Protein AF-A0A2D6PHF3-F1 (afdb_monomer)

Nearest PDB structures (foldseek):
  8v3b-assembly1_a  TM=2.691E-01  e=5.425E-01  synthetic construct
  4i1a-assembly3_A  TM=3.168E-01  e=3.026E+00  Bacillus subtilis subsp. subtilis str. 168
  6ibl-assembly2_B  TM=2.001E-01  e=6.533E-01  Escherichia coli K-12
  6ibl-assembly1_A  TM=2.098E-01  e=2.087E+00  Escherichia coli K-12

pLDDT: mean 71.39, std 14.7, range [43.28, 97.19]

Structure (mmCIF, N/CA/C/O backbone):
data_AF-A0A2D6PHF3-F1
#
_entry.id   AF-A0A2D6PHF3-F1
#
loop_
_atom_site.group_PDB
_atom_site.id
_atom_site.type_symbol
_atom_site.label_atom_id
_atom_site.label_alt_id
_atom_site.label_comp_id
_atom_site.label_asym_id
_atom_site.label_entity_id
_atom_site.label_seq_id
_atom_site.pdbx_PDB_ins_code
_atom_site.Cartn_x
_atom_site.Cartn_y
_atom_site.Cartn_z
_atom_site.occupancy
_atom_site.B_iso_or_equiv
_atom_site.auth_seq_id
_atom_site.auth_comp_id
_atom_site.auth_asym_id
_atom_site.auth_atom_id
_atom_site.pdbx_PDB_model_num
ATOM 1 N N . MET A 1 1 ? 27.985 4.606 -51.710 1.00 51.53 1 MET A N 1
ATOM 2 C CA . MET A 1 1 ? 28.530 4.457 -50.340 1.00 51.53 1 MET A CA 1
ATOM 3 C C . MET A 1 1 ? 27.590 3.677 -49.437 1.00 51.53 1 MET A C 1
ATOM 5 O O . MET A 1 1 ? 28.054 2.741 -48.817 1.00 51.53 1 MET A O 1
ATOM 9 N N . GLY A 1 2 ? 26.291 3.989 -49.392 1.00 50.38 2 GLY A N 1
ATOM 10 C CA . GLY A 1 2 ? 25.366 3.196 -48.579 1.00 50.38 2 GLY A CA 1
ATOM 11 C C . GLY A 1 2 ? 25.198 1.732 -49.033 1.00 50.38 2 GLY A C 1
ATOM 12 O O . GLY A 1 2 ? 25.173 0.859 -48.179 1.00 50.38 2 GLY A O 1
ATOM 13 N N . GLU A 1 3 ? 25.137 1.439 -50.341 1.00 55.44 3 GLU A N 1
ATOM 14 C CA . GLU A 1 3 ? 25.058 0.043 -50.835 1.00 55.44 3 GLU A CA 1
ATOM 15 C C . GLU A 1 3 ? 26.293 -0.766 -50.415 1.00 55.44 3 GLU A C 1
ATOM 17 O O . GLU A 1 3 ? 26.162 -1.851 -49.862 1.00 55.44 3 GLU A O 1
ATOM 22 N N . LEU A 1 4 ? 27.480 -0.159 -50.522 1.00 57.88 4 LEU A N 1
ATOM 23 C CA . LEU A 1 4 ? 28.738 -0.729 -50.030 1.00 57.88 4 LEU A CA 1
ATOM 24 C C . LEU A 1 4 ? 28.734 -0.998 -48.515 1.00 57.88 4 LEU A C 1
ATOM 26 O O . LEU A 1 4 ? 29.349 -1.968 -48.091 1.00 57.88 4 LEU A O 1
ATOM 30 N N . LEU A 1 5 ? 28.062 -0.171 -47.703 1.00 57.47 5 LEU A N 1
ATOM 31 C CA . LEU A 1 5 ? 27.953 -0.388 -46.251 1.00 57.47 5 LEU A CA 1
ATOM 32 C C . LEU A 1 5 ? 27.064 -1.592 -45.909 1.00 57.47 5 LEU A C 1
ATOM 34 O O . LEU A 1 5 ? 27.337 -2.286 -44.936 1.00 57.47 5 LEU A O 1
ATOM 38 N N . ILE A 1 6 ? 26.027 -1.857 -46.708 1.00 57.91 6 ILE A N 1
ATOM 39 C CA . ILE A 1 6 ? 25.150 -3.024 -46.524 1.00 57.91 6 ILE A CA 1
ATOM 40 C C . ILE A 1 6 ? 25.839 -4.299 -47.004 1.00 57.91 6 ILE A C 1
ATOM 42 O O . ILE A 1 6 ? 25.824 -5.307 -46.307 1.00 57.91 6 ILE A O 1
ATOM 46 N N . GLU A 1 7 ? 26.480 -4.248 -48.172 1.00 64.19 7 GLU A N 1
ATOM 47 C CA . GLU A 1 7 ? 27.217 -5.386 -48.734 1.00 64.19 7 GLU A CA 1
ATOM 48 C C . GLU A 1 7 ? 28.434 -5.782 -47.884 1.00 64.19 7 GLU A C 1
ATOM 50 O O . GLU A 1 7 ? 28.857 -6.933 -47.917 1.00 64.19 7 GLU A O 1
ATOM 55 N N . ASN A 1 8 ? 28.981 -4.844 -47.104 1.00 66.00 8 ASN A N 1
ATOM 56 C CA . ASN A 1 8 ? 30.140 -5.047 -46.230 1.00 66.00 8 ASN A CA 1
ATOM 57 C C . ASN A 1 8 ? 29.776 -4.776 -44.765 1.00 66.00 8 ASN A C 1
ATOM 59 O O . ASN A 1 8 ? 30.500 -4.098 -44.029 1.00 66.00 8 ASN A O 1
ATOM 63 N N . TRP A 1 9 ? 28.610 -5.268 -44.352 1.00 64.38 9 TRP A N 1
ATOM 64 C CA . TRP A 1 9 ? 28.052 -5.001 -43.033 1.00 64.38 9 TRP A CA 1
ATOM 65 C C . TRP A 1 9 ? 28.956 -5.454 -41.882 1.00 64.38 9 TRP A C 1
ATOM 67 O O . TRP A 1 9 ? 29.176 -4.688 -40.945 1.00 64.38 9 TRP A O 1
ATOM 77 N N . ASP A 1 10 ? 29.547 -6.643 -41.988 1.00 63.03 10 ASP A N 1
ATOM 78 C CA . ASP A 1 10 ? 30.445 -7.179 -40.960 1.00 63.03 10 ASP A CA 1
ATOM 79 C C . ASP A 1 10 ? 31.642 -6.242 -40.722 1.00 63.03 10 ASP A C 1
ATOM 81 O O . ASP A 1 10 ? 32.004 -5.950 -39.583 1.00 63.03 10 ASP A O 1
ATOM 85 N N . ILE A 1 11 ? 32.170 -5.657 -41.803 1.00 66.75 11 ILE A N 1
ATOM 86 C CA . ILE A 1 11 ? 33.247 -4.658 -41.767 1.00 66.75 11 ILE A CA 1
ATOM 87 C C . ILE A 1 11 ? 32.742 -3.339 -41.163 1.00 66.75 11 ILE A C 1
ATOM 89 O O . ILE A 1 11 ? 33.461 -2.665 -40.430 1.00 66.75 11 ILE A O 1
ATOM 93 N N . THR A 1 12 ? 31.493 -2.958 -41.434 1.00 65.62 12 THR A N 1
ATOM 94 C CA . THR A 1 12 ? 30.878 -1.746 -40.872 1.00 65.62 12 THR A CA 1
ATOM 95 C C . THR A 1 12 ? 30.704 -1.857 -39.357 1.00 65.62 12 THR A C 1
ATOM 97 O O . THR A 1 12 ? 31.031 -0.908 -38.645 1.00 65.62 12 THR A O 1
ATOM 100 N N . LEU A 1 13 ? 30.255 -3.009 -38.848 1.00 66.31 13 LEU A N 1
ATOM 101 C CA . LEU A 1 13 ? 30.179 -3.275 -37.409 1.00 66.31 13 LEU A CA 1
ATOM 102 C C . LEU A 1 13 ? 31.557 -3.286 -36.756 1.00 66.31 13 LEU A C 1
ATOM 104 O O . LEU A 1 13 ? 31.731 -2.703 -35.688 1.00 66.31 13 LEU A O 1
ATOM 108 N N . GLU A 1 14 ? 32.545 -3.898 -37.406 1.00 68.19 14 GLU A N 1
ATOM 109 C CA . GLU A 1 14 ? 33.926 -3.897 -36.929 1.00 68.19 14 GLU A CA 1
ATOM 110 C C . GLU A 1 14 ? 34.476 -2.464 -36.834 1.00 68.19 14 GLU A C 1
ATOM 112 O O . GLU A 1 14 ? 35.024 -2.077 -35.804 1.00 68.19 14 GLU A O 1
ATOM 117 N N . ILE A 1 15 ? 34.225 -1.623 -37.844 1.00 67.06 15 ILE A N 1
ATOM 118 C CA . ILE A 1 15 ? 34.595 -0.201 -37.829 1.00 67.06 15 ILE A CA 1
ATOM 119 C C . ILE A 1 15 ? 33.880 0.552 -36.702 1.00 67.06 15 ILE A C 1
ATOM 121 O O . ILE A 1 15 ? 34.526 1.329 -36.004 1.00 67.06 15 ILE A O 1
ATOM 125 N N . ILE A 1 16 ? 32.576 0.338 -36.502 1.00 67.88 16 ILE A N 1
ATOM 126 C CA . ILE A 1 16 ? 31.795 0.982 -35.431 1.00 67.88 16 ILE A CA 1
ATOM 127 C C . ILE A 1 16 ? 32.359 0.606 -34.054 1.00 67.88 16 ILE A C 1
ATOM 129 O O . ILE A 1 16 ? 32.606 1.491 -33.234 1.00 67.88 16 ILE A O 1
ATOM 133 N N . ASN A 1 17 ? 32.656 -0.677 -33.842 1.00 68.06 17 ASN A N 1
ATOM 134 C CA . ASN A 1 17 ? 33.282 -1.167 -32.615 1.00 68.06 17 ASN A CA 1
ATOM 135 C C . ASN A 1 17 ? 34.688 -0.576 -32.401 1.00 68.06 17 ASN A C 1
ATOM 137 O O . ASN A 1 17 ? 35.065 -0.282 -31.269 1.00 68.06 17 ASN A O 1
ATOM 141 N N . ILE A 1 18 ? 35.459 -0.357 -33.473 1.00 70.25 18 ILE A N 1
ATOM 142 C CA . ILE A 1 18 ? 36.805 0.238 -33.403 1.00 70.25 18 ILE A CA 1
ATOM 143 C C . ILE A 1 18 ? 36.755 1.739 -33.088 1.00 70.25 18 ILE A C 1
ATOM 145 O O . ILE A 1 18 ? 37.601 2.247 -32.351 1.00 70.25 18 ILE A O 1
ATOM 149 N N . ILE A 1 19 ? 35.807 2.483 -33.667 1.00 67.56 19 ILE A N 1
ATOM 150 C CA . ILE A 1 19 ? 35.776 3.949 -33.544 1.00 67.56 19 ILE A CA 1
ATOM 151 C C . ILE A 1 19 ? 35.118 4.441 -32.245 1.00 67.56 19 ILE A C 1
ATOM 153 O O . ILE A 1 19 ? 35.307 5.617 -31.909 1.00 67.56 19 ILE A O 1
ATOM 157 N N . GLY A 1 20 ? 34.385 3.582 -31.521 1.00 65.12 20 GLY A N 1
ATOM 158 C CA . GLY A 1 20 ? 33.772 3.901 -30.223 1.00 65.12 20 GLY A CA 1
ATOM 159 C C . GLY A 1 20 ? 32.970 5.203 -30.282 1.00 65.12 20 GLY A C 1
ATOM 160 O O . GLY A 1 20 ? 32.254 5.438 -31.244 1.00 65.12 20 GLY A O 1
ATOM 161 N N . ASP A 1 21 ? 33.166 6.135 -29.348 1.00 57.91 21 ASP A N 1
ATOM 162 C CA . ASP A 1 21 ? 32.423 7.412 -29.285 1.00 57.91 21 ASP A CA 1
ATOM 163 C C . ASP A 1 21 ? 32.569 8.331 -30.517 1.00 57.91 21 ASP A C 1
ATOM 165 O O . ASP A 1 21 ? 31.786 9.268 -30.722 1.00 57.91 21 ASP A O 1
ATOM 169 N N . ARG A 1 22 ? 33.551 8.081 -31.397 1.00 63.44 22 ARG A N 1
ATOM 170 C CA . ARG A 1 22 ? 33.676 8.810 -32.676 1.00 63.44 22 ARG A CA 1
ATOM 171 C C . ARG A 1 22 ? 32.628 8.376 -33.705 1.00 63.44 22 ARG A C 1
ATOM 173 O O . ARG A 1 22 ? 32.445 9.081 -34.705 1.00 63.44 22 ARG A O 1
ATOM 180 N N . VAL A 1 23 ? 31.894 7.297 -33.413 1.00 68.00 23 VAL A N 1
ATOM 181 C CA . VAL A 1 23 ? 30.656 6.852 -34.068 1.00 68.00 23 VAL A CA 1
ATOM 182 C C . VAL A 1 23 ? 29.719 8.018 -34.342 1.00 68.00 23 VAL A C 1
ATOM 184 O O . VAL A 1 23 ? 29.142 8.068 -35.422 1.00 68.00 23 VAL A O 1
ATOM 187 N N . ARG A 1 24 ? 29.617 9.009 -33.441 1.00 66.38 24 ARG A N 1
ATOM 188 C CA . ARG A 1 24 ? 28.698 10.148 -33.594 1.00 66.38 24 ARG A CA 1
ATOM 189 C C . ARG A 1 24 ? 28.738 10.773 -34.989 1.00 66.38 24 ARG A C 1
ATOM 191 O O . ARG A 1 24 ? 27.690 10.964 -35.587 1.00 66.38 24 ARG A O 1
ATOM 198 N N . LYS A 1 25 ? 29.921 11.063 -35.544 1.00 66.12 25 LYS A N 1
ATOM 199 C CA . LYS A 1 25 ? 30.022 11.681 -36.883 1.00 66.12 25 LYS A CA 1
ATOM 200 C C . LYS A 1 25 ? 29.578 10.722 -37.989 1.00 66.12 25 LYS A C 1
ATOM 202 O O . LYS A 1 25 ? 28.925 11.149 -38.937 1.00 66.12 25 LYS A O 1
ATOM 207 N N . VAL A 1 26 ? 29.903 9.438 -37.852 1.00 65.50 26 VAL A N 1
ATOM 208 C CA . VAL A 1 26 ? 29.475 8.391 -38.789 1.00 65.50 26 VAL A CA 1
ATOM 209 C C . VAL A 1 26 ? 27.957 8.233 -38.753 1.00 65.50 26 VAL A C 1
ATOM 211 O O . VAL A 1 26 ? 27.334 8.167 -39.803 1.00 65.50 26 VAL A O 1
ATOM 214 N N . LEU A 1 27 ? 27.340 8.283 -37.575 1.00 66.88 27 LEU A N 1
ATOM 215 C CA . LEU A 1 27 ? 25.888 8.231 -37.428 1.00 66.88 27 LEU A CA 1
ATOM 216 C C . LEU A 1 27 ? 25.210 9.496 -37.951 1.00 66.88 27 LEU A C 1
ATOM 218 O O . LEU A 1 27 ? 24.295 9.399 -38.758 1.00 66.88 27 LEU A O 1
ATOM 222 N N . THR A 1 28 ? 25.678 10.684 -37.560 1.00 65.31 28 THR A N 1
ATOM 223 C CA . THR A 1 28 ? 25.047 11.960 -37.934 1.00 65.31 28 THR A CA 1
ATOM 224 C C . THR A 1 28 ? 25.002 12.170 -39.448 1.00 65.31 28 THR A C 1
ATOM 226 O O . THR A 1 28 ? 23.999 12.663 -39.959 1.00 65.31 28 THR A O 1
ATOM 229 N N . TYR A 1 29 ? 26.057 11.789 -40.175 1.00 67.06 29 TYR A N 1
ATOM 230 C CA . TYR A 1 29 ? 26.140 12.008 -41.626 1.00 67.06 29 TYR A CA 1
ATOM 231 C C . TYR A 1 29 ? 25.871 10.739 -42.452 1.00 67.06 29 TYR A C 1
ATOM 233 O O . TYR A 1 29 ? 25.374 10.816 -43.579 1.00 67.06 29 TYR A O 1
ATOM 241 N N . GLY A 1 30 ? 26.170 9.562 -41.901 1.00 65.19 30 GLY A N 1
ATOM 242 C CA . GLY A 1 30 ? 26.027 8.274 -42.577 1.00 65.19 30 GLY A CA 1
ATOM 243 C C . GLY A 1 30 ? 24.608 7.716 -42.537 1.00 65.19 30 GLY A C 1
ATOM 244 O O . GLY A 1 30 ? 24.108 7.317 -43.585 1.00 65.19 30 GLY A O 1
ATOM 245 N N . LEU A 1 31 ? 23.914 7.745 -41.389 1.00 66.75 31 LEU A N 1
ATOM 246 C CA . LEU A 1 31 ? 22.551 7.188 -41.276 1.00 66.75 31 LEU A CA 1
ATOM 247 C C . LEU A 1 31 ? 21.541 7.836 -42.232 1.00 66.75 31 LEU A C 1
ATOM 249 O O . LEU A 1 31 ? 20.815 7.092 -42.893 1.00 66.75 31 LEU A O 1
ATOM 253 N N . PRO A 1 32 ? 21.501 9.175 -42.402 1.00 66.81 32 PRO A N 1
ATOM 254 C CA . PRO A 1 32 ? 20.615 9.786 -43.392 1.00 66.81 32 PRO A CA 1
ATOM 255 C C . PRO A 1 32 ? 20.875 9.278 -44.817 1.00 66.81 32 PRO A C 1
ATOM 257 O O . PRO A 1 32 ? 19.943 9.142 -45.608 1.00 66.81 32 PRO A O 1
ATOM 260 N N . SER A 1 33 ? 22.128 8.937 -45.131 1.00 65.94 33 SER A N 1
ATOM 261 C CA . SER A 1 33 ? 22.525 8.377 -46.429 1.00 65.94 33 SER A CA 1
ATOM 262 C C . SER A 1 33 ? 22.100 6.909 -46.606 1.00 65.94 33 SER A C 1
ATOM 264 O O . SER A 1 33 ? 22.027 6.431 -47.738 1.00 65.94 33 SER A O 1
ATOM 266 N N . LEU A 1 34 ? 21.785 6.200 -45.514 1.00 63.28 34 LEU A N 1
ATOM 267 C CA . LEU A 1 34 ? 21.257 4.828 -45.517 1.00 63.28 34 LEU A CA 1
ATOM 268 C C . LEU A 1 34 ? 19.729 4.771 -45.654 1.00 63.28 34 LEU A C 1
ATOM 270 O O . LEU A 1 34 ? 19.174 3.706 -45.917 1.00 63.28 34 LEU A O 1
ATOM 274 N N . ARG A 1 35 ? 19.037 5.914 -45.545 1.00 64.75 35 ARG A N 1
ATOM 275 C CA . ARG A 1 35 ? 17.568 6.011 -45.595 1.00 64.75 35 ARG A CA 1
ATOM 276 C C . ARG A 1 35 ? 16.939 5.304 -46.796 1.00 64.75 35 ARG A C 1
ATOM 278 O O . ARG A 1 35 ? 15.893 4.687 -46.652 1.00 64.75 35 ARG A O 1
ATOM 285 N N . ASN A 1 36 ? 17.558 5.401 -47.972 1.00 64.38 36 ASN A N 1
ATOM 286 C CA . ASN A 1 36 ? 17.015 4.829 -49.212 1.00 64.38 36 ASN A CA 1
ATOM 287 C C . ASN A 1 36 ? 17.310 3.330 -49.377 1.00 64.38 36 ASN A C 1
ATOM 289 O O . ASN A 1 36 ? 16.867 2.711 -50.345 1.00 64.38 36 ASN A O 1
ATOM 293 N N . LEU A 1 37 ? 18.087 2.758 -48.461 1.00 63.81 37 LEU A N 1
ATOM 294 C CA . LEU A 1 37 ? 18.567 1.386 -48.549 1.00 63.81 37 LEU A CA 1
ATOM 295 C C . LEU A 1 37 ? 17.887 0.450 -47.561 1.00 63.81 37 LEU A C 1
ATOM 297 O O . LEU A 1 37 ? 17.883 -0.755 -47.777 1.00 63.81 37 LEU A O 1
ATOM 301 N N . ILE A 1 38 ? 17.261 1.016 -46.535 1.00 65.75 38 ILE A N 1
ATOM 302 C CA . ILE A 1 38 ? 16.451 0.301 -45.559 1.00 65.75 38 ILE A CA 1
ATOM 303 C C . ILE A 1 38 ? 15.040 0.214 -46.143 1.00 65.75 38 ILE A C 1
ATOM 305 O O . ILE A 1 38 ? 14.316 1.206 -46.235 1.00 65.75 38 ILE A O 1
ATOM 309 N N . LYS A 1 39 ? 14.684 -0.972 -46.630 1.00 68.88 39 LYS A N 1
ATOM 310 C CA . LYS A 1 39 ? 13.483 -1.233 -47.434 1.00 68.88 39 LYS A CA 1
ATOM 311 C C . LYS A 1 39 ? 12.470 -2.109 -46.706 1.00 68.88 39 LYS A C 1
ATOM 313 O O . LYS A 1 39 ? 11.294 -2.092 -47.070 1.00 68.88 39 LYS A O 1
ATOM 318 N N . ASN A 1 40 ? 12.905 -2.877 -45.711 1.00 67.94 40 ASN A N 1
ATOM 319 C CA . ASN A 1 40 ? 12.070 -3.812 -44.961 1.00 67.94 40 ASN A CA 1
ATOM 320 C C . ASN A 1 40 ? 12.438 -3.843 -43.463 1.00 67.94 40 ASN A C 1
ATOM 322 O O . ASN A 1 40 ? 13.382 -3.182 -43.034 1.00 67.94 40 ASN A O 1
ATOM 326 N N . SER A 1 41 ? 11.675 -4.590 -42.660 1.00 61.91 41 SER A N 1
ATOM 327 C CA . SER A 1 41 ? 11.892 -4.686 -41.211 1.00 61.91 41 SER A CA 1
ATOM 328 C C . SER A 1 41 ? 13.162 -5.461 -40.826 1.00 61.91 41 SER A C 1
ATOM 330 O O . SER A 1 41 ? 13.779 -5.153 -39.810 1.00 61.91 41 SER A O 1
ATOM 332 N N . GLY A 1 42 ? 13.624 -6.392 -41.665 1.00 65.19 42 GLY A N 1
ATOM 333 C CA . GLY A 1 42 ? 14.910 -7.074 -41.499 1.00 65.19 42 GLY A CA 1
ATOM 334 C C . GLY A 1 42 ? 16.096 -6.111 -41.575 1.00 65.19 42 GLY A C 1
ATOM 335 O O . GLY A 1 42 ? 17.021 -6.212 -40.771 1.00 65.19 42 GLY A O 1
ATOM 336 N N . ASP A 1 43 ? 16.013 -5.102 -42.444 1.00 68.81 43 ASP A N 1
ATOM 337 C CA . ASP A 1 43 ? 17.021 -4.039 -42.549 1.00 68.81 43 ASP A CA 1
ATOM 338 C C . ASP A 1 43 ? 17.066 -3.151 -41.288 1.00 68.81 43 ASP A C 1
ATOM 340 O O . ASP A 1 43 ? 18.041 -2.441 -41.063 1.00 68.81 43 ASP A O 1
ATOM 344 N N . LEU A 1 44 ? 16.037 -3.185 -40.430 1.00 67.69 44 LEU A N 1
ATOM 345 C CA . LEU A 1 44 ? 16.017 -2.438 -39.167 1.00 67.69 44 LEU A CA 1
ATOM 346 C C . LEU A 1 44 ? 16.846 -3.121 -38.077 1.00 67.69 44 LEU A C 1
ATOM 348 O O . LEU A 1 44 ? 17.340 -2.445 -37.176 1.00 67.69 44 LEU A O 1
ATOM 352 N N . ARG A 1 45 ? 17.078 -4.436 -38.171 1.00 70.62 45 ARG A N 1
ATOM 353 C CA . ARG A 1 45 ? 17.967 -5.148 -37.235 1.00 70.62 45 ARG A CA 1
ATOM 354 C C . ARG A 1 45 ? 19.404 -4.657 -37.333 1.00 70.62 45 ARG A C 1
ATOM 356 O O . ARG A 1 45 ? 20.083 -4.541 -36.323 1.00 70.62 45 ARG A O 1
ATOM 363 N N . ILE A 1 46 ? 19.827 -4.270 -38.533 1.00 71.69 46 ILE A N 1
ATOM 364 C CA . ILE A 1 46 ? 21.122 -3.626 -38.798 1.00 71.69 46 ILE A CA 1
ATOM 365 C C . ILE A 1 46 ? 21.276 -2.373 -37.918 1.00 71.69 46 ILE A C 1
ATOM 367 O O . ILE A 1 46 ? 22.322 -2.110 -37.338 1.00 71.69 46 ILE A O 1
ATOM 371 N N . ILE A 1 47 ? 20.194 -1.624 -37.741 1.00 71.62 47 ILE A N 1
ATOM 372 C CA . ILE A 1 47 ? 20.160 -0.392 -36.948 1.00 71.62 47 ILE A CA 1
ATOM 373 C C . ILE A 1 47 ? 20.208 -0.693 -35.457 1.00 71.62 47 ILE A C 1
ATOM 375 O O . ILE A 1 47 ? 20.871 0.029 -34.716 1.00 71.62 47 ILE A O 1
ATOM 379 N N . ALA A 1 48 ? 19.541 -1.767 -35.032 1.00 72.06 48 ALA A N 1
ATOM 380 C CA . ALA A 1 48 ? 19.639 -2.275 -33.669 1.00 72.06 48 ALA A CA 1
ATOM 381 C C . ALA A 1 48 ? 21.095 -2.606 -33.322 1.00 72.06 48 ALA A C 1
ATOM 383 O O . ALA A 1 48 ? 21.595 -2.174 -32.290 1.00 72.06 48 ALA A O 1
ATOM 384 N N . GLU A 1 49 ? 21.793 -3.300 -34.220 1.00 75.12 49 GLU A N 1
ATOM 385 C CA . GLU A 1 49 ? 23.196 -3.676 -34.051 1.00 75.12 49 GLU A CA 1
ATOM 386 C C . GLU A 1 49 ? 24.145 -2.462 -34.102 1.00 75.12 49 GLU A C 1
ATOM 388 O O . GLU A 1 49 ? 25.030 -2.364 -33.253 1.00 75.12 49 GLU A O 1
ATOM 393 N N . ILE A 1 50 ? 23.917 -1.474 -34.988 1.00 73.19 50 ILE A N 1
ATOM 394 C CA . ILE A 1 50 ? 24.612 -0.169 -34.916 1.00 73.19 50 ILE A CA 1
ATOM 395 C C . ILE A 1 50 ? 24.381 0.466 -33.543 1.00 73.19 50 ILE A C 1
ATOM 397 O O . ILE A 1 50 ? 25.334 0.921 -32.919 1.00 73.19 50 ILE A O 1
ATOM 401 N N . GLY A 1 51 ? 23.132 0.523 -33.075 1.00 73.94 51 GLY A N 1
ATOM 402 C CA . GLY A 1 51 ? 22.782 1.109 -31.784 1.00 73.94 51 GLY A CA 1
ATOM 403 C C . GLY A 1 51 ? 23.498 0.414 -30.633 1.00 73.94 51 GLY A C 1
ATOM 404 O O . GLY A 1 51 ? 24.133 1.085 -29.829 1.00 73.94 51 GLY A O 1
ATOM 405 N N . LYS A 1 52 ? 23.499 -0.921 -30.615 1.00 74.19 52 LYS A N 1
ATOM 406 C CA . LYS A 1 52 ? 24.224 -1.723 -29.621 1.00 74.19 52 LYS A CA 1
ATOM 407 C C . LYS A 1 52 ? 25.718 -1.427 -29.611 1.00 74.19 52 LYS A C 1
ATOM 409 O O . LYS A 1 52 ? 26.275 -1.139 -28.557 1.00 74.19 52 LYS A O 1
ATOM 414 N N . ALA A 1 53 ? 26.343 -1.443 -30.784 1.00 73.12 53 ALA A N 1
ATOM 415 C CA . ALA A 1 53 ? 27.769 -1.174 -30.940 1.00 73.12 53 ALA A CA 1
ATOM 416 C C . ALA A 1 53 ? 28.147 0.290 -30.635 1.00 73.12 53 ALA A C 1
ATOM 418 O O . ALA A 1 53 ? 29.299 0.592 -30.340 1.00 73.12 53 ALA A O 1
ATOM 419 N N . SER A 1 54 ? 27.176 1.208 -30.682 1.00 70.50 54 SER A N 1
ATOM 420 C CA . SER A 1 54 ? 27.385 2.641 -30.447 1.00 70.50 54 SER A CA 1
ATOM 421 C C . SER A 1 54 ? 27.381 3.043 -28.968 1.00 70.50 54 SER A C 1
ATOM 423 O O . SER A 1 54 ? 27.708 4.196 -28.679 1.00 70.50 54 SER A O 1
ATOM 425 N N . GLY A 1 55 ? 26.985 2.156 -28.045 1.00 72.44 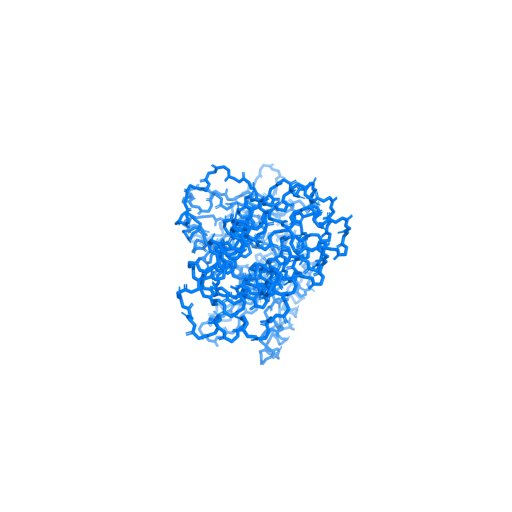55 GLY A N 1
ATOM 426 C CA . GLY A 1 55 ? 26.912 2.452 -26.608 1.00 72.44 55 GLY A CA 1
ATOM 427 C C . GLY A 1 55 ? 26.122 3.734 -26.314 1.00 72.44 55 GLY A C 1
ATOM 428 O O . GLY A 1 55 ? 25.019 3.926 -26.815 1.00 72.44 55 GLY A O 1
ATOM 429 N N . GLU A 1 56 ? 26.708 4.683 -25.585 1.00 70.31 56 GLU A N 1
ATOM 430 C CA . GLU A 1 56 ? 26.076 5.978 -25.267 1.00 70.31 56 GLU A CA 1
ATOM 431 C C . GLU A 1 56 ? 25.728 6.836 -26.502 1.00 70.31 56 GLU A C 1
ATOM 433 O O . GLU A 1 56 ? 24.824 7.678 -26.466 1.00 70.31 56 GLU A O 1
ATOM 438 N N . SER A 1 57 ? 26.408 6.616 -27.633 1.00 73.81 57 SER A N 1
ATOM 439 C CA . SER A 1 57 ? 26.109 7.298 -28.900 1.00 73.81 57 SER A CA 1
ATOM 440 C C . SER A 1 57 ? 24.894 6.711 -29.633 1.00 73.81 57 SER A C 1
ATOM 442 O O . SER A 1 57 ? 24.457 7.275 -30.640 1.00 73.81 57 SER A O 1
ATOM 444 N N . ALA A 1 58 ? 24.301 5.629 -29.123 1.00 74.06 58 ALA A N 1
ATOM 445 C CA . ALA A 1 58 ? 23.089 5.009 -29.653 1.00 74.06 58 ALA A CA 1
ATOM 446 C C . ALA A 1 58 ? 21.903 5.982 -29.775 1.00 74.06 58 ALA A C 1
ATOM 448 O O . ALA A 1 58 ? 21.087 5.853 -30.690 1.00 74.06 58 ALA A O 1
ATOM 449 N N . LYS A 1 59 ? 21.842 7.029 -28.940 1.00 72.75 59 LYS A N 1
ATOM 450 C CA . LYS A 1 59 ? 20.809 8.073 -29.047 1.00 72.75 59 LYS A CA 1
ATOM 451 C C . LYS A 1 59 ? 20.756 8.751 -30.419 1.00 72.75 59 LYS A C 1
ATOM 453 O O . LYS A 1 59 ? 19.670 9.061 -30.897 1.00 72.75 59 LYS A O 1
ATOM 458 N N . TYR A 1 60 ? 21.894 8.916 -31.099 1.00 73.56 60 TYR A N 1
ATOM 459 C CA . TYR A 1 60 ? 21.937 9.528 -32.433 1.00 73.56 60 TYR A CA 1
ATOM 460 C C . TYR A 1 60 ? 21.357 8.610 -33.513 1.00 73.56 60 TYR A C 1
ATOM 462 O O . TYR A 1 60 ? 20.847 9.090 -34.526 1.00 73.56 60 TYR A O 1
ATOM 470 N N . VAL A 1 61 ? 21.400 7.294 -33.287 1.00 73.06 61 VAL A N 1
ATOM 471 C CA . VAL A 1 61 ? 20.740 6.302 -34.145 1.00 73.06 61 VAL A CA 1
ATOM 472 C C . VAL A 1 61 ? 19.231 6.488 -34.095 1.00 73.06 61 VAL A C 1
ATOM 474 O O . VAL A 1 61 ? 18.559 6.413 -35.119 1.00 73.06 61 VAL A O 1
ATOM 477 N N . LEU A 1 62 ? 18.698 6.793 -32.916 1.00 69.81 62 LEU A N 1
ATOM 478 C CA . LEU A 1 62 ? 17.271 7.005 -32.713 1.00 69.81 62 LEU A CA 1
ATOM 479 C C . LEU A 1 62 ? 16.834 8.391 -33.191 1.00 69.81 62 LEU A C 1
ATOM 481 O O . LEU A 1 62 ? 15.860 8.498 -33.927 1.00 69.81 62 LEU A O 1
ATOM 485 N N . GLU A 1 63 ? 17.580 9.440 -32.856 1.00 73.00 63 GLU A N 1
ATOM 486 C CA . GLU A 1 63 ? 17.253 10.814 -33.251 1.00 73.00 63 GLU A CA 1
ATOM 487 C C . GLU A 1 63 ? 17.258 10.995 -34.780 1.00 73.00 63 GLU A C 1
ATOM 489 O O . GLU A 1 63 ? 16.334 11.576 -35.348 1.00 73.00 63 GLU A O 1
ATOM 494 N N . MET A 1 64 ? 18.270 10.450 -35.464 1.00 71.06 64 MET A N 1
ATOM 495 C CA . MET A 1 64 ? 18.475 10.669 -36.902 1.00 71.06 64 MET A CA 1
ATOM 496 C C . MET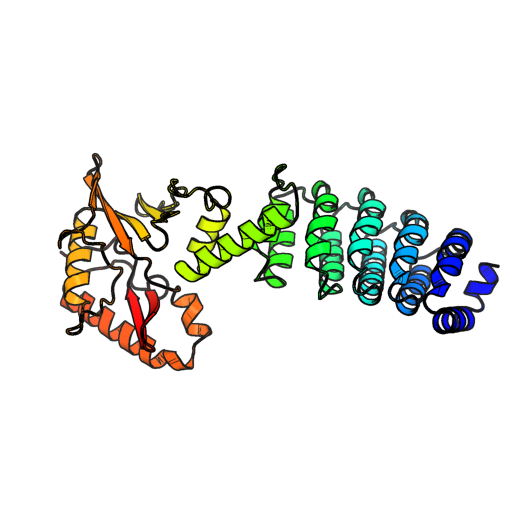 A 1 64 ? 17.979 9.504 -37.761 1.00 71.06 64 MET A C 1
ATOM 498 O O . MET A 1 64 ? 17.533 9.702 -38.894 1.00 71.06 64 MET A O 1
ATOM 502 N N . GLY A 1 65 ? 18.061 8.279 -37.241 1.00 67.62 65 GLY A N 1
ATOM 503 C CA . GLY A 1 65 ? 17.622 7.085 -37.948 1.00 67.62 65 GLY A CA 1
ATOM 504 C C . GLY A 1 65 ? 16.109 6.938 -37.904 1.00 67.62 65 GLY A C 1
ATOM 505 O O . GLY A 1 65 ? 15.490 6.787 -38.949 1.00 67.62 65 GLY A O 1
ATOM 506 N N . LEU A 1 66 ? 15.474 7.031 -36.735 1.00 68.75 66 LEU A N 1
ATOM 507 C CA . LEU A 1 66 ? 14.061 6.662 -36.588 1.00 68.75 66 LEU A CA 1
ATOM 508 C C . LEU A 1 66 ? 13.081 7.411 -37.517 1.00 68.75 66 LEU A C 1
ATOM 510 O O . LEU A 1 66 ? 12.193 6.760 -38.083 1.00 68.75 66 LEU A O 1
ATOM 514 N N . PRO A 1 67 ? 13.249 8.725 -37.788 1.00 67.69 67 PRO A N 1
ATOM 515 C CA . PRO A 1 67 ? 12.443 9.429 -38.789 1.00 67.69 67 PRO A CA 1
ATOM 516 C C . PRO A 1 67 ? 12.524 8.819 -40.198 1.00 67.69 67 PRO A C 1
ATOM 518 O O . PRO A 1 67 ? 11.581 8.937 -40.984 1.00 67.69 67 PRO A O 1
ATOM 521 N N . CYS A 1 68 ? 13.623 8.137 -40.525 1.00 66.25 68 CYS A N 1
ATOM 522 C CA . CYS A 1 68 ? 13.814 7.448 -41.797 1.00 66.25 68 CYS A CA 1
ATOM 523 C C . CYS A 1 68 ? 12.949 6.180 -41.923 1.00 66.25 68 CYS A C 1
ATOM 525 O O . CYS A 1 68 ? 12.633 5.792 -43.047 1.00 66.25 68 CYS A O 1
ATOM 527 N N . PHE A 1 69 ? 12.513 5.576 -40.809 1.00 68.31 69 PHE A N 1
ATOM 528 C CA . PHE A 1 69 ? 11.825 4.269 -40.784 1.00 68.31 69 PHE A CA 1
ATOM 529 C C . PHE A 1 69 ? 10.326 4.363 -40.546 1.00 68.31 69 PHE A C 1
ATOM 531 O O . PHE A 1 69 ? 9.612 3.381 -40.728 1.00 68.31 69 PHE A O 1
ATOM 538 N N . LYS A 1 70 ? 9.821 5.554 -40.213 1.00 66.25 70 LYS A N 1
ATOM 539 C CA . LYS A 1 70 ? 8.393 5.797 -39.964 1.00 66.25 70 LYS A CA 1
ATOM 540 C C . LYS A 1 70 ? 7.483 5.266 -41.083 1.00 66.25 70 LYS A C 1
ATOM 542 O O . LYS A 1 70 ? 6.384 4.798 -40.812 1.00 66.25 70 LYS A O 1
ATOM 547 N N . ASN A 1 71 ? 7.950 5.301 -42.333 1.00 70.25 71 ASN A N 1
ATOM 548 C CA . ASN A 1 71 ? 7.187 4.857 -43.506 1.00 70.25 71 ASN A CA 1
ATOM 549 C C . ASN A 1 71 ? 7.239 3.334 -43.758 1.00 70.25 71 ASN A C 1
ATOM 551 O O . ASN A 1 71 ? 6.537 2.837 -44.641 1.00 70.25 71 ASN A O 1
ATOM 555 N N . LEU A 1 72 ? 8.072 2.597 -43.019 1.00 69.00 72 LEU A N 1
ATOM 556 C CA . LEU A 1 72 ? 8.197 1.138 -43.111 1.00 69.00 72 LEU A CA 1
ATOM 557 C C . LEU A 1 72 ? 7.193 0.411 -42.209 1.00 69.00 72 LEU A C 1
ATOM 559 O O . LEU A 1 72 ? 6.971 -0.783 -42.376 1.00 69.00 72 LEU A O 1
ATOM 563 N N . ILE A 1 73 ? 6.546 1.139 -41.301 1.00 69.62 73 ILE A N 1
ATOM 564 C CA . ILE A 1 73 ? 5.590 0.603 -40.334 1.00 69.62 73 ILE A CA 1
ATOM 565 C C . ILE A 1 73 ? 4.221 0.502 -41.001 1.00 69.62 73 ILE A C 1
ATOM 567 O O . ILE A 1 73 ? 3.471 1.479 -41.063 1.00 69.62 73 ILE A O 1
ATOM 571 N N . LYS A 1 74 ? 3.906 -0.671 -41.554 1.00 73.31 74 LYS A N 1
ATOM 572 C CA . LYS A 1 74 ? 2.668 -0.896 -42.320 1.00 73.31 74 LYS A CA 1
ATOM 573 C C . LYS A 1 74 ? 1.683 -1.804 -41.593 1.00 73.31 74 LYS A C 1
ATOM 575 O O . LYS A 1 74 ? 0.501 -1.811 -41.929 1.00 73.31 74 LYS A O 1
ATOM 580 N N . SER A 1 75 ? 2.153 -2.538 -40.591 1.00 70.69 75 SER A N 1
ATOM 581 C CA . SER A 1 75 ? 1.377 -3.490 -39.805 1.00 70.69 75 SER A CA 1
ATOM 582 C C . SER A 1 75 ? 1.705 -3.405 -38.310 1.00 70.69 75 SER A C 1
ATOM 584 O O . SER A 1 75 ? 2.698 -2.803 -37.899 1.00 70.69 75 SER A O 1
ATOM 586 N N . SER A 1 76 ? 0.876 -4.045 -37.482 1.00 64.50 76 SER A N 1
ATOM 587 C CA . SER A 1 76 ? 1.164 -4.241 -36.055 1.00 64.50 76 SER A CA 1
ATOM 588 C C . SER A 1 76 ? 2.396 -5.125 -35.819 1.00 64.50 76 SER A C 1
ATOM 590 O O . SER A 1 76 ? 3.091 -4.948 -34.821 1.00 64.50 76 SER A O 1
ATOM 592 N N . GLY A 1 77 ? 2.701 -6.039 -36.748 1.00 70.62 77 GLY A N 1
ATOM 593 C CA . GLY A 1 77 ? 3.924 -6.843 -36.723 1.00 70.62 77 GLY A CA 1
ATOM 594 C C . GLY A 1 77 ? 5.180 -5.985 -36.875 1.00 70.62 77 GLY A C 1
ATOM 595 O O . GLY A 1 77 ? 6.086 -6.093 -36.053 1.00 70.62 77 GLY A O 1
ATOM 596 N N . ASP A 1 78 ? 5.186 -5.072 -37.852 1.00 72.56 78 ASP A N 1
ATOM 597 C CA . ASP A 1 78 ? 6.305 -4.141 -38.076 1.00 72.56 78 ASP A CA 1
ATOM 598 C C . ASP A 1 78 ? 6.511 -3.226 -36.866 1.00 72.56 78 ASP A C 1
ATOM 600 O O . ASP A 1 78 ? 7.636 -2.972 -36.446 1.00 72.56 78 ASP A O 1
ATOM 604 N N . LEU A 1 79 ? 5.406 -2.754 -36.278 1.00 70.88 79 LEU A N 1
ATOM 605 C CA . LEU A 1 79 ? 5.430 -1.918 -35.082 1.00 70.88 79 LEU A CA 1
ATOM 606 C C . LEU A 1 79 ? 6.070 -2.655 -33.903 1.00 70.88 79 LEU A C 1
ATOM 608 O O . LEU A 1 79 ? 6.899 -2.076 -33.209 1.00 70.88 79 LEU A O 1
ATOM 612 N N . ARG A 1 80 ? 5.726 -3.933 -33.701 1.00 71.62 80 ARG A N 1
ATOM 613 C CA . ARG A 1 80 ? 6.315 -4.774 -32.654 1.00 71.62 80 ARG A CA 1
ATOM 614 C C . ARG A 1 80 ? 7.801 -5.024 -32.881 1.00 71.62 80 ARG A C 1
ATOM 616 O O . ARG A 1 80 ? 8.574 -4.893 -31.939 1.00 71.62 80 ARG A O 1
ATOM 623 N N . GLU A 1 81 ? 8.204 -5.367 -34.102 1.00 74.44 81 GLU A N 1
ATOM 624 C CA . GLU A 1 81 ? 9.619 -5.594 -34.426 1.00 74.44 81 GLU A CA 1
ATOM 625 C C . GLU A 1 81 ? 10.445 -4.321 -34.195 1.00 74.44 81 GLU A C 1
ATOM 627 O O . GLU A 1 81 ? 11.501 -4.364 -33.569 1.00 74.44 81 GLU A O 1
ATOM 632 N N . ILE A 1 82 ? 9.914 -3.165 -34.591 1.00 73.62 82 ILE A N 1
ATOM 633 C CA . ILE A 1 82 ? 10.539 -1.863 -34.338 1.00 73.62 82 ILE A CA 1
ATOM 634 C C . ILE A 1 82 ? 10.567 -1.526 -32.853 1.00 73.62 82 ILE A C 1
ATOM 636 O O . ILE A 1 82 ? 11.570 -1.016 -32.365 1.00 73.62 82 ILE A O 1
ATOM 640 N N . GLY A 1 83 ? 9.500 -1.836 -32.124 1.00 72.62 83 GLY A N 1
ATOM 641 C CA . GLY A 1 83 ? 9.440 -1.670 -30.679 1.00 72.62 83 GLY A CA 1
ATOM 642 C C . GLY A 1 83 ? 10.534 -2.437 -29.941 1.00 72.62 83 GLY A C 1
ATOM 643 O O . GLY A 1 83 ? 11.217 -1.867 -29.092 1.00 72.62 83 GLY A O 1
ATOM 644 N N . LEU A 1 84 ? 10.751 -3.695 -30.326 1.00 74.56 84 LEU A N 1
ATOM 645 C CA . LEU A 1 84 ? 11.828 -4.530 -29.791 1.00 74.56 84 LEU A CA 1
ATOM 646 C C . LEU A 1 84 ? 13.207 -3.952 -30.121 1.00 74.56 84 LEU A C 1
ATOM 648 O O . LEU A 1 84 ? 14.059 -3.863 -29.243 1.00 74.56 84 LEU A O 1
ATOM 652 N N . ILE A 1 85 ? 13.411 -3.488 -31.355 1.00 75.56 85 ILE A N 1
ATOM 653 C CA . ILE A 1 85 ? 14.661 -2.837 -31.772 1.00 75.56 85 ILE A CA 1
ATOM 654 C C . ILE A 1 85 ? 14.929 -1.582 -30.935 1.00 75.56 85 ILE A C 1
ATOM 656 O O . ILE A 1 85 ? 16.039 -1.379 -30.453 1.00 75.56 85 ILE A O 1
ATOM 660 N N . ILE A 1 86 ? 13.912 -0.753 -30.712 1.00 74.12 86 ILE A N 1
ATOM 661 C CA . ILE A 1 86 ? 14.009 0.449 -29.879 1.00 74.12 86 ILE A CA 1
ATOM 662 C C . ILE A 1 86 ? 14.355 0.082 -28.433 1.00 74.12 86 ILE A C 1
ATOM 664 O O . ILE A 1 86 ? 15.204 0.739 -27.834 1.00 74.12 86 ILE A O 1
ATOM 668 N N . ALA A 1 87 ? 13.754 -0.978 -27.884 1.00 73.44 87 ALA A N 1
ATOM 669 C CA . ALA A 1 87 ? 14.073 -1.470 -26.546 1.00 73.44 87 ALA A CA 1
ATOM 670 C C . ALA A 1 87 ? 15.526 -1.968 -26.450 1.00 73.44 87 ALA A C 1
ATOM 672 O O . ALA A 1 87 ? 16.226 -1.654 -25.489 1.00 73.44 87 ALA A O 1
ATOM 673 N N . GLU A 1 88 ? 16.013 -2.687 -27.463 1.00 76.00 88 GLU A N 1
ATOM 674 C CA . GLU A 1 88 ? 17.403 -3.144 -27.535 1.00 76.00 88 GLU A CA 1
ATOM 675 C C . GLU A 1 88 ? 18.400 -1.981 -27.627 1.00 76.00 88 GLU A C 1
ATOM 677 O O . GLU A 1 88 ? 19.417 -1.989 -26.931 1.00 76.00 88 GLU A O 1
ATOM 682 N N . ILE A 1 89 ? 18.099 -0.962 -28.438 1.00 74.00 89 ILE A N 1
ATOM 683 C CA . ILE A 1 89 ? 18.920 0.253 -28.526 1.00 74.00 89 ILE A CA 1
ATOM 684 C C . ILE A 1 89 ? 18.882 1.015 -27.194 1.00 74.00 89 ILE A C 1
ATOM 686 O O . ILE A 1 89 ? 19.917 1.497 -26.735 1.00 74.00 89 ILE A O 1
ATOM 690 N N . GLY A 1 90 ? 17.719 1.089 -26.540 1.00 72.19 90 GLY A N 1
ATOM 691 C CA . GLY A 1 90 ? 17.578 1.692 -25.215 1.00 72.19 90 GLY A CA 1
ATOM 692 C C . GLY A 1 90 ? 18.447 1.006 -24.170 1.00 72.19 90 GLY A C 1
ATOM 693 O O . GLY A 1 9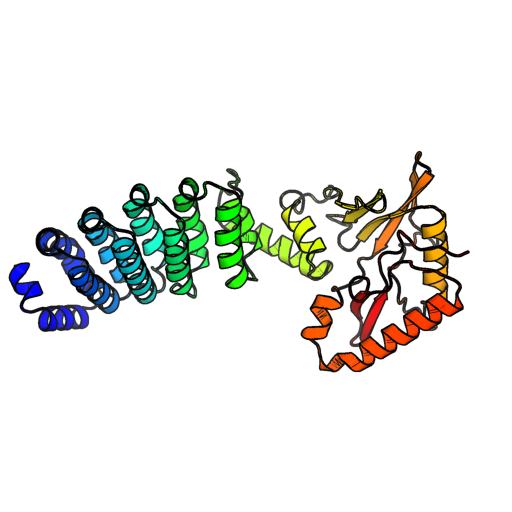0 ? 19.187 1.684 -23.462 1.00 72.19 90 GLY A O 1
ATOM 694 N N . LYS A 1 91 ? 18.467 -0.331 -24.161 1.00 72.38 91 LYS A N 1
ATOM 695 C CA . LYS A 1 91 ? 19.349 -1.114 -23.286 1.00 72.38 91 LYS A CA 1
ATOM 696 C C . LYS A 1 91 ? 20.824 -0.771 -23.496 1.00 72.38 91 LYS A C 1
ATOM 698 O O . LYS A 1 91 ? 21.568 -0.622 -22.534 1.00 72.38 91 LYS A O 1
ATOM 703 N N . ALA A 1 92 ? 21.248 -0.645 -24.751 1.00 72.69 92 ALA A N 1
ATOM 704 C CA . ALA A 1 92 ? 22.629 -0.312 -25.084 1.00 72.69 92 ALA A CA 1
ATOM 705 C C . ALA A 1 92 ? 23.007 1.149 -24.787 1.00 72.69 92 ALA A C 1
ATOM 707 O O . ALA A 1 92 ? 24.183 1.452 -24.604 1.00 72.69 92 ALA A O 1
ATOM 708 N N . SER A 1 93 ? 22.017 2.044 -24.723 1.00 67.94 93 SER A N 1
ATOM 709 C CA . SER A 1 93 ? 22.220 3.477 -24.483 1.00 67.94 93 SER A CA 1
ATOM 710 C C . SER A 1 93 ? 22.559 3.816 -23.024 1.00 67.94 93 SER A C 1
ATOM 712 O O . SER A 1 93 ? 22.983 4.946 -22.767 1.00 67.94 93 SER A O 1
ATOM 714 N N . GLY A 1 94 ? 22.360 2.884 -22.080 1.00 69.50 94 GLY A N 1
ATOM 715 C CA . GLY A 1 94 ? 22.615 3.095 -20.649 1.00 69.50 94 GLY A CA 1
ATOM 716 C C . GLY A 1 94 ? 21.882 4.328 -20.113 1.00 69.50 94 GLY A C 1
ATOM 717 O O . GLY A 1 94 ? 20.671 4.447 -20.288 1.00 69.50 94 GLY A O 1
ATOM 718 N N . GLU A 1 95 ? 22.635 5.275 -19.542 1.00 61.34 95 GLU A N 1
ATOM 719 C CA . GLU A 1 95 ? 22.155 6.585 -19.053 1.00 61.34 95 GLU A CA 1
ATOM 720 C C . GLU A 1 95 ? 21.331 7.371 -20.080 1.00 61.34 95 GLU A C 1
ATOM 722 O O . GLU A 1 95 ? 20.429 8.123 -19.729 1.00 61.34 95 GLU A O 1
ATOM 727 N N . ASN A 1 96 ? 21.580 7.161 -21.374 1.00 66.06 96 ASN A N 1
ATOM 728 C CA . ASN A 1 96 ? 20.879 7.862 -22.445 1.00 66.06 96 ASN A CA 1
ATOM 729 C C . ASN A 1 96 ? 19.585 7.154 -22.885 1.00 66.06 96 ASN A C 1
ATOM 731 O O . ASN A 1 96 ? 19.000 7.533 -23.900 1.00 66.06 96 ASN A O 1
ATOM 735 N N . ALA A 1 97 ? 19.121 6.123 -22.171 1.00 66.94 97 ALA A N 1
ATOM 736 C CA . ALA A 1 97 ? 17.911 5.391 -22.538 1.00 66.94 97 ALA A CA 1
ATOM 737 C C . ALA A 1 97 ? 16.644 6.275 -22.534 1.00 66.94 97 ALA A C 1
ATOM 739 O O . ALA A 1 97 ? 15.704 6.024 -23.286 1.00 66.94 97 ALA A O 1
ATOM 740 N N . GLU A 1 98 ? 16.626 7.358 -21.755 1.00 64.19 98 GLU A N 1
ATOM 741 C CA . GLU A 1 98 ? 15.560 8.372 -21.774 1.00 64.19 98 GLU A CA 1
ATOM 742 C C . GLU A 1 98 ? 15.393 9.042 -23.149 1.00 64.19 98 GLU A C 1
ATOM 744 O O . GLU A 1 98 ? 14.269 9.265 -23.607 1.00 64.19 98 GLU A O 1
ATOM 749 N N . HIS A 1 99 ? 16.497 9.263 -23.875 1.00 67.81 99 HIS A N 1
ATOM 750 C CA . HIS A 1 99 ? 16.475 9.847 -25.215 1.00 67.81 99 HIS A CA 1
ATOM 751 C C . HIS A 1 99 ? 15.713 8.945 -26.194 1.00 67.81 99 HIS A C 1
ATOM 753 O O . HIS A 1 99 ? 15.098 9.430 -27.145 1.00 67.81 99 HIS A O 1
ATOM 759 N N . VAL A 1 100 ? 15.695 7.633 -25.948 1.00 66.44 100 VAL A N 1
ATOM 760 C CA . VAL A 1 100 ? 14.904 6.696 -26.745 1.00 66.44 100 VAL A CA 1
ATOM 761 C C . VAL A 1 100 ? 13.430 7.044 -26.664 1.00 66.44 100 VAL A C 1
ATOM 763 O O . VAL A 1 100 ? 12.756 7.085 -27.685 1.00 66.44 100 VAL A O 1
ATOM 766 N N . LEU A 1 101 ? 12.919 7.371 -25.484 1.00 62.94 101 LEU A N 1
ATOM 767 C CA . LEU A 1 101 ? 11.508 7.698 -25.341 1.00 62.94 101 LEU A CA 1
ATOM 768 C C . LEU A 1 101 ? 11.188 9.119 -25.791 1.00 62.94 101 LEU A C 1
ATOM 770 O O . LEU A 1 101 ? 10.167 9.313 -26.445 1.00 62.94 101 LEU A O 1
ATOM 774 N N . ILE A 1 102 ? 12.083 10.075 -25.537 1.00 64.50 102 ILE A N 1
ATOM 775 C CA . ILE A 1 102 ? 11.916 11.475 -25.952 1.00 64.50 102 ILE A CA 1
ATOM 776 C C . ILE A 1 102 ? 11.898 11.608 -27.481 1.00 64.50 102 ILE A C 1
ATOM 778 O O . ILE A 1 102 ? 11.096 12.363 -28.023 1.00 64.50 102 ILE A O 1
ATOM 782 N N . PHE A 1 103 ? 12.748 10.873 -28.206 1.00 69.81 103 PHE A N 1
ATOM 783 C CA . PHE A 1 103 ? 12.861 11.019 -29.663 1.00 69.81 103 PHE A CA 1
ATOM 784 C C . PHE A 1 103 ? 12.122 9.931 -30.445 1.00 69.81 103 PHE A C 1
ATOM 786 O O . PHE A 1 103 ? 11.536 10.219 -31.500 1.00 69.81 103 PHE A O 1
ATOM 793 N N . ALA A 1 104 ? 12.100 8.689 -29.945 1.00 67.50 104 ALA A N 1
ATOM 794 C CA . ALA A 1 104 ? 11.471 7.595 -30.674 1.00 67.50 104 ALA A CA 1
ATOM 795 C C . ALA A 1 104 ? 9.947 7.592 -30.527 1.00 67.50 104 ALA A C 1
ATOM 797 O O . ALA A 1 104 ? 9.249 7.478 -31.538 1.00 67.50 104 ALA A O 1
ATOM 798 N N . LEU A 1 105 ? 9.406 7.779 -29.314 1.00 67.69 105 LEU A N 1
ATOM 799 C CA . LEU A 1 105 ? 7.953 7.713 -29.115 1.00 67.69 105 LEU A CA 1
ATOM 800 C C . LEU A 1 105 ? 7.186 8.786 -29.903 1.00 67.69 105 LEU A C 1
ATOM 802 O O . LEU A 1 105 ? 6.212 8.415 -30.561 1.00 67.69 105 LEU A O 1
ATOM 806 N N . PRO A 1 106 ? 7.588 10.077 -29.937 1.00 64.62 106 PRO A N 1
ATOM 807 C CA . PRO A 1 106 ? 6.845 11.082 -30.702 1.00 64.62 106 PRO A CA 1
ATOM 808 C C . PRO A 1 106 ? 6.888 10.825 -32.207 1.00 64.62 106 PRO A C 1
ATOM 810 O O . PRO A 1 106 ? 5.897 11.023 -32.914 1.00 64.62 106 PRO A O 1
ATOM 813 N N . SER A 1 107 ? 8.019 10.320 -32.704 1.00 63.56 107 SER A N 1
ATOM 814 C CA . SER A 1 107 ? 8.191 9.956 -34.113 1.00 63.56 107 SER A CA 1
ATOM 815 C C . SER A 1 107 ? 7.243 8.826 -34.531 1.00 63.56 107 SER A C 1
ATOM 817 O O . SER A 1 107 ? 6.740 8.825 -35.663 1.00 63.56 107 SER A O 1
ATOM 819 N N . LEU A 1 108 ? 6.936 7.925 -33.594 1.00 63.88 108 LEU A N 1
ATOM 820 C CA . LEU A 1 108 ? 5.970 6.836 -33.733 1.00 63.88 108 LEU A CA 1
ATOM 821 C C . LEU A 1 108 ? 4.532 7.238 -33.378 1.00 63.88 108 LEU A C 1
ATOM 823 O O . LEU A 1 108 ? 3.610 6.531 -33.767 1.00 63.88 108 LEU A O 1
ATOM 827 N N . GLY A 1 109 ? 4.330 8.402 -32.751 1.00 58.97 109 GLY A N 1
ATOM 828 C CA . GLY A 1 109 ? 3.056 8.943 -32.260 1.00 58.97 109 GLY A CA 1
ATOM 829 C C . GLY A 1 109 ? 1.852 8.736 -33.189 1.00 58.97 109 GLY A C 1
ATOM 830 O O . GLY A 1 109 ? 0.791 8.264 -32.788 1.00 58.97 109 GLY A O 1
ATOM 831 N N . ASN A 1 110 ? 2.040 9.035 -34.477 1.00 58.66 110 ASN A N 1
ATOM 832 C CA . ASN A 1 110 ? 0.974 8.985 -35.487 1.00 58.66 110 ASN A CA 1
ATOM 833 C C . ASN A 1 110 ?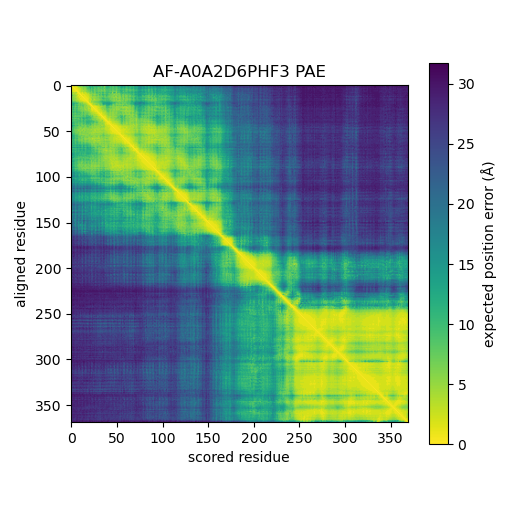 0.632 7.565 -35.974 1.00 58.66 110 ASN A C 1
ATOM 835 O O . ASN A 1 110 ? -0.324 7.386 -36.729 1.00 58.66 110 ASN A O 1
ATOM 839 N N . LEU A 1 111 ? 1.430 6.564 -35.606 1.00 57.28 111 LEU A N 1
ATOM 840 C CA . LEU A 1 111 ? 1.258 5.166 -36.007 1.00 57.28 111 LEU A CA 1
ATOM 841 C C . LEU A 1 111 ? 0.474 4.362 -34.964 1.00 57.28 111 LEU A C 1
ATOM 843 O O . LEU A 1 111 ? 0.181 3.185 -35.169 1.00 57.28 111 LEU A O 1
ATOM 847 N N . ILE A 1 112 ? 0.096 5.010 -33.864 1.00 55.09 112 ILE A N 1
ATOM 848 C CA . ILE A 1 112 ? -0.437 4.355 -32.682 1.00 55.09 112 ILE A CA 1
ATOM 849 C C . ILE A 1 112 ? -1.954 4.288 -32.773 1.00 55.09 112 ILE A C 1
ATOM 851 O O . ILE A 1 112 ? -2.667 5.294 -32.708 1.00 55.09 112 ILE A O 1
ATOM 855 N N . LYS A 1 113 ? -2.454 3.067 -32.965 1.00 57.62 113 LYS A N 1
ATOM 856 C CA . LYS A 1 113 ? -3.879 2.806 -33.188 1.00 57.62 113 LYS A CA 1
ATOM 857 C C . LYS A 1 113 ? -4.487 1.803 -32.205 1.00 57.62 113 LYS A C 1
ATOM 859 O O . LYS A 1 113 ? -5.711 1.731 -32.159 1.00 57.62 113 LYS A O 1
ATOM 864 N N . ASN A 1 114 ? -3.687 1.060 -31.431 1.00 56.94 114 ASN A N 1
ATOM 865 C CA . ASN A 1 114 ? -4.166 0.006 -30.528 1.00 56.94 114 ASN A CA 1
ATOM 866 C C . ASN A 1 114 ? -3.230 -0.248 -29.320 1.00 56.94 114 ASN A C 1
ATOM 868 O O . ASN A 1 114 ? -2.135 0.309 -29.231 1.00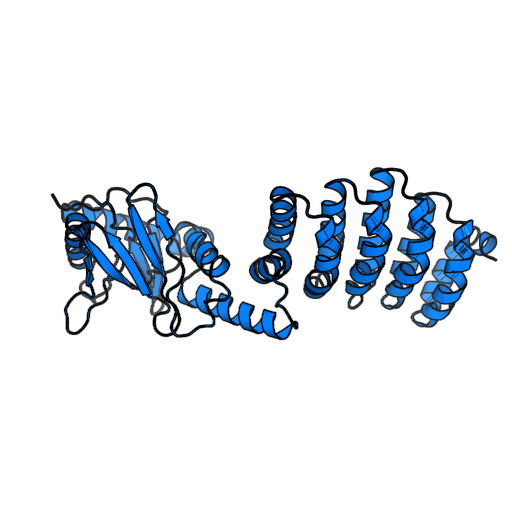 56.94 114 ASN A O 1
ATOM 872 N N . SER A 1 115 ? -3.685 -1.107 -28.402 1.00 58.66 115 SER A N 1
ATOM 873 C CA . SER A 1 115 ? -3.029 -1.469 -27.136 1.00 58.66 115 SER A CA 1
ATOM 874 C C . SER A 1 115 ? -1.747 -2.301 -27.281 1.00 58.66 115 SER A C 1
ATOM 876 O O . SER A 1 115 ? -0.943 -2.333 -26.352 1.00 58.66 115 SER A O 1
ATOM 878 N N . ASP A 1 116 ? -1.473 -2.903 -28.446 1.00 60.72 116 ASP A N 1
ATOM 879 C CA . ASP A 1 116 ? -0.214 -3.630 -28.698 1.00 60.72 116 ASP A CA 1
ATOM 880 C C . ASP A 1 116 ? 1.021 -2.727 -28.525 1.00 60.72 116 ASP A C 1
ATOM 882 O O . ASP A 1 116 ? 2.102 -3.193 -28.170 1.00 60.72 116 ASP A O 1
ATOM 886 N N . TYR A 1 117 ? 0.854 -1.416 -28.715 1.00 64.88 117 TYR A N 1
ATOM 887 C CA . TYR A 1 117 ? 1.913 -0.432 -28.519 1.00 64.88 117 TYR A CA 1
ATOM 888 C C . TYR A 1 117 ? 2.247 -0.177 -27.043 1.00 64.88 117 TYR A C 1
ATOM 890 O O . TYR A 1 117 ? 3.394 0.120 -26.710 1.00 64.88 117 TYR A O 1
ATOM 898 N N . LEU A 1 118 ? 1.280 -0.356 -26.136 1.00 64.44 118 LEU A N 1
ATOM 899 C CA . LEU A 1 118 ? 1.530 -0.251 -24.697 1.00 64.44 118 LEU A CA 1
ATOM 900 C C . LEU A 1 118 ? 2.539 -1.309 -24.251 1.00 64.44 118 LEU A C 1
ATOM 902 O O . LEU A 1 118 ? 3.437 -1.003 -23.474 1.00 64.44 118 LEU A O 1
ATOM 906 N N . ARG A 1 119 ? 2.470 -2.516 -24.830 1.00 67.06 119 ARG A N 1
ATOM 907 C CA . ARG A 1 119 ? 3.435 -3.601 -24.587 1.00 67.06 119 ARG A CA 1
ATOM 908 C C . ARG A 1 119 ? 4.853 -3.251 -25.026 1.00 67.06 119 ARG A C 1
ATOM 910 O O . ARG A 1 119 ? 5.796 -3.593 -24.328 1.00 67.06 119 ARG A O 1
ATOM 917 N N . ILE A 1 120 ? 5.009 -2.524 -26.126 1.00 66.31 120 ILE A N 1
ATOM 918 C CA . ILE A 1 120 ? 6.323 -2.052 -26.585 1.00 66.31 120 ILE A CA 1
ATOM 919 C C . ILE A 1 120 ? 6.904 -1.039 -25.598 1.00 66.31 120 ILE A C 1
ATOM 921 O O . ILE A 1 120 ? 8.067 -1.131 -25.221 1.00 66.31 120 ILE A O 1
ATOM 925 N N . ILE A 1 121 ? 6.085 -0.091 -25.136 1.00 68.00 121 ILE A N 1
ATOM 926 C CA . ILE A 1 121 ? 6.493 0.877 -24.111 1.00 68.00 121 ILE A CA 1
ATOM 927 C C . ILE A 1 121 ? 6.936 0.145 -22.841 1.00 68.00 121 ILE A C 1
ATOM 929 O O . ILE A 1 121 ? 7.965 0.491 -22.267 1.00 68.00 121 ILE A O 1
ATOM 933 N N . VAL A 1 122 ? 6.212 -0.906 -22.441 1.00 68.44 122 VAL A N 1
ATOM 934 C CA . VAL A 1 122 ? 6.608 -1.777 -21.326 1.00 68.44 122 VAL A CA 1
ATOM 935 C C . VAL A 1 122 ? 7.964 -2.417 -21.560 1.00 68.44 122 VAL A C 1
ATOM 937 O O . VAL A 1 122 ? 8.777 -2.453 -20.646 1.00 68.44 122 VAL A O 1
ATOM 940 N N . GLU A 1 123 ? 8.211 -2.954 -22.751 1.00 70.25 123 GLU A N 1
ATOM 941 C CA . GLU A 1 123 ? 9.481 -3.593 -23.093 1.00 70.25 123 GLU A CA 1
ATOM 942 C C . GLU A 1 123 ? 10.645 -2.592 -23.050 1.00 70.25 123 GLU A C 1
ATOM 944 O O . GLU A 1 123 ? 11.703 -2.922 -22.517 1.00 70.25 123 GLU A O 1
ATOM 949 N N . ILE A 1 124 ? 10.433 -1.347 -23.491 1.00 66.06 124 ILE A N 1
ATOM 950 C CA . ILE A 1 124 ? 11.441 -0.279 -23.401 1.00 66.06 124 ILE A CA 1
ATOM 951 C C . ILE A 1 124 ? 11.678 0.130 -21.942 1.00 66.06 124 ILE A C 1
ATOM 953 O O . ILE A 1 124 ? 12.818 0.124 -21.488 1.00 66.06 124 ILE A O 1
ATOM 957 N N . ILE A 1 125 ? 10.615 0.398 -21.172 1.00 67.19 125 ILE A N 1
ATOM 958 C CA . ILE A 1 125 ? 10.704 0.622 -19.716 1.00 67.19 125 ILE A CA 1
ATOM 959 C C . ILE A 1 125 ? 11.369 -0.582 -19.037 1.00 67.19 125 ILE A C 1
ATOM 961 O O . ILE A 1 125 ? 12.029 -0.460 -18.011 1.00 67.19 125 ILE A O 1
ATOM 965 N N . ASN A 1 126 ? 11.203 -1.786 -19.581 1.00 66.94 126 ASN A N 1
ATOM 966 C CA . ASN A 1 126 ? 11.823 -2.956 -19.003 1.00 66.94 126 ASN A CA 1
ATOM 967 C C . ASN A 1 126 ? 13.332 -2.985 -19.208 1.00 66.94 126 ASN A C 1
ATOM 969 O O . ASN A 1 126 ? 14.040 -3.426 -18.300 1.00 66.94 126 ASN A O 1
ATOM 973 N N . ALA A 1 127 ? 13.774 -2.531 -20.375 1.00 61.97 127 ALA A N 1
ATOM 974 C CA . ALA A 1 127 ? 15.156 -2.521 -20.814 1.00 61.97 127 ALA A CA 1
ATOM 975 C C . ALA A 1 127 ? 16.002 -1.414 -20.165 1.00 61.97 127 ALA A C 1
ATOM 977 O O . ALA A 1 127 ? 17.214 -1.581 -20.062 1.00 61.97 127 ALA A O 1
ATOM 978 N N . SER A 1 128 ? 15.385 -0.326 -19.698 1.00 58.22 128 SER A N 1
ATOM 979 C CA . SER A 1 128 ? 16.094 0.862 -19.201 1.00 58.22 128 SER A CA 1
ATOM 980 C C . SER A 1 128 ? 16.474 0.826 -17.707 1.00 58.22 128 SER A C 1
ATOM 982 O O . SER A 1 128 ? 16.783 1.877 -17.164 1.00 58.22 128 SER A O 1
ATOM 984 N N . GLU A 1 129 ? 16.447 -0.345 -17.044 1.00 61.56 129 GLU A N 1
ATOM 985 C CA . GLU A 1 129 ? 16.803 -0.631 -15.627 1.00 61.56 129 GLU A CA 1
ATOM 986 C C . GLU A 1 129 ? 16.909 0.572 -14.653 1.00 61.56 129 GLU A C 1
ATOM 988 O O . GLU A 1 129 ? 15.971 0.812 -13.885 1.00 61.56 129 GLU A O 1
ATOM 993 N N . GLU A 1 130 ? 18.021 1.314 -14.651 1.00 53.12 130 GLU A N 1
ATOM 994 C CA . GLU A 1 130 ? 18.291 2.439 -13.733 1.00 53.12 130 GLU A CA 1
ATOM 995 C C . GLU A 1 130 ? 17.653 3.779 -14.163 1.00 53.12 130 GLU A C 1
ATOM 997 O O . GLU A 1 130 ? 17.350 4.624 -13.322 1.00 53.12 130 GLU A O 1
ATOM 1002 N N . TYR A 1 131 ? 17.356 3.954 -15.452 1.00 56.53 131 TYR A N 1
ATOM 1003 C CA . TYR A 1 131 ? 16.841 5.192 -16.072 1.00 56.53 131 TYR A CA 1
ATOM 1004 C C . TYR A 1 131 ? 15.335 5.166 -16.304 1.00 56.53 131 TYR A C 1
ATOM 1006 O O . TYR A 1 131 ? 14.748 6.073 -16.894 1.00 56.53 131 TYR A O 1
ATOM 1014 N N . ASN A 1 132 ? 14.686 4.129 -15.785 1.00 59.56 132 ASN A N 1
ATOM 1015 C CA . ASN A 1 132 ? 13.251 3.922 -15.863 1.00 59.56 132 ASN A CA 1
ATOM 1016 C C . ASN A 1 132 ? 12.434 5.093 -15.312 1.00 59.56 132 ASN A C 1
ATOM 1018 O O . ASN A 1 132 ? 11.334 5.360 -15.784 1.00 59.56 132 ASN A O 1
ATOM 1022 N N . VAL A 1 133 ? 12.972 5.807 -14.326 1.00 56.38 133 VAL A N 1
ATOM 1023 C CA . VAL A 1 133 ? 12.317 6.977 -13.742 1.00 56.38 133 VAL A CA 1
ATOM 1024 C C . VAL A 1 133 ? 12.243 8.131 -14.741 1.00 56.38 133 VAL A C 1
ATOM 1026 O O . VAL A 1 133 ? 11.176 8.726 -14.870 1.00 56.38 133 VAL A O 1
ATOM 1029 N N . VAL A 1 134 ? 13.327 8.414 -15.470 1.00 56.22 134 VAL A N 1
ATOM 1030 C CA . VAL A 1 134 ? 13.350 9.499 -16.466 1.00 56.22 134 VAL A CA 1
ATOM 1031 C C . VAL A 1 134 ? 12.535 9.123 -17.698 1.00 56.22 134 VAL A C 1
ATOM 1033 O O . VAL A 1 134 ? 11.733 9.896 -18.212 1.00 56.22 134 VAL A O 1
ATOM 1036 N N . VAL A 1 135 ? 12.644 7.858 -18.091 1.00 59.66 135 VAL A N 1
ATOM 1037 C CA . VAL A 1 135 ? 11.783 7.205 -19.079 1.00 59.66 135 VAL A CA 1
ATOM 1038 C C . VAL A 1 135 ? 10.296 7.432 -18.781 1.00 59.66 135 VAL A C 1
ATOM 1040 O O . VAL A 1 135 ? 9.518 7.721 -19.690 1.00 59.66 135 VAL A O 1
ATOM 1043 N N . LEU A 1 136 ? 9.891 7.341 -17.514 1.00 62.50 136 LEU A N 1
ATOM 1044 C CA . LEU A 1 136 ? 8.523 7.620 -17.101 1.00 62.50 136 LEU A CA 1
ATOM 1045 C C . LEU A 1 136 ? 8.233 9.124 -17.055 1.00 62.50 136 LEU A C 1
ATOM 1047 O O . LEU A 1 136 ? 7.215 9.529 -17.600 1.00 62.50 136 LEU A O 1
ATOM 1051 N N . THR A 1 137 ? 9.080 9.969 -16.460 1.00 57.94 137 THR A N 1
ATOM 1052 C CA . THR A 1 137 ? 8.784 11.413 -16.346 1.00 57.94 137 THR A CA 1
ATOM 1053 C C . THR A 1 137 ? 8.711 12.119 -17.691 1.00 57.94 137 THR A C 1
ATOM 1055 O O . THR A 1 137 ? 7.818 12.940 -17.892 1.00 57.94 137 THR A O 1
ATOM 1058 N N . ASP A 1 138 ? 9.597 11.761 -18.613 1.00 60.25 138 ASP A N 1
ATOM 1059 C CA . ASP A 1 138 ? 9.786 12.494 -19.862 1.00 60.25 138 ASP A CA 1
ATOM 1060 C C . ASP A 1 138 ? 9.094 11.776 -21.026 1.00 60.25 138 ASP A C 1
ATOM 1062 O O . ASP A 1 138 ? 8.626 12.407 -21.973 1.00 60.25 138 ASP A O 1
ATOM 1066 N N . GLY A 1 139 ? 8.946 10.450 -20.931 1.00 60.22 139 GLY A N 1
ATOM 1067 C CA . GLY A 1 139 ? 8.218 9.641 -21.904 1.00 60.22 139 GLY A CA 1
ATOM 1068 C C . GLY A 1 139 ? 6.699 9.658 -21.714 1.00 60.22 139 GLY A C 1
ATOM 1069 O O . GLY A 1 139 ? 5.980 9.720 -22.712 1.00 60.22 139 GLY A O 1
ATOM 1070 N N . LEU A 1 140 ? 6.179 9.640 -20.473 1.00 65.38 140 LEU A N 1
ATOM 1071 C CA . LEU A 1 140 ? 4.726 9.588 -20.211 1.00 65.38 140 LEU A CA 1
ATOM 1072 C C . LEU A 1 140 ? 3.926 10.746 -20.828 1.00 65.38 140 LEU A C 1
ATOM 1074 O O . LEU A 1 140 ? 2.848 10.466 -21.354 1.00 65.38 140 LEU A O 1
ATOM 1078 N N . PRO A 1 141 ? 4.397 12.011 -20.834 1.00 66.25 141 PRO A N 1
ATOM 1079 C CA . PRO A 1 141 ? 3.684 13.099 -21.506 1.00 66.25 141 PRO A CA 1
ATOM 1080 C C . PRO A 1 141 ? 3.439 12.825 -22.996 1.00 66.25 141 PRO A C 1
ATOM 1082 O O . PRO A 1 141 ? 2.407 13.199 -23.547 1.00 66.25 141 PRO A O 1
ATOM 1085 N N . HIS A 1 142 ? 4.342 12.095 -23.655 1.00 62.72 142 HIS A N 1
ATOM 1086 C CA . HIS A 1 142 ? 4.164 11.683 -25.048 1.00 62.72 142 HIS A CA 1
ATOM 1087 C C . HIS A 1 142 ? 3.164 10.528 -25.221 1.00 62.72 142 HIS A C 1
ATOM 1089 O O . HIS A 1 142 ? 2.708 10.274 -26.338 1.00 62.72 142 HIS A O 1
ATOM 1095 N N . LEU A 1 143 ? 2.787 9.857 -24.129 1.00 62.69 143 LEU A N 1
ATOM 1096 C CA . LEU A 1 143 ? 1.782 8.794 -24.089 1.00 62.69 143 LEU A CA 1
ATOM 1097 C C . LEU A 1 143 ? 0.368 9.318 -23.801 1.00 62.69 143 LEU A C 1
ATOM 1099 O O . LEU A 1 143 ? -0.587 8.563 -23.964 1.00 62.69 143 LEU A O 1
ATOM 1103 N N . GLU A 1 144 ? 0.207 10.594 -23.430 1.00 62.97 144 GLU A N 1
ATOM 1104 C CA . GLU A 1 144 ? -1.089 11.196 -23.072 1.00 62.97 144 GLU A CA 1
ATOM 1105 C C . GLU A 1 144 ? -2.150 10.980 -24.164 1.00 62.97 144 GLU A C 1
ATOM 1107 O O . GLU A 1 144 ? -3.268 10.561 -23.883 1.00 62.97 144 GLU A O 1
ATOM 1112 N N . ASN A 1 145 ? -1.774 11.145 -25.436 1.00 61.06 145 ASN A N 1
ATOM 1113 C CA . ASN A 1 145 ? -2.683 10.965 -26.577 1.00 61.06 145 ASN A CA 1
ATOM 1114 C C . ASN A 1 145 ? -3.048 9.495 -26.871 1.00 61.06 145 ASN A C 1
ATOM 1116 O O . ASN A 1 145 ? -3.894 9.214 -27.728 1.00 61.06 145 ASN A O 1
ATOM 1120 N N . LEU A 1 146 ? -2.375 8.548 -26.215 1.00 59.25 146 LEU A N 1
ATOM 1121 C CA . LEU A 1 146 ? -2.567 7.104 -26.390 1.00 59.25 146 LEU A CA 1
ATOM 1122 C C . LEU A 1 146 ? -3.502 6.527 -25.343 1.00 59.25 146 LEU A C 1
ATOM 1124 O O . LEU A 1 146 ? -4.119 5.490 -25.569 1.00 59.25 146 LEU A O 1
ATOM 1128 N N . ILE A 1 147 ? -3.610 7.221 -24.219 1.00 63.28 147 ILE A N 1
ATOM 1129 C CA . ILE A 1 147 ? -4.494 6.892 -23.122 1.00 63.28 147 ILE A CA 1
ATOM 1130 C C . ILE A 1 147 ? -5.890 7.386 -23.499 1.00 63.28 147 ILE A C 1
ATOM 1132 O O . ILE A 1 147 ? -6.231 8.554 -23.319 1.00 63.28 147 ILE A O 1
ATOM 1136 N N . LYS A 1 148 ? -6.702 6.500 -24.076 1.00 66.50 148 LYS A N 1
ATOM 1137 C CA . LYS A 1 148 ? -8.046 6.849 -24.567 1.00 66.50 148 LYS A CA 1
ATOM 1138 C C . LYS A 1 148 ? -9.149 6.384 -23.627 1.00 66.50 148 LYS A C 1
ATOM 1140 O O . LYS A 1 148 ? -10.292 6.816 -23.765 1.00 66.50 148 LYS A O 1
ATOM 1145 N N . SER A 1 149 ? -8.816 5.513 -22.682 1.00 60.31 149 SER A N 1
ATOM 1146 C CA . SER A 1 149 ? -9.755 4.911 -21.746 1.00 60.31 149 SER A CA 1
ATOM 1147 C C . SER A 1 149 ? -9.148 4.714 -20.355 1.00 60.31 149 SER A C 1
ATOM 1149 O O . SER A 1 149 ? -7.933 4.761 -20.150 1.00 60.31 149 SER A O 1
ATOM 1151 N N . SER A 1 150 ? -10.020 4.456 -19.379 1.00 52.41 150 SER A N 1
ATOM 1152 C CA . SER A 1 150 ? -9.622 4.053 -18.028 1.00 52.41 150 SER A CA 1
ATOM 1153 C C . SER A 1 150 ? -8.888 2.712 -17.995 1.00 52.41 150 SER A C 1
ATOM 1155 O O . SER A 1 150 ? -8.089 2.484 -17.089 1.00 52.41 150 SER A O 1
ATOM 1157 N N . ASP A 1 151 ? -9.141 1.837 -18.969 1.00 59.66 151 ASP A N 1
ATOM 1158 C CA . ASP A 1 151 ? -8.479 0.537 -19.063 1.00 59.66 151 ASP A CA 1
ATOM 1159 C C . ASP A 1 151 ? -7.043 0.686 -19.577 1.00 59.66 151 ASP A C 1
ATOM 1161 O O . ASP A 1 151 ? -6.149 0.055 -19.020 1.00 59.66 151 ASP A O 1
ATOM 1165 N N . ASP A 1 152 ? -6.790 1.608 -20.515 1.00 60.06 152 ASP A N 1
ATOM 1166 C CA . ASP A 1 152 ? -5.426 1.958 -20.948 1.00 60.06 152 ASP A CA 1
ATOM 1167 C C . ASP A 1 152 ? -4.608 2.523 -19.773 1.00 60.06 152 ASP A C 1
ATOM 1169 O O . ASP A 1 152 ? -3.468 2.118 -19.539 1.00 60.06 152 ASP A O 1
ATOM 1173 N N . LEU A 1 153 ? -5.215 3.416 -18.975 1.00 60.94 153 LEU A N 1
ATOM 1174 C CA . LEU A 1 153 ? -4.610 3.933 -17.738 1.00 60.94 153 LEU A CA 1
ATOM 1175 C C . LEU A 1 153 ? -4.286 2.816 -16.754 1.00 60.94 153 LEU A C 1
ATOM 1177 O O . LEU A 1 153 ? -3.225 2.824 -16.130 1.00 60.94 153 LEU A O 1
ATOM 1181 N N . ARG A 1 154 ? -5.220 1.880 -16.578 1.00 60.19 154 ARG A N 1
ATOM 1182 C CA . ARG A 1 154 ? -5.066 0.764 -15.652 1.00 60.19 154 ARG A CA 1
ATOM 1183 C C . ARG A 1 154 ? -3.969 -0.183 -16.117 1.00 60.19 154 ARG A C 1
ATOM 1185 O O . ARG A 1 154 ? -3.174 -0.606 -15.288 1.00 60.19 154 ARG A O 1
ATOM 1192 N N . GLU A 1 155 ? -3.909 -0.507 -17.402 1.00 63.84 155 GLU A N 1
ATOM 1193 C CA . GLU A 1 155 ? -2.889 -1.386 -17.973 1.00 63.84 155 GLU A CA 1
ATOM 1194 C C . GLU A 1 155 ? -1.494 -0.766 -17.802 1.00 63.84 155 GLU A C 1
ATOM 1196 O O . GLU A 1 155 ? -0.632 -1.375 -17.164 1.00 63.84 155 GLU A O 1
ATOM 1201 N N . ILE A 1 156 ? -1.305 0.489 -18.228 1.00 64.06 156 ILE A N 1
ATOM 1202 C CA . ILE A 1 156 ? -0.049 1.239 -18.046 1.00 64.06 156 ILE A CA 1
ATOM 1203 C C . ILE A 1 156 ? 0.305 1.354 -16.558 1.00 64.06 156 ILE A C 1
ATOM 1205 O O . ILE A 1 156 ? 1.428 1.060 -16.152 1.00 64.06 156 ILE A O 1
ATOM 1209 N N . GLY A 1 157 ? -0.670 1.722 -15.726 1.00 59.69 157 GLY A N 1
ATOM 1210 C CA . GLY A 1 157 ? -0.500 1.854 -14.286 1.00 59.69 157 GLY A CA 1
ATOM 1211 C C . GLY A 1 157 ? -0.076 0.548 -13.617 1.00 59.69 157 GLY A C 1
ATOM 1212 O O . GLY A 1 157 ? 0.835 0.573 -12.801 1.00 59.69 157 GLY A O 1
ATOM 1213 N N . LEU A 1 158 ? -0.672 -0.594 -13.979 1.00 59.00 158 LEU A N 1
ATOM 1214 C CA . LEU A 1 158 ? -0.332 -1.914 -13.429 1.00 59.00 158 LEU A CA 1
ATOM 1215 C C . LEU A 1 158 ? 1.048 -2.393 -13.870 1.00 59.00 158 LEU A C 1
ATOM 1217 O O . LEU A 1 158 ? 1.786 -2.967 -13.071 1.00 59.00 158 LEU A O 1
ATOM 1221 N N . ILE A 1 159 ? 1.405 -2.159 -15.129 1.00 58.78 159 ILE A N 1
ATOM 1222 C CA . ILE A 1 159 ? 2.731 -2.475 -15.662 1.00 58.78 159 ILE A CA 1
ATOM 1223 C C . ILE A 1 159 ? 3.806 -1.737 -14.865 1.00 58.78 159 ILE A C 1
ATOM 1225 O O . ILE A 1 159 ? 4.783 -2.337 -14.412 1.00 58.78 159 ILE A O 1
ATOM 1229 N N . ILE A 1 160 ? 3.603 -0.437 -14.671 1.00 58.72 160 ILE A N 1
ATOM 1230 C CA . ILE A 1 160 ? 4.552 0.407 -13.962 1.00 58.72 160 ILE A CA 1
ATOM 1231 C C . ILE A 1 160 ? 4.515 0.073 -12.457 1.00 58.72 160 ILE A C 1
ATOM 1233 O O . ILE A 1 160 ? 5.561 -0.074 -11.836 1.00 58.72 160 ILE A O 1
ATOM 1237 N N . ALA A 1 161 ? 3.343 -0.188 -11.870 1.00 54.53 161 ALA A N 1
ATOM 1238 C CA . ALA A 1 161 ? 3.204 -0.641 -10.480 1.00 54.53 161 ALA A CA 1
ATOM 1239 C C . ALA A 1 161 ? 3.984 -1.932 -10.189 1.00 54.53 161 ALA A C 1
ATOM 1241 O O . ALA A 1 161 ? 4.656 -2.040 -9.164 1.00 54.53 161 ALA A O 1
ATOM 1242 N N . ASN A 1 162 ? 3.896 -2.911 -11.096 1.00 55.38 162 ASN A N 1
ATOM 1243 C CA . ASN A 1 162 ? 4.521 -4.221 -10.930 1.00 55.38 162 ASN A CA 1
ATOM 1244 C C . ASN A 1 162 ? 6.048 -4.148 -10.965 1.00 55.38 162 ASN A C 1
ATOM 1246 O O . ASN A 1 162 ? 6.707 -4.915 -10.264 1.00 55.38 162 ASN A O 1
ATOM 1250 N N . LYS A 1 163 ? 6.613 -3.230 -11.755 1.00 53.44 163 LYS A N 1
ATOM 1251 C CA . LYS A 1 163 ? 8.066 -3.049 -11.851 1.00 53.44 163 LYS A CA 1
ATOM 1252 C C . LYS A 1 163 ? 8.615 -2.054 -10.832 1.00 53.44 163 LYS A C 1
ATOM 1254 O O . LYS A 1 163 ? 9.731 -2.220 -10.349 1.00 53.44 163 LYS A O 1
ATOM 1259 N N . PHE A 1 164 ? 7.813 -1.066 -10.451 1.00 53.69 164 PHE A N 1
ATOM 1260 C CA . PHE A 1 164 ? 8.206 0.009 -9.555 1.00 53.69 164 PHE A CA 1
ATOM 1261 C C . PHE A 1 164 ? 7.257 0.096 -8.366 1.00 53.69 164 PHE A C 1
ATOM 1263 O O . PHE A 1 164 ? 6.620 1.127 -8.160 1.00 53.69 164 PHE A O 1
ATOM 1270 N N . LYS A 1 165 ? 7.208 -0.941 -7.516 1.00 51.56 165 LYS A N 1
ATOM 1271 C CA . LYS A 1 165 ? 6.508 -0.854 -6.216 1.00 51.56 165 LYS A CA 1
ATOM 1272 C C . LYS A 1 165 ? 6.852 0.440 -5.457 1.00 51.56 165 LYS A C 1
ATOM 1274 O O . LYS A 1 165 ? 5.988 1.013 -4.808 1.00 51.56 165 LYS A O 1
ATOM 1279 N N . LYS A 1 166 ? 8.084 0.941 -5.626 1.00 47.59 166 LYS A N 1
ATOM 1280 C CA . LYS A 1 166 ? 8.581 2.210 -5.073 1.00 47.59 166 LYS A CA 1
ATOM 1281 C C . LYS A 1 166 ? 8.073 3.483 -5.785 1.00 47.59 166 LYS A C 1
ATOM 1283 O O . LYS A 1 166 ? 7.979 4.515 -5.142 1.00 47.59 166 LYS A O 1
ATOM 1288 N N . HIS A 1 167 ? 7.704 3.425 -7.070 1.00 49.69 167 HIS A N 1
ATOM 1289 C CA . HIS A 1 167 ? 7.286 4.591 -7.877 1.00 49.69 167 HIS A CA 1
ATOM 1290 C C . HIS A 1 167 ? 5.833 4.524 -8.376 1.00 49.69 167 HIS A C 1
ATOM 1292 O O . HIS A 1 167 ? 5.425 5.311 -9.235 1.00 49.69 167 HIS A O 1
ATOM 1298 N N . TYR A 1 168 ? 5.018 3.613 -7.836 1.00 54.09 168 TYR A N 1
ATOM 1299 C CA . TYR A 1 168 ? 3.587 3.517 -8.143 1.00 54.09 168 TYR A CA 1
ATOM 1300 C C . TYR A 1 168 ? 2.873 4.869 -7.984 1.00 54.09 168 TYR A C 1
ATOM 1302 O O . TYR A 1 168 ? 2.127 5.303 -8.861 1.00 54.09 168 TYR A O 1
ATOM 1310 N N . TYR A 1 169 ? 3.174 5.592 -6.905 1.00 52.91 169 TYR A N 1
ATOM 1311 C CA . TYR A 1 169 ? 2.564 6.891 -6.622 1.00 52.91 169 TYR A CA 1
ATOM 1312 C C . TYR A 1 169 ? 3.048 7.997 -7.564 1.00 52.91 169 TYR A C 1
ATOM 1314 O O . TYR A 1 169 ? 2.230 8.789 -8.032 1.00 52.91 169 TYR A O 1
ATOM 1322 N N . ARG A 1 170 ? 4.340 8.012 -7.917 1.00 53.34 170 ARG A N 1
ATOM 1323 C CA . ARG A 1 170 ? 4.911 8.901 -8.945 1.00 53.34 170 ARG A CA 1
ATOM 1324 C C . ARG A 1 170 ? 4.263 8.686 -10.304 1.00 53.34 170 ARG A C 1
ATOM 1326 O O . ARG A 1 170 ? 3.925 9.638 -10.997 1.00 53.34 170 ARG A O 1
ATOM 1333 N N . THR A 1 171 ? 3.981 7.436 -10.632 1.00 52.34 171 THR A N 1
ATOM 1334 C CA . THR A 1 171 ? 3.277 7.062 -11.856 1.00 52.34 171 THR A CA 1
ATOM 1335 C C . THR A 1 171 ? 1.840 7.566 -11.860 1.00 52.34 171 THR A C 1
ATOM 1337 O O . THR A 1 171 ? 1.405 8.158 -12.841 1.00 52.34 171 THR A O 1
ATOM 1340 N N . ILE A 1 172 ? 1.106 7.397 -10.756 1.00 54.94 172 ILE A N 1
ATOM 1341 C CA . ILE A 1 172 ? -0.258 7.927 -10.636 1.00 54.94 172 ILE A CA 1
ATOM 1342 C C . ILE A 1 172 ? -0.272 9.458 -10.700 1.00 54.94 172 ILE A C 1
ATOM 1344 O O . ILE A 1 172 ? -1.171 10.031 -11.314 1.00 54.94 172 ILE A O 1
ATOM 1348 N N . LEU A 1 173 ? 0.710 10.122 -10.088 1.00 53.59 173 LEU A N 1
ATOM 1349 C CA . LEU A 1 173 ? 0.865 11.575 -10.136 1.00 53.59 173 LEU A CA 1
ATOM 1350 C C . LEU A 1 173 ? 1.038 12.094 -11.566 1.00 53.59 173 LEU A C 1
ATOM 1352 O O . LEU A 1 173 ? 0.356 13.044 -11.949 1.00 53.59 173 LEU A O 1
ATOM 1356 N N . ILE A 1 174 ? 1.908 11.447 -12.345 1.00 52.88 174 ILE A N 1
ATOM 1357 C CA . ILE A 1 174 ? 2.174 11.803 -13.743 1.00 52.88 174 ILE A CA 1
ATOM 1358 C C . ILE A 1 174 ? 0.958 11.463 -14.626 1.00 52.88 174 ILE A C 1
ATOM 1360 O O . ILE A 1 174 ? 0.487 12.310 -15.381 1.00 52.88 174 ILE A O 1
ATOM 1364 N N . LEU A 1 175 ? 0.386 10.259 -14.485 1.00 50.38 175 LEU A N 1
ATOM 1365 C CA . LEU A 1 175 ? -0.748 9.778 -15.291 1.00 50.38 175 LEU A CA 1
ATOM 1366 C C . LEU A 1 175 ? -2.062 10.525 -15.037 1.00 50.38 175 LEU A C 1
ATOM 1368 O O . LEU A 1 175 ? -2.905 10.597 -15.927 1.00 50.38 175 LEU A O 1
ATOM 1372 N N . ARG A 1 176 ? -2.267 11.093 -13.842 1.00 54.91 176 ARG A N 1
ATOM 1373 C CA . ARG A 1 176 ? -3.463 11.900 -13.541 1.00 54.91 176 ARG A CA 1
ATOM 1374 C C . ARG A 1 176 ? -3.450 13.284 -14.201 1.00 54.91 176 ARG A C 1
ATOM 1376 O O . ARG A 1 176 ? -4.360 14.068 -13.932 1.00 54.91 176 ARG A O 1
ATOM 1383 N N . GLY A 1 177 ? -2.457 13.597 -15.039 1.00 46.25 177 GLY A N 1
ATOM 1384 C CA . GLY A 1 177 ? -2.460 14.798 -15.876 1.00 46.25 177 GLY A CA 1
ATOM 1385 C C . GLY A 1 177 ? -2.575 16.092 -15.072 1.00 46.25 177 GLY A C 1
ATOM 1386 O O . GLY A 1 177 ? -3.206 17.056 -15.514 1.00 46.25 177 GLY A O 1
ATOM 1387 N N . LYS A 1 178 ? -2.019 16.138 -13.853 1.00 49.31 178 LYS A N 1
ATOM 1388 C CA . LYS A 1 178 ? -2.035 17.384 -13.087 1.00 49.31 178 LYS A CA 1
ATOM 1389 C C . LYS A 1 178 ? -1.037 18.342 -13.719 1.00 49.31 178 LYS A C 1
ATOM 1391 O O . LYS A 1 178 ? 0.164 18.220 -13.509 1.00 49.31 178 LYS A O 1
ATOM 1396 N N . LYS A 1 179 ? -1.570 19.338 -14.434 1.00 43.91 179 LYS A N 1
ATOM 1397 C CA . LYS A 1 179 ? -0.890 20.520 -15.008 1.00 43.91 179 LYS A CA 1
ATOM 1398 C C . LYS A 1 179 ? 0.040 21.292 -14.046 1.00 43.91 179 LYS A C 1
ATOM 1400 O O . LYS A 1 179 ? 0.607 22.306 -14.439 1.00 43.91 179 LYS A O 1
ATOM 1405 N N . GLU A 1 180 ? 0.172 20.865 -12.792 1.00 44.31 180 GLU A N 1
ATOM 1406 C CA . GLU A 1 180 ? 0.891 21.550 -11.717 1.00 44.31 180 GLU A CA 1
ATOM 1407 C C . GLU A 1 180 ? 2.210 20.885 -11.306 1.00 44.31 180 GLU A C 1
ATOM 1409 O O . GLU A 1 180 ? 2.898 21.436 -10.451 1.00 44.31 180 GLU A O 1
ATOM 1414 N N . ILE A 1 181 ? 2.607 19.753 -11.898 1.00 47.19 181 ILE A N 1
ATOM 1415 C CA . ILE A 1 181 ? 3.960 19.219 -11.682 1.00 47.19 181 ILE A CA 1
ATOM 1416 C C . ILE A 1 181 ? 4.937 20.103 -12.466 1.00 47.19 181 ILE A C 1
ATOM 1418 O O . ILE A 1 181 ? 5.085 19.957 -13.677 1.00 47.19 181 ILE A O 1
ATOM 1422 N N . LYS A 1 182 ? 5.544 21.081 -11.786 1.00 45.06 182 LYS A N 1
ATOM 1423 C CA . LYS A 1 182 ? 6.410 22.086 -12.418 1.00 45.06 182 LYS A CA 1
ATOM 1424 C C . LYS A 1 182 ? 7.866 21.634 -12.510 1.00 45.06 182 LYS A C 1
ATOM 1426 O O . LYS A 1 182 ? 8.572 22.117 -13.392 1.00 45.06 182 LYS A O 1
ATOM 1431 N N . ASN A 1 183 ? 8.321 20.731 -11.635 1.00 48.69 183 ASN A N 1
ATOM 1432 C CA . ASN A 1 183 ? 9.633 20.087 -11.733 1.00 48.69 183 ASN A CA 1
ATOM 1433 C C . ASN A 1 183 ? 9.679 18.717 -11.013 1.00 48.69 183 ASN A C 1
ATOM 1435 O O . ASN A 1 183 ? 8.753 18.333 -10.301 1.00 48.69 183 ASN A O 1
ATOM 1439 N N . ILE A 1 184 ? 10.795 18.001 -11.184 1.00 47.19 184 ILE A N 1
ATOM 1440 C CA . ILE A 1 184 ? 11.084 16.696 -10.556 1.00 47.19 184 ILE A CA 1
ATOM 1441 C C . ILE A 1 184 ? 11.136 16.766 -9.019 1.00 47.19 184 ILE A C 1
ATOM 1443 O O . ILE A 1 184 ? 10.747 15.815 -8.348 1.00 47.19 184 ILE A O 1
ATOM 1447 N N . ARG A 1 185 ? 11.550 17.900 -8.450 1.00 53.06 185 ARG A N 1
ATOM 1448 C CA . ARG A 1 185 ? 11.689 18.102 -7.002 1.00 53.06 185 ARG A CA 1
ATOM 1449 C C . ARG A 1 185 ? 10.338 18.074 -6.277 1.00 53.06 185 ARG A C 1
ATOM 1451 O O . ARG A 1 185 ? 10.242 17.497 -5.201 1.00 53.06 185 ARG A O 1
ATOM 1458 N N . ASP A 1 186 ? 9.280 18.595 -6.903 1.00 57.66 186 ASP A N 1
ATOM 1459 C CA . ASP A 1 186 ? 7.906 18.522 -6.378 1.00 57.66 186 ASP A CA 1
ATOM 1460 C C . ASP A 1 186 ? 7.397 17.067 -6.296 1.00 57.66 186 ASP A C 1
ATOM 1462 O O . ASP A 1 186 ? 6.557 16.730 -5.458 1.00 57.66 186 ASP A O 1
ATOM 1466 N N . ILE A 1 187 ? 7.888 16.193 -7.183 1.00 56.00 187 ILE A N 1
ATOM 1467 C CA . ILE A 1 187 ? 7.568 14.760 -7.178 1.00 56.00 187 ILE A CA 1
ATOM 1468 C C . ILE A 1 187 ? 8.315 14.061 -6.043 1.00 56.00 187 ILE A C 1
ATOM 1470 O O . ILE A 1 187 ? 7.700 13.287 -5.315 1.00 56.00 187 ILE A O 1
ATOM 1474 N N . GLU A 1 188 ? 9.610 14.341 -5.880 1.00 58.78 188 GLU A N 1
ATOM 1475 C CA . GLU A 1 188 ? 10.448 13.750 -4.829 1.00 58.78 188 GLU A CA 1
ATOM 1476 C C . GLU A 1 188 ? 9.933 14.107 -3.430 1.00 58.78 188 GLU A C 1
ATOM 1478 O O . GLU A 1 188 ? 9.762 13.221 -2.596 1.00 58.78 188 GLU A O 1
ATOM 1483 N N . GLU A 1 189 ? 9.574 15.373 -3.192 1.00 63.50 189 GLU A N 1
ATOM 1484 C CA . GLU A 1 189 ? 8.980 15.810 -1.921 1.00 63.50 189 GLU A CA 1
ATOM 1485 C C . GLU A 1 189 ? 7.650 15.093 -1.633 1.00 63.50 189 GLU A C 1
ATOM 1487 O O . GLU A 1 189 ? 7.364 14.719 -0.492 1.00 63.50 189 GLU A O 1
ATOM 1492 N N . LYS A 1 190 ? 6.834 14.845 -2.667 1.00 64.56 190 LYS A N 1
ATOM 1493 C CA . LYS A 1 190 ? 5.587 14.081 -2.531 1.00 64.56 190 LYS A CA 1
ATOM 1494 C C . LYS A 1 190 ? 5.835 12.586 -2.316 1.00 64.56 190 LYS A C 1
ATOM 1496 O O . LYS A 1 190 ? 5.104 11.988 -1.531 1.00 64.56 190 LYS A O 1
ATOM 1501 N N . GLU A 1 191 ? 6.836 11.985 -2.960 1.00 64.62 191 GLU A N 1
ATOM 1502 C CA . GLU A 1 191 ? 7.247 10.593 -2.715 1.00 64.62 191 GLU A CA 1
ATOM 1503 C C . GLU A 1 191 ? 7.741 10.415 -1.273 1.00 64.62 191 GLU A C 1
ATOM 1505 O O . GLU A 1 191 ? 7.262 9.525 -0.573 1.00 64.62 191 GLU A O 1
ATOM 1510 N N . GLU A 1 192 ? 8.610 11.302 -0.780 1.00 67.12 192 GLU A N 1
ATOM 1511 C CA . GLU A 1 192 ? 9.079 11.267 0.610 1.00 67.12 192 GLU A CA 1
ATOM 1512 C C . GLU A 1 192 ? 7.929 11.395 1.610 1.00 67.12 192 GLU A C 1
ATOM 1514 O O . GLU A 1 192 ? 7.909 10.721 2.649 1.00 67.12 192 GLU A O 1
ATOM 1519 N N . LEU A 1 193 ? 6.952 12.245 1.291 1.00 63.78 193 LEU A N 1
ATOM 1520 C CA . LEU A 1 193 ? 5.763 12.422 2.104 1.00 63.78 193 LEU A CA 1
ATOM 1521 C C . LEU A 1 193 ? 4.911 11.147 2.093 1.00 63.78 193 LEU A C 1
ATOM 1523 O O . LEU A 1 193 ? 4.559 10.648 3.158 1.00 63.78 193 LEU A O 1
ATOM 1527 N N . VAL A 1 194 ? 4.641 10.558 0.928 1.00 66.56 194 VAL A N 1
ATOM 1528 C CA . VAL A 1 194 ? 3.944 9.266 0.805 1.00 66.56 194 VAL A CA 1
ATOM 1529 C C . VAL A 1 194 ? 4.651 8.175 1.611 1.00 66.56 194 VAL A C 1
ATOM 1531 O O . VAL A 1 194 ? 4.009 7.519 2.431 1.00 66.56 194 VAL A O 1
ATOM 1534 N N . ASP A 1 195 ? 5.967 8.037 1.469 1.00 66.25 195 ASP A N 1
ATOM 1535 C CA . ASP A 1 195 ? 6.780 7.074 2.216 1.00 66.25 195 ASP A CA 1
ATOM 1536 C C . ASP A 1 195 ? 6.743 7.339 3.723 1.00 66.25 195 ASP A C 1
ATOM 1538 O O . ASP A 1 195 ? 6.774 6.415 4.542 1.00 66.25 195 ASP A O 1
ATOM 1542 N N . TYR A 1 196 ? 6.693 8.605 4.137 1.00 65.50 196 TYR A N 1
ATOM 1543 C CA . TYR A 1 196 ? 6.478 8.971 5.532 1.00 65.50 196 TYR A CA 1
ATOM 1544 C C . TYR A 1 196 ? 5.106 8.491 6.027 1.00 65.50 196 TYR A C 1
ATOM 1546 O O . TYR A 1 196 ? 5.033 7.857 7.084 1.00 65.50 196 TYR A O 1
ATOM 1554 N N . TYR A 1 197 ? 4.032 8.731 5.268 1.00 62.12 197 TYR A N 1
ATOM 1555 C CA . TYR A 1 197 ? 2.684 8.282 5.623 1.00 62.12 197 TYR A CA 1
ATOM 1556 C C . TYR A 1 197 ? 2.586 6.751 5.658 1.00 62.12 197 TYR A C 1
ATOM 1558 O O . TYR A 1 197 ? 2.085 6.219 6.646 1.00 62.12 197 TYR A O 1
ATOM 1566 N N . ILE A 1 198 ? 3.131 6.035 4.670 1.00 64.88 198 ILE A N 1
ATOM 1567 C CA . ILE A 1 198 ? 3.162 4.561 4.649 1.00 64.88 198 ILE A CA 1
ATOM 1568 C C . ILE A 1 198 ? 3.965 4.019 5.834 1.00 64.88 198 ILE A C 1
ATOM 1570 O O . ILE A 1 198 ? 3.504 3.113 6.517 1.00 64.88 198 ILE A O 1
ATOM 1574 N N . ARG A 1 199 ? 5.123 4.598 6.176 1.00 64.88 199 ARG A N 1
ATOM 1575 C CA . ARG A 1 199 ? 5.884 4.164 7.366 1.00 64.88 199 ARG A CA 1
ATOM 1576 C C . ARG A 1 199 ? 5.132 4.388 8.675 1.00 64.88 199 ARG A C 1
ATOM 1578 O O . ARG A 1 199 ? 5.328 3.639 9.629 1.00 64.88 199 ARG A O 1
ATOM 1585 N N . LYS A 1 200 ? 4.301 5.429 8.755 1.00 61.59 200 LYS A N 1
ATOM 1586 C CA . LYS A 1 200 ? 3.496 5.731 9.949 1.00 61.59 200 LYS A CA 1
ATOM 1587 C C . LYS A 1 200 ? 2.210 4.916 10.028 1.00 61.59 200 LYS A C 1
ATOM 1589 O O . LYS A 1 200 ? 1.761 4.628 11.135 1.00 61.59 200 LYS A O 1
ATOM 1594 N N . LEU A 1 201 ? 1.628 4.581 8.882 1.00 59.16 201 LEU A N 1
ATOM 1595 C CA . LEU A 1 201 ? 0.323 3.944 8.753 1.00 59.16 201 LEU A CA 1
ATOM 1596 C C . LEU A 1 201 ? 0.405 2.506 8.236 1.00 59.16 201 LEU A C 1
ATOM 1598 O O . LEU A 1 201 ? -0.626 1.916 8.012 1.00 59.16 201 LEU A O 1
ATOM 1602 N N . GLY A 1 202 ? 1.564 1.914 7.982 1.00 58.09 202 GLY A N 1
ATOM 1603 C CA . GLY A 1 202 ? 1.634 0.616 7.302 1.00 58.09 202 GLY A CA 1
ATOM 1604 C C . GLY A 1 202 ? 1.034 0.600 5.880 1.00 58.09 202 GLY A C 1
ATOM 1605 O O . GLY A 1 202 ? 0.220 1.437 5.470 1.00 58.09 202 GLY A O 1
ATOM 1606 N N . GLU A 1 203 ? 1.444 -0.387 5.091 1.00 59.84 203 GLU A N 1
ATOM 1607 C CA . GLU A 1 203 ? 0.955 -0.553 3.723 1.00 59.84 203 GLU A CA 1
ATOM 1608 C C . GLU A 1 203 ? -0.293 -1.452 3.688 1.00 59.84 203 GLU A C 1
ATOM 1610 O O . GLU A 1 203 ? -0.308 -2.570 4.205 1.00 59.84 203 GLU A O 1
ATOM 1615 N N . SER A 1 204 ? -1.372 -0.950 3.091 1.00 56.78 204 SER A N 1
ATOM 1616 C CA . SER A 1 204 ? -2.619 -1.678 2.851 1.00 56.78 204 SER A CA 1
ATOM 1617 C C . SER A 1 204 ? -3.347 -1.067 1.656 1.00 56.78 204 SER A C 1
ATOM 1619 O O . SER A 1 204 ? -3.167 0.112 1.362 1.00 56.78 204 SER A O 1
ATOM 1621 N N . GLU A 1 205 ? -4.235 -1.827 1.012 1.00 53.66 205 GLU A N 1
ATOM 1622 C CA . GLU A 1 205 ? -5.072 -1.319 -0.089 1.00 53.66 205 GLU A CA 1
ATOM 1623 C C . GLU A 1 205 ? -5.826 -0.037 0.304 1.00 53.66 205 GLU A C 1
ATOM 1625 O O . GLU A 1 205 ? -5.956 0.903 -0.480 1.00 53.66 205 GLU A O 1
ATOM 1630 N N . TYR A 1 206 ? -6.257 0.031 1.562 1.00 56.41 206 TYR A N 1
ATOM 1631 C CA . TYR A 1 206 ? -6.988 1.157 2.110 1.00 56.41 206 TYR A CA 1
ATOM 1632 C C . TYR A 1 206 ? -6.094 2.385 2.358 1.00 56.41 206 TYR A C 1
ATOM 1634 O O . TYR A 1 206 ? -6.435 3.490 1.933 1.00 56.41 206 TYR A O 1
ATOM 1642 N N . THR A 1 207 ? -4.928 2.211 2.992 1.00 58.19 207 THR A N 1
ATOM 1643 C CA . THR A 1 207 ? -3.968 3.310 3.207 1.00 58.19 207 THR A CA 1
ATOM 1644 C C . THR A 1 207 ? -3.416 3.831 1.883 1.00 58.19 207 THR A C 1
ATOM 1646 O O . THR A 1 207 ? -3.342 5.046 1.703 1.00 58.19 207 THR A O 1
ATOM 1649 N N . THR A 1 208 ? -3.154 2.948 0.917 1.00 61.62 208 THR A N 1
ATOM 1650 C CA . THR A 1 208 ? -2.818 3.318 -0.463 1.00 61.62 208 THR A CA 1
ATOM 1651 C C . THR A 1 208 ? -3.916 4.167 -1.086 1.00 61.62 208 THR A C 1
ATOM 1653 O O . THR A 1 208 ? -3.632 5.271 -1.547 1.00 61.62 208 THR A O 1
ATOM 1656 N N . LYS A 1 209 ? -5.176 3.711 -1.046 1.00 60.78 209 LYS A N 1
ATOM 1657 C CA . LYS A 1 209 ? -6.310 4.443 -1.624 1.00 60.78 209 LYS A CA 1
ATOM 1658 C C . LYS A 1 209 ? -6.447 5.848 -1.032 1.00 60.78 209 LYS A C 1
ATOM 1660 O O . LYS A 1 209 ? -6.512 6.809 -1.792 1.00 60.78 209 LYS A O 1
ATOM 1665 N N . ILE A 1 210 ? -6.391 5.988 0.296 1.00 61.19 210 ILE A N 1
ATOM 1666 C CA . ILE A 1 210 ? -6.418 7.294 0.980 1.00 61.19 210 ILE A CA 1
ATOM 1667 C C . ILE A 1 210 ? -5.315 8.205 0.474 1.00 61.19 210 ILE A C 1
ATOM 1669 O O . ILE A 1 210 ? -5.576 9.349 0.104 1.00 61.19 210 ILE A O 1
ATOM 1673 N N . ILE A 1 211 ? -4.078 7.715 0.527 1.00 64.50 211 ILE A N 1
ATOM 1674 C CA . ILE A 1 211 ? -2.892 8.500 0.207 1.00 64.50 211 ILE A CA 1
ATOM 1675 C C . ILE A 1 211 ? -2.989 8.963 -1.246 1.00 64.50 211 ILE A C 1
ATOM 1677 O O . ILE A 1 211 ? -2.817 10.144 -1.533 1.00 64.50 211 ILE A O 1
ATOM 1681 N N . THR A 1 212 ? -3.363 8.060 -2.154 1.00 60.34 212 THR A N 1
ATOM 1682 C CA . THR A 1 212 ? -3.542 8.361 -3.575 1.00 60.34 212 THR A CA 1
ATOM 1683 C C . THR A 1 212 ? -4.685 9.344 -3.844 1.00 60.34 212 THR A C 1
ATOM 1685 O O . THR A 1 212 ? -4.562 10.212 -4.710 1.00 60.34 212 THR A O 1
ATOM 1688 N N . GLU A 1 213 ? -5.818 9.225 -3.155 1.00 62.31 213 GLU A N 1
ATOM 1689 C CA . GLU A 1 213 ? -6.978 10.108 -3.345 1.00 62.31 213 GLU A CA 1
ATOM 1690 C C . GLU A 1 213 ? -6.767 11.502 -2.743 1.00 62.31 213 GLU A C 1
ATOM 1692 O O . GLU A 1 213 ? -7.371 12.462 -3.214 1.00 62.31 213 GLU A O 1
ATOM 1697 N N . ASN A 1 214 ? -5.864 11.638 -1.769 1.00 61.19 214 ASN A N 1
ATOM 1698 C CA . ASN A 1 214 ? -5.654 12.876 -1.017 1.00 61.19 214 ASN A CA 1
ATOM 1699 C C . ASN A 1 214 ? -4.250 13.464 -1.161 1.00 61.19 214 ASN A C 1
ATOM 1701 O O . ASN A 1 214 ? -3.812 14.257 -0.329 1.00 61.19 214 ASN A O 1
ATOM 1705 N N . LEU A 1 215 ? -3.531 13.074 -2.210 1.00 64.19 215 LEU A N 1
ATOM 1706 C CA . LEU A 1 215 ? -2.089 13.276 -2.295 1.00 64.19 215 LEU A CA 1
ATOM 1707 C C . LEU A 1 215 ? -1.652 14.754 -2.231 1.00 64.19 215 LEU A C 1
ATOM 1709 O O . LEU A 1 215 ? -0.610 15.065 -1.664 1.00 64.19 215 LEU A O 1
ATOM 1713 N N . ASP A 1 216 ? -2.473 15.680 -2.733 1.00 59.66 216 ASP A N 1
ATOM 1714 C CA . ASP A 1 216 ? -2.202 17.127 -2.647 1.00 59.66 216 ASP A CA 1
ATOM 1715 C C . ASP A 1 216 ? -2.547 17.733 -1.284 1.00 59.66 216 ASP A C 1
ATOM 1717 O O . ASP A 1 216 ? -2.045 18.792 -0.911 1.00 59.66 216 ASP A O 1
ATOM 1721 N N . GLU A 1 217 ? -3.400 17.058 -0.523 1.00 60.34 217 GLU A N 1
ATOM 1722 C CA . GLU A 1 217 ? -3.791 17.476 0.818 1.00 60.34 217 GLU A CA 1
ATOM 1723 C C . GLU A 1 217 ? -2.812 16.954 1.877 1.00 60.34 217 GLU A C 1
ATOM 1725 O O . GLU A 1 217 ? -2.751 17.525 2.964 1.00 60.34 217 GLU A O 1
ATOM 1730 N N . LEU A 1 218 ? -1.992 15.938 1.557 1.00 58.34 218 LEU A N 1
ATOM 1731 C CA . LEU A 1 218 ? -0.972 15.375 2.459 1.00 58.34 218 LEU A CA 1
ATOM 1732 C C . LEU A 1 218 ? 0.012 16.434 2.966 1.00 58.34 218 LEU A C 1
ATOM 1734 O O . LEU A 1 218 ? 0.465 16.340 4.110 1.00 58.34 218 LEU A O 1
ATOM 1738 N N . ALA A 1 219 ? 0.336 17.420 2.120 1.00 55.22 219 ALA A N 1
ATOM 1739 C CA . ALA A 1 219 ? 1.273 18.504 2.412 1.00 55.22 219 ALA A CA 1
ATOM 1740 C C . ALA A 1 219 ? 0.644 19.649 3.226 1.00 55.22 219 ALA A C 1
ATOM 1742 O O . ALA A 1 219 ? 1.357 20.524 3.714 1.00 55.22 219 ALA A O 1
ATOM 1743 N N . SER A 1 220 ? -0.684 19.659 3.392 1.00 56.50 220 SER A N 1
ATOM 1744 C CA . SER A 1 220 ? -1.385 20.670 4.185 1.00 56.50 220 SER A CA 1
ATOM 1745 C C . SER A 1 220 ? -1.482 20.220 5.650 1.00 56.50 220 SER A C 1
ATOM 1747 O O . SER A 1 220 ? -2.244 19.301 5.953 1.00 56.50 220 SER A O 1
ATOM 1749 N N . PRO A 1 221 ? -0.777 20.873 6.595 1.00 45.19 221 PRO A N 1
ATOM 1750 C CA . PRO A 1 221 ? -0.699 20.429 7.992 1.00 45.19 221 PRO A CA 1
ATOM 1751 C C . PRO A 1 221 ? -2.032 20.479 8.761 1.00 45.19 221 PRO A C 1
ATOM 1753 O O . PRO A 1 221 ? -2.118 19.901 9.847 1.00 45.19 221 PRO A O 1
ATOM 1756 N N . ASP A 1 222 ? -3.059 21.124 8.197 1.00 46.62 222 ASP A N 1
ATOM 1757 C CA . ASP A 1 222 ? -4.312 21.460 8.882 1.00 46.62 222 ASP A CA 1
ATOM 1758 C C . ASP A 1 222 ? -5.576 20.849 8.241 1.00 46.62 222 ASP A C 1
ATOM 1760 O O . ASP A 1 222 ? -6.689 21.156 8.675 1.00 46.62 222 ASP A O 1
ATOM 1764 N N . LYS A 1 223 ? -5.450 19.984 7.221 1.00 48.62 223 LYS A N 1
ATOM 1765 C CA . LYS A 1 223 ? -6.608 19.366 6.549 1.00 48.62 223 LYS A CA 1
ATOM 1766 C C . LYS A 1 223 ? -6.819 17.901 6.946 1.00 48.62 223 LYS A C 1
ATOM 1768 O O . LYS A 1 223 ? -5.893 17.102 7.036 1.00 48.62 223 LYS A O 1
ATOM 1773 N N . THR A 1 224 ? -8.084 17.559 7.183 1.00 49.28 224 THR A N 1
ATOM 1774 C CA . THR A 1 224 ? -8.606 16.187 7.233 1.00 49.28 224 THR A CA 1
ATOM 1775 C C . THR A 1 224 ? -8.733 15.643 5.816 1.00 49.28 224 THR A C 1
ATOM 1777 O O . THR A 1 224 ? -9.370 16.298 4.995 1.00 49.28 224 THR A O 1
ATOM 1780 N N . PHE A 1 225 ? -8.190 14.456 5.557 1.00 48.59 225 PHE A N 1
ATOM 1781 C CA . PHE A 1 225 ? -8.342 13.760 4.280 1.00 48.59 225 PHE A CA 1
ATOM 1782 C C . PHE A 1 225 ? -9.801 13.414 3.974 1.00 48.59 225 PHE A C 1
ATOM 1784 O O . PHE A 1 225 ? -10.625 13.269 4.887 1.00 48.59 225 PHE A O 1
ATOM 1791 N N . ASN A 1 226 ? -10.106 13.260 2.684 1.00 48.59 226 ASN A N 1
ATOM 1792 C CA . ASN A 1 226 ? -11.410 12.833 2.199 1.00 48.59 226 ASN A CA 1
ATOM 1793 C C . ASN A 1 226 ? -11.886 11.551 2.888 1.00 48.59 226 ASN A C 1
ATOM 1795 O O . A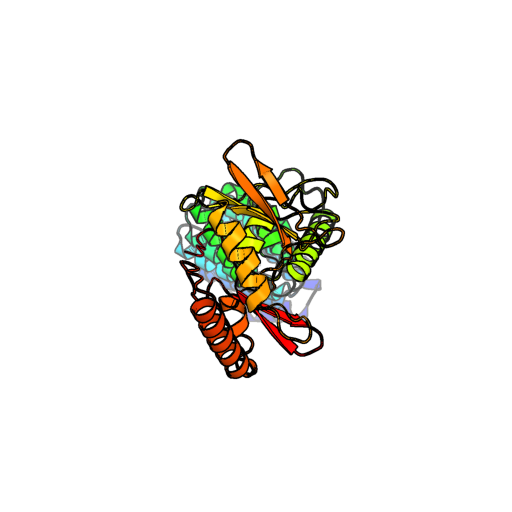SN A 1 226 ? -11.122 10.647 3.232 1.00 48.59 226 ASN A O 1
ATOM 1799 N N . ARG A 1 227 ? -13.200 11.532 3.101 1.00 50.78 227 ARG A N 1
ATOM 1800 C CA . ARG A 1 227 ? -13.948 10.501 3.812 1.00 50.78 227 ARG A CA 1
ATOM 1801 C C . ARG A 1 227 ? -14.014 9.246 2.954 1.00 50.78 227 ARG A C 1
ATOM 1803 O O . ARG A 1 227 ? -14.430 9.320 1.804 1.00 50.78 227 ARG A O 1
ATOM 1810 N N . LEU A 1 228 ? -13.672 8.104 3.531 1.00 50.47 228 LEU A N 1
ATOM 1811 C CA . LEU A 1 228 ? -14.007 6.808 2.955 1.00 50.47 228 LEU A CA 1
ATOM 1812 C C . LEU A 1 228 ? -15.254 6.301 3.667 1.00 50.47 228 LEU A C 1
ATOM 1814 O O . LEU A 1 228 ? -15.224 5.981 4.857 1.00 50.47 228 LEU A O 1
ATOM 1818 N N . GLU A 1 229 ? -16.364 6.324 2.938 1.00 48.16 229 GLU A N 1
ATOM 1819 C CA . GLU A 1 229 ? -17.652 5.804 3.385 1.00 48.16 229 GLU A CA 1
ATOM 1820 C C . GLU A 1 229 ? -17.736 4.313 3.039 1.00 48.16 229 GLU A C 1
ATOM 1822 O O . GLU A 1 229 ? -17.484 3.912 1.901 1.00 48.16 229 GLU A O 1
ATOM 1827 N N . PHE A 1 230 ? -18.080 3.480 4.021 1.00 50.62 230 PHE A N 1
ATOM 1828 C CA . PHE A 1 230 ? -18.370 2.069 3.804 1.00 50.62 230 PHE A CA 1
ATOM 1829 C C . PHE A 1 230 ? -19.875 1.908 3.564 1.00 50.62 230 PHE A C 1
ATOM 1831 O O . PHE A 1 230 ? -20.676 1.931 4.499 1.00 50.62 230 PHE A O 1
ATOM 1838 N N . GLU A 1 231 ? -20.268 1.721 2.300 1.00 43.28 231 GLU A N 1
ATOM 1839 C CA . GLU A 1 231 ? -21.679 1.656 1.872 1.00 43.28 231 GLU A CA 1
ATOM 1840 C C . GLU A 1 231 ? -22.519 0.612 2.631 1.00 43.28 231 GLU A C 1
ATOM 1842 O O . GLU A 1 231 ? -23.726 0.783 2.783 1.00 43.28 231 GLU A O 1
ATOM 1847 N N . LYS A 1 232 ? -21.900 -0.467 3.132 1.00 45.12 232 LYS A N 1
ATOM 1848 C CA . LYS A 1 232 ? -22.608 -1.551 3.834 1.00 45.12 232 LYS A CA 1
ATOM 1849 C C . LYS A 1 232 ? -23.020 -1.220 5.267 1.00 45.12 232 LYS A C 1
ATOM 1851 O O . LYS A 1 232 ? -24.031 -1.745 5.721 1.00 45.12 232 LYS A O 1
ATOM 1856 N N . THR A 1 233 ? -22.241 -0.419 5.985 1.00 45.12 233 THR A N 1
ATOM 1857 C CA . THR A 1 233 ? -22.447 -0.172 7.424 1.00 45.12 233 THR A CA 1
ATOM 1858 C C . THR A 1 233 ? -22.802 1.279 7.724 1.00 45.12 233 THR A C 1
ATOM 1860 O O . THR A 1 233 ? -23.214 1.589 8.839 1.00 45.12 233 THR A O 1
ATOM 1863 N N . GLY A 1 234 ? -22.640 2.184 6.751 1.00 50.16 234 GLY A N 1
ATOM 1864 C CA . GLY A 1 234 ? -22.715 3.628 6.981 1.00 50.16 234 GLY A CA 1
ATOM 1865 C C . GLY A 1 234 ? -21.574 4.147 7.862 1.00 50.16 234 GLY A C 1
ATOM 1866 O O . GLY A 1 234 ? -21.560 5.329 8.215 1.00 50.16 234 GLY A O 1
ATOM 1867 N N . SER A 1 235 ? -20.620 3.279 8.22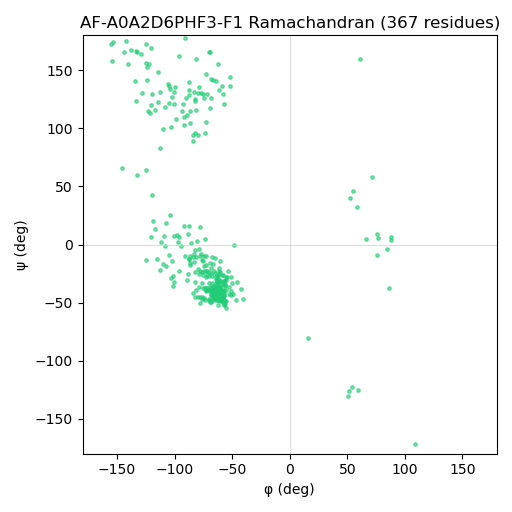4 1.00 52.09 235 SER A N 1
ATOM 1868 C CA . SER A 1 235 ? -19.426 3.669 8.951 1.00 52.09 235 SER A CA 1
ATOM 1869 C C . SER A 1 235 ? -18.498 4.433 8.014 1.00 52.09 235 SER A C 1
ATOM 1871 O O . SER A 1 235 ? -18.457 4.227 6.798 1.00 52.09 235 SER A O 1
ATOM 1873 N N . VAL A 1 236 ? -17.783 5.395 8.581 1.00 58.28 236 VAL A N 1
ATOM 1874 C CA . VAL A 1 236 ? -16.839 6.227 7.837 1.00 58.28 236 VAL A CA 1
ATOM 1875 C C . VAL A 1 236 ? -15.528 6.176 8.575 1.00 58.28 236 VAL A C 1
ATOM 1877 O O . VAL A 1 236 ? -15.499 6.413 9.790 1.00 58.28 236 VAL A O 1
ATOM 1880 N N . LEU A 1 237 ? -14.454 5.898 7.842 1.00 61.94 237 LEU A N 1
ATOM 1881 C CA . LEU A 1 237 ? -13.115 5.989 8.386 1.00 61.94 237 LEU A CA 1
ATOM 1882 C C . LEU A 1 237 ? -12.394 7.197 7.797 1.00 61.94 237 LEU A C 1
ATOM 1884 O O . LEU A 1 237 ? -12.203 7.325 6.589 1.00 61.94 237 LEU A O 1
ATOM 1888 N N . ILE A 1 238 ? -12.035 8.118 8.690 1.00 62.56 238 ILE A N 1
ATOM 1889 C CA . ILE A 1 238 ? -11.404 9.389 8.337 1.00 62.56 238 ILE A CA 1
ATOM 1890 C C . ILE A 1 238 ? -9.957 9.333 8.822 1.00 62.56 238 ILE A C 1
ATOM 1892 O O . ILE A 1 238 ? -9.717 9.537 10.017 1.00 62.56 238 ILE A O 1
ATOM 1896 N N . PRO A 1 239 ? -8.991 9.034 7.944 1.00 61.62 239 PRO A N 1
ATOM 1897 C CA . PRO A 1 239 ? -7.579 9.157 8.278 1.00 61.62 239 PRO A CA 1
ATOM 1898 C C . PRO A 1 239 ? -7.256 10.635 8.538 1.00 61.62 239 PRO A C 1
ATOM 1900 O O . PRO A 1 239 ? -7.771 11.532 7.865 1.00 61.62 239 PRO A O 1
ATOM 1903 N N . LEU A 1 240 ? -6.424 10.909 9.541 1.00 58.53 240 LEU A N 1
ATOM 1904 C CA . LEU A 1 240 ? -6.089 12.275 9.935 1.00 58.53 240 LEU A CA 1
ATOM 1905 C C . LEU A 1 240 ? -4.687 12.668 9.446 1.00 58.53 240 LEU A C 1
ATOM 1907 O O . LEU A 1 240 ? -3.733 11.903 9.579 1.00 58.53 240 LEU A O 1
ATOM 1911 N N . GLY A 1 241 ? -4.575 13.865 8.864 1.00 53.59 241 GLY A N 1
ATOM 1912 C CA . GLY A 1 241 ? -3.326 14.430 8.345 1.00 53.59 241 GLY A CA 1
ATOM 1913 C C . GLY A 1 241 ? -2.547 15.276 9.352 1.00 53.59 241 GLY A C 1
ATOM 1914 O O . GLY A 1 241 ? -2.963 15.481 10.499 1.00 53.59 241 GLY A O 1
ATOM 1915 N N . GLY A 1 242 ? -1.382 15.766 8.918 1.00 59.66 242 GLY A N 1
ATOM 1916 C CA . GLY A 1 242 ? -0.557 16.718 9.666 1.00 59.66 242 GLY A CA 1
ATOM 1917 C C . GLY A 1 242 ? -0.105 16.215 11.043 1.00 59.66 242 GLY A C 1
ATOM 1918 O O . GLY A 1 242 ? 0.494 15.151 11.183 1.00 59.66 242 GLY A O 1
ATOM 1919 N N . LYS A 1 243 ? -0.394 16.974 12.110 1.00 54.75 243 LYS A N 1
ATOM 1920 C CA . LYS A 1 243 ? -0.030 16.585 13.495 1.00 54.75 243 LYS A CA 1
ATOM 1921 C C . LYS A 1 243 ? -0.799 15.365 14.019 1.00 54.75 243 LYS A C 1
ATOM 1923 O O . LYS A 1 243 ? -0.480 14.866 15.098 1.00 54.75 243 LYS A O 1
ATOM 1928 N N . LEU A 1 244 ? -1.828 14.923 13.299 1.00 57.97 244 LEU A N 1
ATOM 1929 C CA . LEU A 1 244 ? -2.703 13.812 13.669 1.00 57.97 244 LEU A CA 1
ATOM 1930 C C . LEU A 1 244 ? -2.458 12.565 12.803 1.00 57.97 244 LEU A C 1
ATOM 1932 O O . LEU A 1 244 ? -3.278 11.652 12.796 1.00 57.97 244 LEU A O 1
ATOM 1936 N N . ILE A 1 245 ? -1.310 12.487 12.131 1.00 63.84 245 ILE A N 1
ATOM 1937 C CA . ILE A 1 245 ? -0.870 11.275 11.434 1.00 63.84 245 ILE A CA 1
ATOM 1938 C C . ILE A 1 245 ? -0.755 10.109 12.421 1.00 63.84 245 ILE A C 1
ATOM 1940 O O . ILE A 1 245 ? -0.239 10.261 13.531 1.00 63.84 245 ILE A O 1
ATOM 1944 N N . GLY A 1 246 ? -1.245 8.939 12.007 1.00 66.88 246 GLY A N 1
ATOM 1945 C CA . GLY A 1 246 ? -1.345 7.754 12.865 1.00 66.88 246 GLY A CA 1
ATOM 1946 C C . GLY A 1 246 ? -2.643 7.680 13.668 1.00 66.88 246 GLY A C 1
ATOM 1947 O O . GLY A 1 246 ? -2.779 6.791 14.507 1.00 66.88 246 GLY A O 1
ATOM 1948 N N . TYR A 1 247 ? -3.591 8.587 13.425 1.00 74.00 247 TYR A N 1
ATOM 1949 C CA . TYR A 1 247 ? -4.917 8.564 14.029 1.00 74.00 247 TYR A CA 1
ATOM 1950 C C . TYR A 1 247 ? -6.009 8.514 12.962 1.00 74.00 247 TYR A C 1
ATOM 1952 O O . TYR A 1 247 ? -5.827 8.971 11.831 1.00 74.00 247 TYR A O 1
ATOM 1960 N N . LEU A 1 248 ? -7.162 7.984 13.347 1.00 78.50 248 LEU A N 1
ATOM 1961 C CA . LEU A 1 248 ? -8.343 7.902 12.500 1.00 78.50 248 LEU A CA 1
ATOM 1962 C C . LEU A 1 248 ? -9.608 8.186 13.315 1.00 78.50 248 LEU A C 1
ATOM 1964 O O . LEU A 1 248 ? -9.610 8.022 14.534 1.00 78.50 248 LEU A O 1
ATOM 1968 N N . TYR A 1 249 ? -10.674 8.642 12.659 1.00 78.69 249 TYR A N 1
ATOM 1969 C CA . TYR A 1 249 ? -12.019 8.577 13.235 1.00 78.69 249 TYR A CA 1
ATOM 1970 C C . TYR A 1 249 ? -12.774 7.399 12.647 1.00 78.69 249 TYR A C 1
ATOM 1972 O O . TYR A 1 249 ? -12.844 7.295 11.425 1.00 78.69 249 TYR A O 1
ATOM 1980 N N . ARG A 1 250 ? -13.401 6.590 13.504 1.00 85.12 250 ARG A N 1
ATOM 1981 C CA . ARG A 1 250 ? -14.460 5.656 13.112 1.00 85.12 250 ARG A CA 1
ATOM 1982 C C . ARG A 1 250 ? -15.811 6.221 13.493 1.00 85.12 250 ARG A C 1
ATOM 1984 O O . ARG A 1 250 ? -16.009 6.592 14.647 1.00 85.12 250 ARG A O 1
ATOM 1991 N N . ILE A 1 251 ? -16.733 6.288 12.543 1.00 83.62 251 ILE A N 1
ATOM 1992 C CA . ILE A 1 251 ? -18.130 6.621 12.826 1.00 83.62 251 ILE A CA 1
ATOM 1993 C C . ILE A 1 251 ? -18.897 5.318 13.022 1.00 83.62 251 ILE A C 1
ATOM 1995 O O . ILE A 1 251 ? -19.006 4.538 12.084 1.00 83.62 251 ILE A O 1
ATOM 1999 N N . VAL A 1 252 ? -19.397 5.084 14.232 1.00 88.44 252 VAL A N 1
ATOM 2000 C CA . VAL A 1 252 ? -20.047 3.829 14.637 1.00 88.44 252 VAL A CA 1
ATOM 2001 C C . VAL A 1 252 ? -21.361 4.100 15.372 1.00 88.44 252 VAL A C 1
ATOM 2003 O O . VAL A 1 252 ? -21.626 5.229 15.799 1.00 88.44 252 VAL A O 1
ATOM 2006 N N . THR A 1 253 ? -22.194 3.072 15.527 1.00 90.81 253 THR A N 1
ATOM 2007 C CA . THR A 1 253 ? -23.394 3.138 16.374 1.00 90.81 253 THR A CA 1
ATOM 2008 C C . THR A 1 253 ? -23.019 3.195 17.862 1.00 90.81 253 THR A C 1
ATOM 2010 O O . THR A 1 253 ? -21.879 2.920 18.245 1.00 90.81 253 THR A O 1
ATOM 2013 N N . GLN A 1 254 ? -23.976 3.558 18.723 1.00 92.81 254 GLN A N 1
ATOM 2014 C CA . GLN A 1 254 ? -23.781 3.539 20.179 1.00 92.81 254 GLN A CA 1
ATOM 2015 C C . GLN A 1 254 ? -23.411 2.130 20.678 1.00 92.81 254 GLN A C 1
ATOM 2017 O O . GLN A 1 254 ? -22.431 1.990 21.406 1.00 92.81 254 GLN A O 1
ATOM 2022 N N . ASP A 1 255 ? -24.128 1.101 20.223 1.00 92.88 255 ASP A N 1
ATOM 2023 C CA . ASP A 1 255 ? -23.901 -0.295 20.624 1.00 92.88 255 ASP A CA 1
ATOM 2024 C C . ASP A 1 255 ? -22.506 -0.791 20.215 1.00 92.88 255 ASP A C 1
ATOM 2026 O O . ASP A 1 255 ? -21.815 -1.442 21.000 1.00 92.88 255 ASP A O 1
ATOM 2030 N N . ALA A 1 256 ? -22.058 -0.421 19.012 1.00 93.81 256 ALA A N 1
ATOM 2031 C CA . ALA A 1 256 ? -20.715 -0.714 18.520 1.00 93.81 256 ALA A CA 1
ATOM 2032 C C . ALA A 1 256 ? -19.630 -0.035 19.355 1.00 93.81 256 ALA A C 1
ATOM 2034 O O . ALA A 1 256 ? -18.629 -0.658 19.713 1.00 93.81 256 ALA A O 1
ATOM 2035 N N . TYR A 1 257 ? -19.837 1.229 19.725 1.00 94.44 257 TYR A N 1
ATOM 2036 C CA . TYR A 1 257 ? -18.919 1.938 20.608 1.00 94.44 257 TYR A CA 1
ATOM 2037 C C . TYR A 1 257 ? -18.824 1.292 22.001 1.00 94.44 257 TYR A C 1
ATOM 2039 O O . TYR A 1 257 ? -17.727 1.161 22.544 1.00 94.44 257 TYR A O 1
ATOM 2047 N N . GLU A 1 258 ? -19.946 0.861 22.577 1.00 94.94 258 GLU A N 1
ATOM 2048 C CA . GLU A 1 258 ? -19.975 0.191 23.883 1.00 94.94 258 GLU A CA 1
ATOM 2049 C C . GLU A 1 258 ? -19.320 -1.191 23.838 1.00 94.94 258 GLU A C 1
ATOM 2051 O O . GLU A 1 258 ? -18.503 -1.518 24.704 1.00 94.94 258 GLU A O 1
ATOM 2056 N N . ALA A 1 259 ? -19.600 -1.970 22.790 1.00 95.25 259 ALA A N 1
ATOM 2057 C CA . ALA A 1 259 ? -18.926 -3.237 22.538 1.00 95.25 259 ALA A CA 1
ATOM 2058 C C . ALA A 1 259 ? -17.411 -3.043 22.400 1.00 95.25 259 ALA A C 1
ATOM 2060 O O . ALA A 1 259 ? -16.635 -3.820 22.948 1.00 95.25 259 ALA A O 1
ATOM 2061 N N . TRP A 1 260 ? -16.973 -1.977 21.732 1.00 95.00 260 TRP A N 1
ATOM 2062 C CA . TRP A 1 260 ? -15.557 -1.667 21.577 1.00 95.00 260 TRP A CA 1
ATOM 2063 C C . TRP A 1 260 ? -14.883 -1.263 22.894 1.00 95.00 260 TRP A C 1
ATOM 2065 O O . TRP A 1 260 ? -13.802 -1.761 23.200 1.00 95.00 260 TRP A O 1
ATOM 2075 N N . LEU A 1 261 ? -15.519 -0.428 23.724 1.00 94.75 261 LEU A N 1
ATOM 2076 C CA . LEU A 1 261 ? -14.992 -0.115 25.060 1.00 94.75 261 LEU A CA 1
ATOM 2077 C C . LEU A 1 261 ? -14.800 -1.380 25.902 1.00 94.75 261 LEU A C 1
ATOM 2079 O O . LEU A 1 261 ? -13.775 -1.533 26.566 1.00 94.75 261 LEU A O 1
ATOM 2083 N N . ARG A 1 262 ? -15.768 -2.298 25.837 1.00 94.69 262 ARG A N 1
ATOM 2084 C CA . ARG A 1 262 ? -15.678 -3.593 26.512 1.00 94.69 262 ARG A CA 1
ATOM 2085 C C . ARG A 1 262 ? -14.553 -4.444 25.922 1.00 94.69 262 ARG A C 1
ATOM 2087 O O . ARG A 1 262 ? -13.783 -5.032 26.670 1.00 94.69 262 ARG A O 1
ATOM 2094 N N . ALA A 1 263 ? -14.401 -4.473 24.600 1.00 94.44 263 ALA A N 1
ATOM 2095 C CA . ALA A 1 263 ? -13.307 -5.193 23.956 1.00 94.44 263 ALA A CA 1
ATOM 2096 C C . ALA A 1 263 ? -11.940 -4.672 24.421 1.00 94.44 263 ALA A C 1
ATOM 2098 O O . ALA A 1 263 ? -11.074 -5.478 24.740 1.00 94.44 263 ALA A O 1
ATOM 2099 N N . GLU A 1 264 ? -11.763 -3.351 24.525 1.00 94.25 264 GLU A N 1
ATOM 2100 C CA . GLU A 1 264 ? -10.519 -2.735 25.003 1.00 94.25 264 GLU A CA 1
ATOM 2101 C C . GLU A 1 264 ? -10.175 -3.182 26.429 1.00 94.25 264 GLU A C 1
ATOM 2103 O O . GLU A 1 264 ? -9.019 -3.482 26.711 1.00 94.25 264 GLU A O 1
ATOM 2108 N N . GLU A 1 265 ? -11.161 -3.303 27.317 1.00 92.50 265 GLU A N 1
ATOM 2109 C CA . GLU A 1 265 ? -10.950 -3.809 28.678 1.00 92.50 265 GLU A CA 1
ATOM 2110 C C . GLU A 1 265 ? -10.516 -5.285 28.692 1.00 92.50 265 GLU A C 1
ATOM 2112 O O . GLU A 1 265 ? -9.550 -5.643 29.363 1.00 92.50 265 GLU A O 1
ATOM 2117 N N . PHE A 1 266 ? -11.191 -6.144 27.924 1.00 93.94 266 PHE A N 1
ATOM 2118 C CA . PHE A 1 266 ? -10.945 -7.593 27.933 1.00 93.94 266 PHE A CA 1
ATOM 2119 C C . PHE A 1 266 ? -9.712 -8.022 27.131 1.00 93.94 266 PHE A C 1
ATOM 2121 O O . PHE A 1 266 ? -9.134 -9.078 27.409 1.00 93.94 266 PHE A O 1
ATOM 2128 N N . LEU A 1 267 ? -9.328 -7.225 26.135 1.00 95.44 267 LEU A N 1
ATOM 2129 C CA . LEU A 1 267 ? -8.185 -7.463 25.253 1.00 95.44 267 LEU A CA 1
ATOM 2130 C C . LEU A 1 267 ? -6.934 -6.689 25.681 1.00 95.44 267 LEU A C 1
ATOM 2132 O O . LEU A 1 267 ? -5.942 -6.697 24.951 1.00 95.44 267 LEU A O 1
ATOM 2136 N N . THR A 1 268 ? -6.961 -6.041 26.848 1.00 94.62 268 THR A N 1
ATOM 2137 C CA . THR A 1 268 ? -5.769 -5.453 27.462 1.00 94.62 268 THR A CA 1
ATOM 2138 C C . THR A 1 268 ? -5.130 -6.446 28.432 1.00 94.62 268 THR A C 1
ATOM 2140 O O . THR A 1 268 ? -5.754 -6.891 29.396 1.00 94.62 268 THR A O 1
ATOM 2143 N N . GLU A 1 269 ? -3.874 -6.806 28.181 1.00 92.88 269 GLU A N 1
ATOM 2144 C CA . GLU A 1 269 ? -3.073 -7.636 29.078 1.00 92.88 269 GLU A CA 1
ATOM 2145 C C . GLU A 1 269 ? -2.700 -6.889 30.369 1.00 92.88 269 GLU A C 1
ATOM 2147 O O . GLU A 1 269 ? -2.776 -5.663 30.469 1.00 92.88 269 GLU A O 1
ATOM 2152 N N . SER A 1 270 ? -2.230 -7.630 31.377 1.00 91.88 270 SER A N 1
ATOM 2153 C CA . SER A 1 270 ? -1.811 -7.062 32.666 1.00 91.88 270 SER A CA 1
ATOM 2154 C C . SER A 1 270 ? -0.654 -6.067 32.561 1.00 91.88 270 SER A C 1
ATOM 2156 O O . SER A 1 270 ? -0.478 -5.240 33.452 1.00 91.88 270 SER A O 1
ATOM 2158 N N . ASP A 1 271 ? 0.149 -6.150 31.497 1.00 90.50 271 ASP A N 1
ATOM 2159 C CA . ASP A 1 271 ? 1.239 -5.210 31.228 1.00 90.50 271 ASP A CA 1
ATOM 2160 C C . ASP A 1 271 ? 0.779 -3.943 30.472 1.00 90.50 271 ASP A C 1
ATOM 2162 O O . ASP A 1 271 ? 1.588 -3.054 30.199 1.00 90.50 271 ASP A O 1
ATOM 2166 N N . GLY A 1 272 ? -0.522 -3.838 30.174 1.00 89.81 272 GLY A N 1
ATOM 2167 C CA . GLY A 1 272 ? -1.138 -2.731 29.446 1.00 89.81 272 GLY A CA 1
ATOM 2168 C C . GLY A 1 272 ? -1.143 -2.893 27.924 1.00 89.81 272 GLY A C 1
ATOM 2169 O O . GLY A 1 272 ? -1.577 -1.972 27.229 1.00 89.81 272 GLY A O 1
ATOM 2170 N N . THR A 1 273 ? -0.675 -4.022 27.386 1.00 91.88 273 THR A N 1
ATOM 2171 C CA . THR A 1 273 ? -0.725 -4.307 25.947 1.00 91.88 273 THR A CA 1
ATOM 2172 C C . THR A 1 273 ? -2.165 -4.528 25.492 1.00 91.88 273 THR A C 1
ATOM 2174 O O . THR A 1 273 ? -2.819 -5.462 25.939 1.00 91.88 273 THR A O 1
ATOM 2177 N N . CYS A 1 274 ? -2.662 -3.678 24.591 1.00 92.12 274 CYS A N 1
ATOM 2178 C CA . CYS A 1 274 ? -4.020 -3.770 24.059 1.00 92.12 274 CYS A CA 1
ATOM 2179 C C . CYS A 1 274 ? -4.039 -4.422 22.668 1.00 92.12 274 CYS A C 1
ATOM 2181 O O . CYS A 1 274 ? -3.450 -3.900 21.713 1.00 92.12 274 CYS A O 1
ATOM 2183 N N . HIS A 1 275 ? -4.768 -5.534 22.561 1.00 95.00 275 HIS A N 1
ATOM 2184 C CA . HIS A 1 275 ? -4.946 -6.329 21.343 1.00 95.00 275 HIS A CA 1
ATOM 2185 C C . HIS A 1 275 ? -6.175 -5.933 20.517 1.00 95.00 275 HIS A C 1
ATOM 2187 O O . HIS A 1 275 ? -6.591 -6.675 19.629 1.00 95.00 275 HIS A O 1
ATOM 2193 N N . CYS A 1 276 ? -6.757 -4.762 20.764 1.00 93.62 276 CYS A N 1
ATOM 2194 C CA . CYS A 1 276 ? -7.726 -4.154 19.858 1.00 93.62 276 CYS A CA 1
ATOM 2195 C C . CYS A 1 276 ? -7.257 -2.779 19.372 1.00 93.62 276 CYS A C 1
ATOM 2197 O O . CYS A 1 276 ? -6.273 -2.209 19.859 1.00 93.62 276 CYS A O 1
ATOM 2199 N N . GLU A 1 277 ? -7.957 -2.241 18.375 1.00 91.12 277 GLU A N 1
ATOM 2200 C CA . GLU A 1 277 ? -7.779 -0.857 17.952 1.00 91.12 277 GLU A CA 1
ATOM 2201 C C . GLU A 1 277 ? -8.018 0.081 19.150 1.00 91.12 277 GLU A C 1
ATOM 2203 O O . GLU A 1 277 ? -9.071 0.044 19.784 1.00 91.12 277 GLU A O 1
ATOM 2208 N N . GLU A 1 278 ? -7.007 0.880 19.502 1.00 91.19 278 GLU A N 1
ATOM 2209 C CA . GLU A 1 278 ? -7.003 1.675 20.737 1.00 91.19 278 GLU A CA 1
ATOM 2210 C C . GLU A 1 278 ? -7.830 2.948 20.582 1.00 91.19 278 GLU A C 1
ATOM 2212 O O . GLU A 1 278 ? -7.583 3.756 19.677 1.00 91.19 278 GLU A O 1
ATOM 2217 N N . ILE A 1 279 ? -8.726 3.195 21.538 1.00 93.00 279 ILE A N 1
ATOM 2218 C CA . ILE A 1 279 ? -9.485 4.440 21.590 1.00 93.00 279 ILE A CA 1
ATOM 2219 C C . ILE A 1 279 ? -8.623 5.508 22.262 1.00 93.00 279 ILE A C 1
ATOM 2221 O O . ILE A 1 279 ? -8.154 5.359 23.391 1.00 93.00 279 ILE A O 1
ATOM 2225 N N . ILE A 1 280 ? -8.429 6.647 21.595 1.00 90.94 280 ILE A N 1
ATOM 2226 C CA . ILE A 1 280 ? -7.597 7.719 22.140 1.00 90.94 280 ILE A CA 1
ATOM 2227 C C . ILE A 1 280 ? -8.270 8.334 23.354 1.00 90.94 280 ILE A C 1
ATOM 2229 O O . ILE A 1 280 ? -9.386 8.841 23.272 1.00 90.94 280 ILE A O 1
ATOM 2233 N N . LYS A 1 281 ? -7.551 8.386 24.476 1.00 91.50 281 LYS A N 1
ATOM 2234 C CA . LYS A 1 281 ? -8.036 8.988 25.721 1.00 91.50 281 LYS A CA 1
ATOM 2235 C C . LYS A 1 281 ? -7.361 10.338 25.978 1.00 91.50 281 LYS A C 1
ATOM 2237 O O . LYS A 1 281 ? -6.155 10.498 25.811 1.00 91.50 281 LYS A O 1
ATOM 2242 N N . LYS A 1 282 ? -8.128 11.341 26.421 1.00 85.69 282 LYS A N 1
ATOM 2243 C CA . LYS A 1 282 ? -7.624 12.625 26.942 1.00 85.69 282 LYS A CA 1
ATOM 2244 C C . LYS A 1 282 ? -8.040 12.739 28.402 1.00 85.69 282 LYS A C 1
ATOM 2246 O O . LYS A 1 282 ? -9.230 12.819 28.689 1.00 85.69 282 LYS A O 1
ATOM 2251 N N . ARG A 1 283 ? -7.064 12.772 29.318 1.00 89.56 283 ARG A N 1
ATOM 2252 C CA . ARG A 1 283 ? -7.311 12.772 30.778 1.00 89.56 283 ARG A CA 1
ATOM 2253 C C . ARG A 1 283 ? -8.184 11.579 31.210 1.00 89.56 283 ARG A C 1
ATOM 2255 O O . ARG A 1 283 ? -9.182 11.754 31.899 1.00 89.56 283 ARG A O 1
ATOM 2262 N N . GLY A 1 284 ? -7.853 10.387 30.708 1.00 88.81 284 GLY A N 1
ATOM 2263 C CA . GLY A 1 284 ? -8.570 9.138 30.998 1.00 88.81 284 GLY A CA 1
ATOM 2264 C C . GLY A 1 284 ? -9.911 8.955 30.275 1.00 88.81 284 GLY A C 1
ATOM 2265 O O . GLY A 1 284 ? -10.455 7.860 30.305 1.00 88.81 284 GLY A O 1
ATOM 2266 N N . LYS A 1 285 ? -10.437 9.979 29.589 1.00 89.31 285 LYS A N 1
ATOM 2267 C CA . LYS A 1 285 ? -11.727 9.897 28.887 1.00 89.31 285 LYS A CA 1
ATOM 2268 C C . LYS A 1 285 ? -11.548 9.653 27.387 1.00 89.31 285 LYS A C 1
ATOM 2270 O O . LYS A 1 285 ? -10.728 10.358 26.789 1.00 89.31 285 LYS A O 1
ATOM 2275 N N . PRO A 1 286 ? -12.314 8.736 26.769 1.00 92.12 286 PRO A N 1
ATOM 2276 C CA . PRO A 1 286 ? -12.331 8.550 25.320 1.00 92.12 286 PRO A CA 1
ATOM 2277 C C . PRO A 1 286 ? -12.568 9.858 24.559 1.00 92.12 286 PRO A C 1
ATOM 2279 O O . PRO A 1 286 ? -13.424 10.667 24.924 1.00 92.12 286 PRO A O 1
ATOM 2282 N N . ARG A 1 287 ? -11.807 10.074 23.487 1.00 89.50 287 ARG A N 1
ATOM 2283 C CA . ARG A 1 287 ? -12.020 11.162 22.535 1.00 89.50 287 ARG A CA 1
ATOM 2284 C C . ARG A 1 287 ? -13.089 10.743 21.542 1.00 89.50 287 ARG A C 1
ATOM 2286 O O . ARG A 1 287 ? -12.801 10.098 20.537 1.00 89.50 287 ARG A O 1
ATOM 2293 N N . ILE A 1 288 ? -14.311 11.155 21.839 1.00 90.56 288 ILE A N 1
ATOM 2294 C CA . ILE A 1 288 ? -15.466 10.924 20.982 1.00 90.56 288 ILE A CA 1
ATOM 2295 C C . ILE A 1 288 ? -16.169 12.231 20.636 1.00 90.56 288 ILE A C 1
ATOM 2297 O O . ILE A 1 288 ? -16.103 13.208 21.386 1.00 90.56 288 ILE A O 1
ATOM 2301 N N . ILE A 1 289 ? -16.885 12.225 19.517 1.00 86.31 289 ILE A N 1
ATOM 2302 C CA . ILE A 1 289 ? -17.828 13.271 19.131 1.00 86.31 289 ILE A CA 1
ATOM 2303 C C . ILE A 1 289 ? -19.183 12.599 18.926 1.00 86.31 289 ILE A C 1
ATOM 2305 O O . ILE A 1 289 ? -19.348 11.789 18.014 1.00 86.31 289 ILE A O 1
ATOM 2309 N N . LYS A 1 290 ? -20.154 12.943 19.777 1.00 87.38 290 LYS A N 1
ATOM 2310 C CA . LYS A 1 290 ? -21.550 12.544 19.579 1.00 87.38 290 LYS A CA 1
ATOM 2311 C C . LYS A 1 290 ? -22.143 13.383 18.456 1.00 87.38 290 LYS A C 1
ATOM 2313 O O . LYS A 1 290 ? -22.073 14.613 18.500 1.00 87.38 290 LYS A O 1
ATOM 2318 N N . ARG A 1 291 ? -22.701 12.726 17.449 1.00 83.62 291 ARG A N 1
ATOM 2319 C CA . ARG A 1 291 ? -23.294 13.382 16.286 1.00 83.62 291 ARG A CA 1
ATOM 2320 C C . ARG A 1 291 ? -24.806 13.528 16.462 1.00 83.62 291 ARG A C 1
ATOM 2322 O O . ARG A 1 291 ? -25.422 12.875 17.300 1.00 83.62 291 ARG A O 1
ATOM 2329 N N . LYS A 1 292 ? -25.409 14.422 15.673 1.00 78.88 292 LYS A N 1
ATOM 2330 C CA . LYS A 1 292 ? -26.861 14.688 15.708 1.00 78.88 292 LYS A CA 1
ATOM 2331 C C . LYS A 1 292 ? -27.698 13.528 15.158 1.00 78.88 292 LYS A C 1
ATOM 2333 O O . LYS A 1 292 ? -28.864 13.420 15.504 1.00 78.88 292 LYS A O 1
ATOM 2338 N N . ASP A 1 293 ? -27.096 12.693 14.315 1.00 80.56 293 ASP A N 1
ATOM 2339 C CA . ASP A 1 293 ? -27.685 11.489 13.715 1.00 80.56 293 ASP A CA 1
ATOM 2340 C C . ASP A 1 293 ? -27.677 10.276 14.671 1.00 80.56 293 ASP A C 1
ATOM 2342 O O . ASP A 1 293 ? -28.100 9.192 14.286 1.00 80.56 293 ASP A O 1
ATOM 2346 N N . GLY A 1 294 ? -27.214 10.446 15.917 1.00 84.81 294 GLY A N 1
ATOM 2347 C CA . GLY A 1 294 ? -27.123 9.373 16.912 1.00 84.81 294 GLY A CA 1
ATOM 2348 C C . GLY A 1 294 ? -25.851 8.526 16.813 1.00 84.81 294 GLY A C 1
ATOM 2349 O O . GLY A 1 294 ? -25.621 7.688 17.682 1.00 84.81 294 GLY A O 1
ATOM 2350 N N . LEU A 1 295 ? -24.996 8.764 15.812 1.00 85.94 295 LEU A N 1
ATOM 2351 C CA . LEU A 1 295 ? -23.720 8.066 15.659 1.00 85.94 295 LEU A CA 1
ATOM 2352 C C . LEU A 1 295 ? -22.628 8.676 16.549 1.00 85.94 295 LEU A C 1
ATOM 2354 O O . LEU A 1 295 ? -22.676 9.844 16.959 1.00 85.94 295 LEU A O 1
ATOM 2358 N N . ILE A 1 296 ? -21.587 7.890 16.809 1.00 87.12 296 ILE A N 1
ATOM 2359 C CA . ILE A 1 296 ? -20.403 8.311 17.554 1.00 87.12 296 ILE A CA 1
ATOM 2360 C C . ILE A 1 296 ? -19.198 8.288 16.624 1.00 87.12 296 ILE A C 1
ATOM 2362 O O . ILE A 1 296 ? -18.846 7.248 16.080 1.00 87.12 296 ILE A O 1
ATOM 2366 N N . ALA A 1 297 ? -18.522 9.430 16.486 1.00 84.69 297 ALA A N 1
ATOM 2367 C CA . ALA A 1 297 ? -17.187 9.466 15.904 1.00 84.69 297 ALA A CA 1
ATOM 2368 C C . ALA A 1 297 ? -16.146 9.215 17.003 1.00 84.69 297 ALA A C 1
ATOM 2370 O O . ALA A 1 297 ? -15.999 10.026 17.920 1.00 84.69 297 ALA A O 1
ATOM 2371 N N . VAL A 1 298 ? -15.428 8.101 16.910 1.00 87.88 298 VAL A N 1
ATOM 2372 C CA . VAL A 1 298 ? -14.426 7.638 17.873 1.00 87.88 298 VAL A CA 1
ATOM 2373 C C . VAL A 1 298 ? -13.041 7.879 17.295 1.00 87.88 298 VAL A C 1
ATOM 2375 O O . VAL A 1 298 ? -12.738 7.389 16.212 1.00 87.88 298 VAL A O 1
ATOM 2378 N N . MET A 1 299 ? -12.204 8.649 17.993 1.00 87.44 299 MET A N 1
ATOM 2379 C CA . MET A 1 299 ? -10.816 8.857 17.580 1.00 87.44 299 MET A CA 1
ATOM 2380 C C . MET A 1 299 ? -9.958 7.684 18.048 1.00 87.44 299 MET A C 1
ATOM 2382 O O . MET A 1 299 ? -9.880 7.441 19.255 1.00 87.44 299 MET A O 1
ATOM 2386 N N . THR A 1 300 ? -9.268 7.008 17.134 1.00 88.25 300 THR A N 1
ATOM 2387 C CA . THR A 1 300 ? -8.422 5.847 17.444 1.00 88.25 300 THR A CA 1
ATOM 2388 C C . THR A 1 300 ? -7.028 5.965 16.857 1.00 88.25 300 THR A C 1
ATOM 2390 O O . THR A 1 300 ? -6.752 6.842 16.031 1.00 88.25 300 THR A O 1
ATOM 2393 N N . ARG A 1 301 ? -6.111 5.136 17.361 1.00 84.25 301 ARG A N 1
ATOM 2394 C CA . ARG A 1 301 ? -4.761 5.013 16.807 1.00 84.25 301 ARG A CA 1
ATOM 2395 C C . ARG A 1 301 ? -4.761 3.974 15.697 1.00 84.25 301 ARG A C 1
ATOM 2397 O O . ARG A 1 301 ? -5.336 2.902 15.850 1.00 84.25 301 ARG A O 1
ATOM 2404 N N . TYR A 1 302 ? -4.037 4.273 14.629 1.00 78.56 302 TYR A N 1
ATOM 2405 C CA . TYR A 1 302 ? -3.764 3.317 13.575 1.00 78.56 302 TYR A CA 1
ATOM 2406 C C . TYR A 1 302 ? -3.055 2.071 14.137 1.00 78.56 302 TYR A C 1
ATOM 2408 O O . TYR A 1 302 ? -2.073 2.182 14.874 1.00 78.56 302 TYR A O 1
ATOM 2416 N N . ALA A 1 303 ? -3.579 0.888 13.815 1.00 79.44 303 ALA A N 1
ATOM 2417 C CA . ALA A 1 303 ? -3.288 -0.348 14.539 1.00 79.44 303 ALA A CA 1
ATOM 2418 C C . ALA A 1 303 ? -2.173 -1.222 13.923 1.00 79.44 303 ALA A C 1
ATOM 2420 O O . ALA A 1 303 ? -1.921 -2.318 14.424 1.00 79.44 303 ALA A O 1
ATOM 2421 N N . GLY A 1 304 ? -1.480 -0.745 12.885 1.00 84.06 304 GLY A N 1
ATOM 2422 C CA . GLY A 1 304 ? -0.333 -1.428 12.270 1.00 84.06 304 GLY A CA 1
ATOM 2423 C C . GLY A 1 304 ? -0.616 -2.008 10.881 1.00 84.06 304 GLY A C 1
ATOM 2424 O O . GLY A 1 304 ? -1.642 -1.728 10.266 1.00 84.06 304 GLY A O 1
ATOM 2425 N N . GLU A 1 305 ? 0.321 -2.789 10.352 1.00 84.12 305 GLU A N 1
ATOM 2426 C CA . GLU A 1 305 ? 0.220 -3.361 9.003 1.00 84.12 305 GLU A CA 1
ATOM 2427 C C . GLU A 1 305 ? -0.894 -4.413 8.928 1.00 84.12 305 GLU A C 1
ATOM 2429 O O . GLU A 1 305 ? -1.084 -5.179 9.869 1.00 84.12 305 GLU A O 1
ATOM 2434 N N . ALA A 1 306 ? -1.636 -4.485 7.822 1.00 86.50 306 ALA A N 1
ATOM 2435 C CA . ALA A 1 306 ? -2.690 -5.484 7.665 1.00 86.50 306 ALA A CA 1
ATOM 2436 C C . ALA A 1 306 ? -2.123 -6.9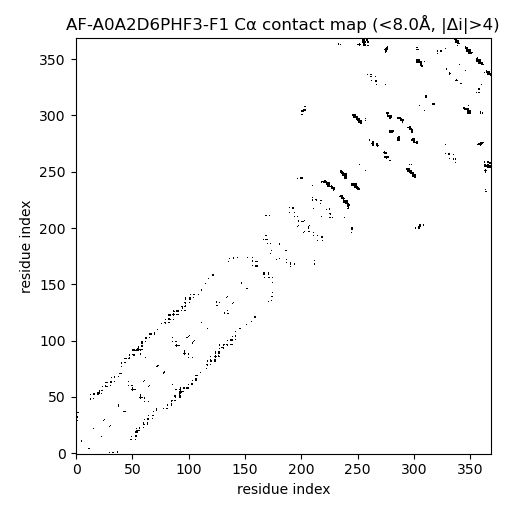14 7.724 1.00 86.50 306 ALA A C 1
ATOM 2438 O O . ALA A 1 306 ? -1.173 -7.248 7.012 1.00 86.50 306 ALA A O 1
ATOM 2439 N N . LEU A 1 307 ? -2.754 -7.800 8.506 1.00 88.56 307 LEU A N 1
ATOM 2440 C CA . LEU A 1 307 ? -2.283 -9.177 8.705 1.00 88.56 307 LEU A CA 1
ATOM 2441 C C . LEU A 1 307 ? -2.132 -9.947 7.382 1.00 88.56 307 LEU A C 1
ATOM 2443 O O . LEU A 1 307 ? -1.212 -10.751 7.228 1.00 88.56 307 LEU A O 1
ATOM 2447 N N . ARG A 1 308 ? -3.025 -9.689 6.418 1.00 85.88 308 ARG A N 1
ATOM 2448 C CA . ARG A 1 308 ? -3.013 -10.326 5.092 1.00 85.88 308 ARG A CA 1
ATOM 2449 C C . ARG A 1 308 ? -1.738 -10.020 4.294 1.00 85.88 308 ARG A C 1
ATOM 2451 O O . ARG A 1 308 ? -1.308 -10.882 3.534 1.00 85.88 308 ARG A O 1
ATOM 2458 N N . SER A 1 309 ? -1.157 -8.834 4.475 1.00 81.75 309 SER A N 1
ATOM 2459 C CA . SER A 1 309 ? 0.114 -8.428 3.857 1.00 81.75 309 SER A CA 1
ATOM 2460 C C . SER A 1 309 ? 1.307 -8.926 4.669 1.00 81.75 309 SER A C 1
ATOM 2462 O O . SER A 1 309 ? 2.258 -9.472 4.114 1.00 81.75 309 SER A O 1
ATOM 2464 N N . TYR A 1 310 ? 1.203 -8.818 5.992 1.00 87.12 310 TYR A N 1
ATOM 2465 C CA . TYR A 1 310 ? 2.295 -9.091 6.914 1.00 87.12 310 TYR A CA 1
ATOM 2466 C C . TYR A 1 310 ? 2.663 -10.580 7.006 1.00 87.12 310 TYR A C 1
ATOM 2468 O O . TYR A 1 310 ? 3.835 -10.950 6.929 1.00 87.12 310 TYR A O 1
ATOM 2476 N N . LYS A 1 311 ? 1.664 -11.460 7.175 1.00 89.38 311 LYS A N 1
ATOM 2477 C CA . LYS A 1 311 ? 1.887 -12.887 7.469 1.00 89.38 311 LYS A CA 1
ATOM 2478 C C . LYS A 1 311 ? 2.656 -13.631 6.363 1.00 89.38 311 LYS A C 1
ATOM 2480 O O . LYS A 1 311 ? 3.561 -14.385 6.709 1.00 89.38 311 LYS A O 1
ATOM 2485 N N . PRO A 1 312 ? 2.368 -13.443 5.058 1.00 87.06 312 PRO A N 1
ATOM 2486 C CA . PRO A 1 312 ? 3.153 -14.075 3.995 1.00 87.06 312 PRO A CA 1
ATOM 2487 C C . PRO A 1 312 ? 4.631 -13.665 3.980 1.00 87.06 312 PRO A C 1
ATOM 2489 O O . PRO A 1 312 ? 5.464 -14.466 3.565 1.00 87.06 312 PRO A O 1
ATOM 2492 N N . ALA A 1 313 ? 4.944 -12.442 4.418 1.00 83.06 313 ALA A N 1
ATOM 2493 C CA . ALA A 1 313 ? 6.299 -11.894 4.421 1.00 83.06 313 ALA A CA 1
ATOM 2494 C C . ALA A 1 313 ? 7.114 -12.253 5.679 1.00 83.06 313 ALA A C 1
ATOM 2496 O O . ALA A 1 313 ? 8.330 -12.106 5.657 1.00 83.06 313 ALA A O 1
ATOM 2497 N N . ASN A 1 314 ? 6.460 -12.722 6.749 1.00 92.06 314 ASN A N 1
ATOM 2498 C CA . ASN A 1 314 ? 7.072 -13.029 8.048 1.00 92.06 314 ASN A CA 1
ATOM 2499 C C . ASN A 1 314 ? 6.600 -14.418 8.524 1.00 92.06 314 ASN A C 1
ATOM 2501 O O . ASN A 1 314 ? 5.911 -14.554 9.540 1.00 92.06 314 ASN A O 1
ATOM 2505 N N . GLN A 1 315 ? 6.887 -15.462 7.738 1.00 93.25 315 GLN A N 1
ATOM 2506 C CA . GLN A 1 315 ? 6.395 -16.821 8.011 1.00 93.25 315 GLN A CA 1
ATOM 2507 C C . GLN A 1 315 ? 6.899 -17.376 9.347 1.00 93.25 315 GLN A C 1
ATOM 2509 O O . GLN A 1 315 ? 6.182 -18.119 10.016 1.00 93.25 315 GLN A O 1
ATOM 2514 N N . GLU A 1 316 ? 8.099 -16.979 9.755 1.00 95.12 316 GLU A N 1
ATOM 2515 C CA . GLU A 1 316 ? 8.731 -17.341 11.019 1.00 95.12 316 GLU A CA 1
ATOM 2516 C C . GLU A 1 316 ? 7.946 -16.861 12.251 1.00 95.12 316 GLU A C 1
ATOM 2518 O O . GLU A 1 316 ? 8.088 -17.429 13.331 1.00 95.12 316 GLU A O 1
ATOM 2523 N N . GLU A 1 317 ? 7.070 -15.865 12.098 1.00 95.62 317 GLU A N 1
ATOM 2524 C CA . GLU A 1 317 ? 6.224 -15.335 13.173 1.00 95.62 317 GLU A CA 1
ATOM 2525 C C . GLU A 1 317 ? 4.804 -15.945 13.169 1.00 95.62 317 GLU A C 1
ATOM 2527 O O . GLU A 1 317 ? 3.957 -15.580 13.989 1.00 95.62 317 GLU A O 1
ATOM 2532 N N . SER A 1 318 ? 4.514 -16.888 12.262 1.00 94.31 318 SER A N 1
ATOM 2533 C CA . SER A 1 318 ? 3.162 -17.425 12.040 1.00 94.31 318 SER A CA 1
ATOM 2534 C C . SER A 1 318 ? 2.561 -18.113 13.270 1.00 94.31 318 SER A C 1
ATOM 2536 O O . SER A 1 318 ? 1.360 -17.974 13.517 1.00 94.31 318 SER A O 1
ATOM 2538 N N . ASP A 1 319 ? 3.364 -18.838 14.047 1.00 95.88 319 ASP A N 1
ATOM 2539 C CA . ASP A 1 319 ? 2.877 -19.547 15.237 1.00 95.88 319 ASP A CA 1
ATOM 2540 C C . ASP A 1 319 ? 2.425 -18.570 16.323 1.00 95.88 319 ASP A C 1
ATOM 2542 O O . ASP A 1 319 ? 1.340 -18.717 16.888 1.00 95.88 319 ASP A O 1
ATOM 2546 N N . GLU A 1 320 ? 3.209 -17.518 16.550 1.00 96.50 320 GLU A N 1
ATOM 2547 C CA . GLU A 1 320 ? 2.877 -16.466 17.507 1.00 96.50 320 GLU A CA 1
ATOM 2548 C C . GLU A 1 320 ? 1.649 -15.662 17.053 1.00 96.50 320 GLU A C 1
ATOM 2550 O O . GLU A 1 320 ? 0.755 -15.389 17.85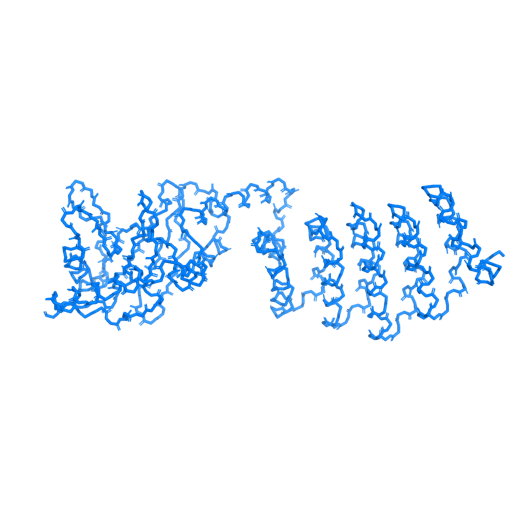6 1.00 96.50 320 GLU A O 1
ATOM 2555 N N . ILE A 1 321 ? 1.536 -15.366 15.753 1.00 96.31 321 ILE A N 1
ATOM 2556 C CA . ILE A 1 321 ? 0.332 -14.759 15.168 1.00 96.31 321 ILE A CA 1
ATOM 2557 C C . ILE A 1 321 ? -0.899 -15.633 15.436 1.00 96.31 321 ILE A C 1
ATOM 2559 O O . ILE A 1 321 ? -1.913 -15.137 15.923 1.00 96.31 321 ILE A O 1
ATOM 2563 N N . ASN A 1 322 ? -0.834 -16.933 15.130 1.00 95.94 322 ASN A N 1
ATOM 2564 C CA . ASN A 1 322 ? -1.964 -17.847 15.314 1.00 95.94 322 ASN A CA 1
ATOM 2565 C C . ASN A 1 322 ? -2.342 -17.989 16.797 1.00 95.94 322 ASN A C 1
ATOM 2567 O O . ASN A 1 322 ? -3.530 -18.027 17.123 1.00 95.94 322 ASN A O 1
ATOM 2571 N N . ARG A 1 323 ? -1.347 -18.009 17.695 1.00 96.75 323 ARG A N 1
ATOM 2572 C CA . ARG A 1 323 ? -1.558 -18.006 19.148 1.00 96.75 323 ARG A CA 1
ATOM 2573 C C . ARG A 1 323 ? -2.334 -16.766 19.593 1.00 96.75 323 ARG A C 1
ATOM 2575 O O . ARG A 1 323 ? -3.307 -16.897 20.334 1.00 96.75 323 ARG A O 1
ATOM 2582 N N . GLN A 1 324 ? -1.940 -15.579 19.126 1.00 97.19 324 GLN A N 1
ATOM 2583 C CA . GLN A 1 324 ? -2.641 -14.335 19.450 1.00 97.19 324 GLN A CA 1
ATOM 2584 C C . GLN A 1 324 ? -4.047 -14.285 18.838 1.00 97.19 324 GLN A C 1
ATOM 2586 O O . GLN A 1 324 ? -4.966 -13.837 19.515 1.00 97.19 324 GLN A O 1
ATOM 2591 N N . ILE A 1 325 ? -4.260 -14.798 17.617 1.00 96.44 325 ILE A N 1
ATOM 2592 C CA . ILE A 1 325 ? -5.612 -14.926 17.036 1.00 96.44 325 ILE A CA 1
ATOM 2593 C C . ILE A 1 325 ? -6.510 -15.751 17.960 1.00 96.44 325 ILE A C 1
ATOM 2595 O O . ILE A 1 325 ? -7.595 -15.288 18.308 1.00 96.44 325 ILE A O 1
ATOM 2599 N N . GLY A 1 326 ? -6.057 -16.940 18.374 1.00 95.88 326 GLY A N 1
ATOM 2600 C CA . GLY A 1 326 ? -6.822 -17.811 19.272 1.00 95.88 326 GLY A CA 1
ATOM 2601 C C . GLY A 1 326 ? -7.166 -17.110 20.584 1.00 95.88 326 GLY A C 1
ATOM 2602 O O . GLY A 1 326 ? -8.331 -17.040 20.962 1.00 95.88 326 GLY A O 1
ATOM 2603 N N . TRP A 1 327 ? -6.170 -16.480 21.212 1.00 96.62 327 TRP A N 1
ATOM 2604 C CA . TRP A 1 327 ? -6.370 -15.727 22.450 1.00 96.62 327 TRP A CA 1
ATOM 2605 C C . TRP A 1 327 ? -7.378 -14.575 22.297 1.00 96.62 327 TRP A C 1
ATOM 2607 O O . TRP A 1 327 ? -8.262 -14.424 23.140 1.00 96.62 327 TRP A O 1
ATOM 2617 N N . ILE A 1 328 ? -7.290 -13.785 21.218 1.00 96.38 328 ILE A N 1
ATOM 2618 C CA . ILE A 1 328 ? -8.227 -12.680 20.951 1.00 96.38 328 ILE A CA 1
ATOM 2619 C C . ILE A 1 328 ? -9.648 -13.219 20.768 1.00 96.38 328 ILE A C 1
ATOM 2621 O O . ILE A 1 328 ? -10.588 -12.672 21.344 1.00 96.38 328 ILE A O 1
ATOM 2625 N N . VAL A 1 329 ? -9.816 -14.284 19.979 1.00 95.19 329 VAL A N 1
ATOM 2626 C CA . VAL A 1 329 ? -11.127 -14.898 19.729 1.00 95.19 329 VAL A CA 1
ATOM 2627 C C . VAL A 1 329 ? -11.738 -15.403 21.035 1.00 95.19 329 VAL A C 1
ATOM 2629 O O . VAL A 1 329 ? -12.879 -15.052 21.338 1.00 95.19 329 VAL A O 1
ATOM 2632 N N . ASP A 1 330 ? -10.972 -16.138 21.842 1.00 94.75 330 ASP A N 1
ATOM 2633 C CA . ASP A 1 330 ? -11.431 -16.662 23.130 1.00 94.75 330 ASP A CA 1
ATOM 2634 C C . ASP A 1 330 ? -11.860 -15.535 24.077 1.00 94.75 330 ASP A C 1
ATOM 2636 O O . ASP A 1 330 ? -12.903 -15.621 24.729 1.00 94.75 330 ASP A O 1
ATOM 2640 N N . LYS A 1 331 ? -11.094 -14.438 24.126 1.00 95.88 331 LYS A N 1
ATOM 2641 C CA . LYS A 1 331 ? -11.418 -13.264 24.947 1.00 95.88 331 LYS A CA 1
ATOM 2642 C C . LYS A 1 331 ? -12.670 -12.536 24.472 1.00 95.88 331 LYS A C 1
ATOM 2644 O O . LYS A 1 331 ? -13.504 -12.183 25.305 1.00 95.88 331 LYS A O 1
ATOM 2649 N N . ILE A 1 332 ? -12.833 -12.342 23.162 1.00 93.00 332 ILE A N 1
ATOM 2650 C CA . ILE A 1 332 ? -14.038 -11.727 22.589 1.00 93.00 332 ILE A CA 1
ATOM 2651 C C . ILE A 1 332 ? -15.269 -12.572 22.931 1.00 93.00 332 ILE A C 1
ATOM 2653 O O . ILE A 1 332 ? -16.245 -12.041 23.462 1.00 93.00 332 ILE A O 1
ATOM 2657 N N . VAL A 1 333 ? -15.201 -13.889 22.725 1.00 90.94 333 VAL A N 1
ATOM 2658 C CA . VAL A 1 333 ? -16.296 -14.808 23.070 1.00 90.94 333 VAL A CA 1
ATOM 2659 C C . VAL A 1 333 ? -16.603 -14.761 24.570 1.00 90.94 333 VAL A C 1
ATOM 2661 O O . VAL A 1 333 ? -17.761 -14.588 24.948 1.00 90.94 333 VAL A O 1
ATOM 2664 N N . ALA A 1 334 ? -15.585 -14.840 25.431 1.00 93.06 334 ALA A N 1
ATOM 2665 C CA . ALA A 1 334 ? -15.755 -14.797 26.885 1.00 93.06 334 ALA A CA 1
ATOM 2666 C C . ALA A 1 334 ? -16.344 -13.468 27.388 1.00 93.06 334 ALA A C 1
ATOM 2668 O O . ALA A 1 334 ? -17.044 -13.441 28.398 1.00 93.06 334 ALA A O 1
ATOM 2669 N N . SER A 1 335 ? -16.083 -12.365 26.684 1.00 92.56 335 SER A N 1
ATOM 2670 C CA . SER A 1 335 ? -16.643 -11.047 27.004 1.00 92.56 335 SER A CA 1
ATOM 2671 C C . SER A 1 335 ? -18.109 -10.872 26.579 1.00 92.56 335 SER A C 1
ATOM 2673 O O . SER A 1 335 ? -18.726 -9.864 26.921 1.00 92.56 335 SER A O 1
ATOM 2675 N N . GLY A 1 336 ? -18.671 -11.836 25.839 1.00 93.38 336 GLY A N 1
ATOM 2676 C CA . GLY A 1 336 ? -20.022 -11.768 25.277 1.00 93.38 336 GLY A CA 1
ATOM 2677 C C . GLY A 1 336 ? -20.141 -10.872 24.041 1.00 93.38 336 GLY A C 1
ATOM 2678 O O . GLY A 1 336 ? -21.243 -10.666 23.540 1.00 93.38 336 GLY A O 1
ATOM 2679 N N . ILE A 1 337 ? -19.028 -10.348 23.525 1.00 93.69 337 ILE A N 1
ATOM 2680 C CA . ILE A 1 337 ? -19.010 -9.462 22.362 1.00 93.69 337 ILE A CA 1
ATOM 2681 C C . ILE A 1 337 ? -19.182 -10.287 21.086 1.00 93.69 337 ILE A C 1
ATOM 2683 O O . ILE A 1 337 ? -18.454 -11.245 20.827 1.00 93.69 337 ILE A O 1
ATOM 2687 N N . ARG A 1 338 ? -20.111 -9.866 20.228 1.00 92.06 338 ARG A N 1
ATOM 2688 C CA . ARG A 1 338 ? -20.234 -10.346 18.850 1.00 92.06 338 ARG A CA 1
ATOM 2689 C C . ARG A 1 338 ? -19.675 -9.281 17.919 1.00 92.06 338 ARG A C 1
ATOM 2691 O O . ARG A 1 338 ? -20.346 -8.301 17.639 1.00 92.06 338 ARG A O 1
ATOM 2698 N N . HIS A 1 339 ? -18.451 -9.475 17.436 1.00 90.12 339 HIS A N 1
ATOM 2699 C CA . HIS A 1 339 ? -17.780 -8.522 16.539 1.00 90.12 339 HIS A CA 1
ATOM 2700 C C . HIS A 1 339 ? -18.426 -8.435 15.140 1.00 90.12 339 HIS A C 1
ATOM 2702 O O . HIS A 1 339 ? -18.239 -7.459 14.424 1.00 90.12 339 HIS A O 1
ATOM 2708 N N . GLY A 1 340 ? -19.131 -9.483 14.701 1.00 81.94 340 GLY A N 1
ATOM 2709 C CA . GLY A 1 340 ? -19.754 -9.564 13.372 1.00 81.94 340 GLY A CA 1
ATOM 2710 C C . GLY A 1 340 ? -18.825 -10.084 12.266 1.00 81.94 340 GLY A C 1
ATOM 2711 O O . GLY A 1 340 ? -19.263 -10.880 11.443 1.00 81.94 340 GLY A O 1
ATOM 2712 N N . HIS A 1 341 ? -17.534 -9.720 12.278 1.00 83.50 341 HIS A N 1
ATOM 2713 C CA . HIS A 1 341 ? -16.587 -10.031 11.192 1.00 83.50 341 HIS A CA 1
ATOM 2714 C C . HIS A 1 341 ? -15.147 -10.312 11.680 1.00 83.50 341 HIS A C 1
ATOM 2716 O O . HIS A 1 341 ? -14.215 -9.577 11.367 1.00 83.50 341 HIS A O 1
ATOM 2722 N N . LEU A 1 342 ? -14.922 -11.397 12.431 1.00 85.94 342 LEU A N 1
ATOM 2723 C CA . LEU A 1 342 ? -13.560 -11.841 12.782 1.00 85.94 342 LEU A CA 1
ATOM 2724 C C . LEU A 1 342 ? -12.965 -12.696 11.658 1.00 85.94 342 LEU A C 1
ATOM 2726 O O . LEU A 1 342 ? -13.099 -13.916 11.639 1.00 85.94 342 LEU A O 1
ATOM 2730 N N . HIS A 1 343 ? -12.308 -12.048 10.700 1.00 85.88 343 HIS A N 1
ATOM 2731 C CA . HIS A 1 343 ? -11.555 -12.709 9.632 1.00 85.88 343 HIS A CA 1
ATOM 2732 C C . HIS A 1 343 ? -10.180 -12.066 9.458 1.00 85.88 343 HIS A C 1
ATOM 2734 O O . HIS A 1 343 ? -9.958 -10.951 9.918 1.00 85.88 343 HIS A O 1
ATOM 2740 N N . GLY A 1 344 ? -9.270 -12.715 8.724 1.00 79.00 344 GLY A N 1
ATOM 2741 C CA . GLY A 1 344 ? -7.880 -12.259 8.561 1.00 79.00 344 GLY A CA 1
ATOM 2742 C C . GLY A 1 344 ? -7.700 -10.813 8.065 1.00 79.00 344 GLY A C 1
ATOM 2743 O O . GLY A 1 344 ? -6.660 -10.221 8.319 1.00 79.00 344 GLY A O 1
ATOM 2744 N N . GLY A 1 345 ? -8.702 -10.231 7.393 1.00 80.56 345 GLY A N 1
ATOM 2745 C CA . GLY A 1 345 ? -8.700 -8.815 6.994 1.00 80.56 345 GLY A CA 1
ATOM 2746 C C . GLY A 1 345 ? -8.912 -7.807 8.134 1.00 80.56 345 GLY A C 1
ATOM 2747 O O . GLY A 1 345 ? -8.549 -6.651 7.968 1.00 80.56 345 GLY A O 1
ATOM 2748 N N . ASN A 1 346 ? -9.433 -8.241 9.286 1.00 90.75 346 ASN A N 1
ATOM 2749 C CA . ASN A 1 346 ? -9.759 -7.386 10.437 1.00 90.75 346 ASN A CA 1
ATOM 2750 C C . ASN A 1 346 ? -8.729 -7.524 11.561 1.00 90.75 346 ASN A C 1
ATOM 2752 O O . ASN A 1 346 ? -9.014 -7.279 12.732 1.00 90.75 346 ASN A O 1
ATOM 2756 N N . TYR A 1 347 ? -7.512 -7.911 11.184 1.00 93.56 347 TYR A N 1
ATOM 2757 C CA . TYR A 1 347 ? -6.361 -7.927 12.065 1.00 93.56 347 TYR A CA 1
ATOM 2758 C C . TYR A 1 347 ? -5.233 -7.097 11.469 1.00 93.56 347 TYR A C 1
ATOM 2760 O O . TYR A 1 347 ? -4.962 -7.154 10.265 1.00 93.56 347 TYR A O 1
ATOM 2768 N N . THR A 1 348 ? -4.533 -6.379 12.334 1.00 92.38 348 THR A N 1
ATOM 2769 C CA . THR A 1 348 ? -3.295 -5.673 12.014 1.00 92.38 348 THR A CA 1
ATOM 2770 C C . THR A 1 348 ? -2.177 -6.120 12.945 1.00 92.38 348 THR A C 1
ATOM 2772 O O . THR A 1 348 ? -2.425 -6.552 14.070 1.00 92.38 348 THR A O 1
ATOM 2775 N N . VAL A 1 349 ? -0.935 -6.031 12.481 1.00 91.56 349 VAL A N 1
ATOM 2776 C CA . VAL A 1 349 ? 0.261 -6.402 13.234 1.00 91.56 349 VAL A CA 1
ATOM 2777 C C . VAL A 1 349 ? 1.082 -5.153 13.524 1.00 91.56 349 VAL A C 1
ATOM 2779 O O . VAL A 1 349 ? 1.377 -4.353 12.633 1.00 91.56 349 VAL A O 1
ATOM 2782 N N . LEU A 1 350 ? 1.474 -4.994 14.785 1.00 90.75 350 LEU A N 1
ATOM 2783 C CA . LEU A 1 350 ? 2.342 -3.924 15.255 1.00 90.75 350 LEU A CA 1
ATOM 2784 C C . LEU A 1 350 ? 3.608 -4.522 15.879 1.00 90.75 350 LEU A C 1
ATOM 2786 O O . LEU A 1 350 ? 3.528 -5.239 16.874 1.00 90.75 350 LEU A O 1
ATOM 2790 N N . LYS A 1 351 ? 4.792 -4.196 15.340 1.00 87.50 351 LYS A N 1
ATOM 2791 C CA . LYS A 1 351 ? 6.069 -4.491 16.011 1.00 87.50 351 LYS A CA 1
ATOM 2792 C C . LYS A 1 351 ? 6.360 -3.415 17.054 1.00 87.50 351 LYS A C 1
ATOM 2794 O O . LYS A 1 351 ? 6.604 -2.259 16.712 1.00 87.50 351 LYS A O 1
ATOM 2799 N N . GLN A 1 352 ? 6.389 -3.789 18.330 1.00 85.31 352 GLN A N 1
ATOM 2800 C CA . GLN A 1 352 ? 6.704 -2.882 19.431 1.00 85.31 352 GLN A CA 1
ATOM 2801 C C . GLN A 1 352 ? 7.716 -3.531 20.375 1.00 85.31 352 GLN A C 1
ATOM 2803 O O . GLN A 1 352 ? 7.488 -4.614 20.904 1.00 85.31 352 GLN A O 1
ATOM 2808 N N . LYS A 1 353 ? 8.857 -2.860 20.593 1.00 85.94 353 LYS A N 1
ATOM 2809 C CA . LYS A 1 353 ? 9.944 -3.335 21.477 1.00 85.94 353 LYS A CA 1
ATOM 2810 C C . LYS A 1 353 ? 10.407 -4.774 21.163 1.00 85.94 353 LYS A C 1
ATOM 2812 O O . LYS A 1 353 ? 10.662 -5.555 22.073 1.00 85.94 353 LYS A O 1
ATOM 2817 N N . GLY A 1 354 ? 10.493 -5.123 19.877 1.00 87.50 354 GLY A N 1
ATOM 2818 C CA . GLY A 1 354 ? 10.932 -6.451 19.427 1.00 87.50 354 GLY A CA 1
ATOM 2819 C C . GLY A 1 354 ? 9.892 -7.566 19.584 1.00 87.50 354 GLY A C 1
ATOM 2820 O O . GLY A 1 354 ? 10.232 -8.727 19.398 1.00 87.50 354 GLY A O 1
ATOM 2821 N N . ARG A 1 355 ? 8.640 -7.234 19.920 1.00 91.38 355 ARG A N 1
ATOM 2822 C CA . ARG A 1 355 ? 7.516 -8.177 19.970 1.00 91.38 355 ARG A CA 1
ATOM 2823 C C . ARG A 1 355 ? 6.481 -7.823 18.914 1.00 91.38 355 ARG A C 1
ATOM 2825 O O . ARG A 1 355 ? 6.296 -6.643 18.612 1.00 91.38 355 ARG A O 1
ATOM 2832 N N . ILE A 1 356 ? 5.801 -8.836 18.391 1.00 94.56 356 ILE A N 1
ATOM 2833 C CA . ILE A 1 356 ? 4.619 -8.642 17.555 1.00 94.56 356 ILE A CA 1
ATOM 2834 C C . ILE A 1 356 ? 3.375 -8.553 18.429 1.00 94.56 356 ILE A C 1
ATOM 2836 O O . ILE A 1 356 ? 3.181 -9.356 19.339 1.00 94.56 356 ILE A O 1
ATOM 2840 N N . ILE A 1 357 ? 2.542 -7.560 18.154 1.00 95.19 357 ILE A N 1
ATOM 2841 C CA . ILE A 1 357 ? 1.257 -7.356 18.809 1.00 95.19 357 ILE A CA 1
ATOM 2842 C C . ILE A 1 357 ? 0.207 -7.381 17.712 1.00 95.19 357 ILE A C 1
ATOM 2844 O O . ILE A 1 357 ? 0.175 -6.508 16.843 1.00 95.19 357 ILE A O 1
ATOM 2848 N N . LEU A 1 358 ? -0.638 -8.398 17.747 1.00 95.75 358 LEU A N 1
ATOM 2849 C CA . LEU A 1 358 ? -1.786 -8.520 16.877 1.00 95.75 358 LEU A CA 1
ATOM 2850 C C . LEU A 1 358 ? -2.937 -7.705 17.459 1.00 95.75 358 LEU A C 1
ATOM 2852 O O . LEU A 1 358 ? -3.263 -7.834 18.640 1.00 95.75 358 LEU A O 1
ATOM 2856 N N . LYS A 1 359 ? -3.558 -6.885 16.618 1.00 94.94 359 LYS A N 1
ATOM 2857 C CA . LYS A 1 359 ? -4.705 -6.063 16.979 1.00 94.94 359 LYS A CA 1
ATOM 2858 C C . LYS A 1 359 ? -5.901 -6.427 16.128 1.00 94.94 359 LYS A C 1
ATOM 2860 O O . LYS A 1 359 ? -5.795 -6.453 14.907 1.00 94.94 359 LYS A O 1
ATOM 2865 N N . VAL A 1 360 ? -7.036 -6.677 16.768 1.00 94.69 360 VAL A N 1
ATOM 2866 C CA . VAL A 1 360 ? -8.326 -6.718 16.077 1.00 94.69 360 VAL A CA 1
ATOM 2867 C C . VAL A 1 360 ? -8.818 -5.291 15.823 1.00 94.69 360 VAL A C 1
ATOM 2869 O O . VAL A 1 360 ? -8.719 -4.423 16.696 1.00 94.69 360 VAL A O 1
ATOM 2872 N N . ILE A 1 361 ? -9.318 -5.037 14.621 1.00 91.50 361 ILE A N 1
ATOM 2873 C CA . ILE A 1 361 ? -9.821 -3.732 14.181 1.00 91.50 361 ILE A CA 1
ATOM 2874 C C . ILE A 1 361 ? -11.263 -3.862 13.679 1.00 91.50 361 ILE A C 1
ATOM 2876 O O . ILE A 1 361 ? -11.751 -4.968 13.481 1.00 91.50 361 ILE A O 1
ATOM 2880 N N . ASP A 1 362 ? -11.896 -2.724 13.390 1.00 87.38 362 ASP A N 1
ATOM 2881 C CA . ASP A 1 362 ? -13.200 -2.661 12.713 1.00 87.38 362 ASP A CA 1
ATOM 2882 C C . ASP A 1 362 ? -14.403 -3.124 13.555 1.00 87.38 362 ASP A C 1
ATOM 2884 O O . ASP A 1 362 ? -15.164 -4.017 13.198 1.00 87.38 362 ASP A O 1
ATOM 2888 N N . PHE A 1 363 ? -14.600 -2.461 14.695 1.00 89.94 363 PHE A N 1
ATOM 2889 C CA . PHE A 1 363 ? -15.725 -2.700 15.606 1.00 89.94 363 PHE A CA 1
ATOM 2890 C C . PHE A 1 363 ? -17.052 -2.072 15.145 1.00 89.94 363 PHE A C 1
ATOM 2892 O O . PHE A 1 363 ? -17.967 -1.938 15.950 1.00 89.94 363 PHE A O 1
ATOM 2899 N N . ASP A 1 364 ? -17.186 -1.652 13.887 1.00 84.44 364 ASP A N 1
ATOM 2900 C CA . ASP A 1 364 ? -18.350 -0.888 13.417 1.00 84.44 364 ASP A CA 1
ATOM 2901 C C . ASP A 1 364 ? -19.672 -1.680 13.438 1.00 84.44 364 ASP A C 1
ATOM 2903 O O . ASP A 1 364 ? -20.742 -1.085 13.562 1.00 84.44 364 ASP A O 1
ATOM 2907 N N . GLN A 1 365 ? -19.587 -3.012 13.404 1.00 86.62 365 GLN A N 1
ATOM 2908 C CA . GLN A 1 365 ? -20.708 -3.943 13.559 1.00 86.62 365 GLN A CA 1
ATOM 2909 C C . GLN A 1 365 ? -20.701 -4.710 14.887 1.00 86.62 365 GLN A C 1
ATOM 2911 O O . GLN A 1 365 ? -21.486 -5.646 15.070 1.00 86.62 365 GLN A O 1
ATOM 2916 N N . ALA A 1 366 ? -19.802 -4.365 15.809 1.00 89.56 366 ALA A N 1
ATOM 2917 C CA . ALA A 1 366 ? -19.728 -5.068 17.075 1.00 89.56 366 ALA A CA 1
ATOM 2918 C C . ALA A 1 366 ? -20.990 -4.807 17.909 1.00 89.56 366 ALA A C 1
ATOM 2920 O O . ALA A 1 366 ? -21.506 -3.697 17.956 1.00 89.56 366 ALA A O 1
ATOM 2921 N N . VAL A 1 367 ? -21.480 -5.830 18.601 1.00 90.00 367 VAL A N 1
ATOM 2922 C CA . VAL A 1 367 ? -22.566 -5.696 19.578 1.00 90.00 367 VAL A CA 1
ATOM 2923 C C . VAL A 1 367 ? -22.216 -6.467 20.843 1.00 90.00 367 VAL A C 1
ATOM 2925 O O . VAL A 1 367 ? -21.659 -7.565 20.782 1.00 90.00 367 VAL A O 1
ATOM 2928 N N . SER A 1 368 ? -22.547 -5.898 21.997 1.00 83.50 368 SER A N 1
ATOM 2929 C CA . SER A 1 368 ? -22.424 -6.541 23.307 1.00 83.50 368 SER A CA 1
ATOM 2930 C C . SER A 1 368 ? -23.838 -6.760 23.858 1.00 83.50 368 SER A C 1
ATOM 2932 O O . SER A 1 368 ? -24.315 -5.886 24.579 1.00 83.50 368 SER A O 1
ATOM 2934 N N . PRO A 1 369 ? -24.522 -7.850 23.462 1.00 69.75 369 PRO A N 1
ATOM 2935 C CA . PRO A 1 369 ? -25.886 -8.152 23.896 1.00 69.75 369 PRO A CA 1
ATOM 2936 C C . PRO A 1 369 ? -26.054 -8.294 25.410 1.00 69.75 369 PRO A C 1
ATOM 2938 O O . PRO A 1 369 ? -25.047 -8.547 26.117 1.00 69.75 369 PRO A O 1
#

Mean predicted aligned error: 16.96 Å

Radius of gyration: 28.73 Å; Cα contacts (8 Å, |Δi|>4): 550; chains: 1; bounding box: 64×42×84 Å

Solvent-accessible surface area (backbone atoms only — not comparable to full-atom values): 19973 Å² total; per-residue (Å²): 110,50,68,58,44,63,79,38,38,73,59,46,53,51,49,38,56,72,49,37,80,62,36,49,61,52,41,71,62,44,41,65,60,35,42,88,71,55,82,54,74,74,53,47,53,58,51,27,52,50,12,44,51,29,28,67,47,16,43,50,46,39,61,58,36,46,73,57,49,56,84,69,54,82,48,73,67,44,46,50,55,49,31,52,37,52,17,53,21,19,42,32,9,50,88,43,22,32,49,40,36,58,43,40,48,60,66,45,53,88,74,69,84,62,71,75,55,56,55,33,54,48,49,31,53,61,41,24,71,91,39,34,63,52,32,45,70,60,24,45,70,71,43,54,90,70,51,82,46,72,62,50,49,47,52,56,48,49,56,48,30,74,78,28,74,89,44,35,65,60,47,52,55,60,72,66,65,56,92,73,74,84,52,72,65,66,49,51,57,48,49,54,48,50,53,49,49,35,73,62,49,27,68,42,77,64,54,50,49,51,49,68,76,28,56,81,50,63,80,35,62,86,43,73,47,75,74,45,71,40,88,90,77,74,28,33,49,32,53,33,36,43,92,40,57,47,28,31,33,44,34,24,43,59,56,12,51,53,24,42,57,52,45,47,60,66,37,34,46,98,90,67,55,59,35,34,56,46,68,39,59,60,94,87,39,72,44,65,45,82,45,94,88,64,34,32,37,37,34,28,44,62,50,40,29,37,34,73,65,48,47,80,77,41,62,92,50,44,65,62,52,52,52,48,51,52,52,52,51,54,41,38,56,76,70,52,39,44,49,83,63,94,48,66,83,34,28,15,40,28,81,55,96,92,38,81,44,59,17,43,48,76,46,59,62,14,35,54,124

Secondary structure (DSSP, 8-state):
-HHHHHHTHHHHHHHHHHHGGGHHHHHHHHHHHHTTT--SSHHHHHHHHHHHHTGGGHHHIIIIIHHHHGGG--SHHHHHHHHHHHHHHHHHHGGGHHHIIIIIHHHHGGG--STHHHHHHHHHHHHTTTTHHHHHHHHHHHHGGG--SHHHHHHHHHHHHHH-TTTHHHHHHHHTT-TT--SHHHHHHHHHHHHHHHHHH---HHHHHHHHHTTTTTT-TT-BPPPEE-TTT--EEEEB-GGGTTEEEEEE-HHHHHHHHHHHHHTB-TTS-B-BPPBPEETTEE-EEE-TTS-EEEEEE---EEHHHHHHH-GGGHHHHHHHHHHHHHHHHHTT-B-S--SGGGEEEEEETTEEEEEE--GGG-B--

Foldseek 3Di:
DLVVCVVPVVVVLVVLLVCAQVCLVCLQPVLVVNLVVQQALVSVVSLLSSLLSRQLSSLSSQQPNQLSCLVRCPDLVSLQSVLLSLLSSLLSNALCSLSSLLRNLLSCLVVQDDDSVLVSLLSNCVSRVPCNLSNQQRNVVSCLVVCPDPVSLVVNLVSCCVVPVLCSLVNLVSNVPPPPCPDPVVSVVLSVLLVVLCVLQPDDPVSVVQCSQCSVVQPPQPDWTDWDADPVQRWIWTQGHHPRRQKIKIWAAPQLVVLVVLLQVLQQDPVRAHQAFAFDDDPNHGDWDQDPVRIITTMTGRQAYQQVVPCVVCVVCVVVVVVLLVVSVVSCVVSQKDQPDPDSRQWHWDQDPNDIRIYGYDSRVIGRD

Sequence (369 aa):
MGELLIENWDITLEIINIIGDRVRKVLTYGLPSLRNLIKNSGDLRIIAEIGKASGESAKYVLEMGLPCFKNLIKSSGDLREIGLIIAEIGKASGENAEHVLIFALPSLGNLIKNSDYLRIIVEIINASEEYNVVVLTDGLPHLENLIKSSDDLREIGLIIANKFKKHYYRTILILRGKKEIKNIRDIEEKEELVDYYIRKLGESEYTTKIITENLDELASPDKTFNRLEFEKTGSVLIPLGGKLIGYLYRIVTQDAYEAWLRAEEFLTESDGTCHCEEIIKKRGKPRIIKRKDGLIAVMTRYAGEALRSYKPANQEESDEINRQIGWIVDKIVASGIRHGHLHGGNYTVLKQKGRIILKVIDFDQAVSP